Protein AF-A0A7S4NMC3-F1 (afdb_monomer)

Radius of gyration: 28.66 Å; Cα contacts (8 Å, |Δi|>4): 682; chains: 1; bounding box: 44×93×91 Å

InterPro domains:
  IPR029058 Alpha/Beta hydrolase fold [G3DSA:3.40.50.1820] (1-274)
  IPR029058 Alpha/Beta hydrolase fold [SSF53474] (1-263)

Sequence (406 aa):
MVYMHGSGGLTWHNARYARAAAGFSYVVVCPDEMAGSRFRSRATRALLTSRDATGYWENSLFYSGAKSAEGESLEFNTKVDEVLDDKEHFKTLYQKVYFVRRAELHFTLSRLPRFASHVGVVIMGTSEGAMTVSRFDDQRYGSMIVGRIIASYAAEFCYMHSRPEDALLGGQKDVPTLNLIGSHDEFFGPPAHGTFSGSAASIIAGAAVKQGWGKVNITGNAYRSMAEQGVLSGLTVTFPGAKHDITLSHNHAVRDIFLDFLQQPHRCASVLARWETHPFLGAHAILVRKCAPAGTDDAATDEGVPGQRVTWIDMRANPKYPPTLPHRVAIRSRATEKEIPEESLADENEMLKALGEQAHALTAHSVVHVGAKAALAAMHKHSSKLDLHKAHGEEVRTHTARFRLG

Nearest PDB structures (foldseek):
  5n4f-assembly1_A  TM=5.501E-01  e=3.280E+00  Galerina marginata
  5n4d-assembly2_B  TM=2.588E-01  e=5.688E+00  Galerina marginata

Structure (mmCIF, N/CA/C/O backbone):
data_AF-A0A7S4NMC3-F1
#
_entry.id   AF-A0A7S4NMC3-F1
#
loop_
_atom_site.group_PDB
_atom_site.id
_atom_site.type_symbol
_atom_site.label_atom_id
_atom_site.label_alt_id
_atom_site.label_comp_id
_atom_site.label_asym_id
_atom_site.label_entity_id
_atom_site.label_seq_id
_atom_site.pdbx_PDB_ins_code
_atom_site.Cartn_x
_atom_site.Cartn_y
_atom_site.Cartn_z
_atom_site.occupancy
_atom_site.B_iso_or_equiv
_atom_site.auth_seq_id
_atom_site.auth_comp_id
_atom_site.auth_asym_id
_atom_site.auth_atom_id
_atom_site.pdbx_PDB_model_num
ATOM 1 N N . MET A 1 1 ? -6.664 -14.199 3.703 1.00 97.06 1 MET A N 1
ATOM 2 C CA . MET A 1 1 ? -5.959 -13.076 3.049 1.00 97.06 1 MET A CA 1
ATOM 3 C C . MET A 1 1 ? -5.373 -13.565 1.737 1.00 97.06 1 MET A C 1
ATOM 5 O O . MET A 1 1 ? -4.731 -14.609 1.742 1.00 97.06 1 MET A O 1
ATOM 9 N N . VAL A 1 2 ? -5.589 -12.843 0.639 1.00 97.62 2 VAL A N 1
ATOM 10 C CA . VAL A 1 2 ? -4.888 -13.084 -0.634 1.00 97.62 2 VAL A CA 1
ATOM 11 C C . VAL A 1 2 ? -3.789 -12.034 -0.775 1.00 97.62 2 VAL A C 1
ATOM 13 O O . VAL A 1 2 ? -4.080 -10.842 -0.699 1.00 97.62 2 VAL A O 1
ATOM 16 N N . TYR A 1 3 ? -2.540 -12.468 -0.921 1.00 96.88 3 TYR A N 1
ATOM 17 C CA . TYR A 1 3 ? -1.355 -11.613 -0.935 1.00 96.88 3 TYR A CA 1
ATOM 18 C C . TYR A 1 3 ? -0.676 -11.622 -2.309 1.00 96.88 3 TYR A C 1
ATOM 20 O O . TYR A 1 3 ? -0.147 -12.643 -2.740 1.00 96.88 3 TYR A O 1
ATOM 28 N N . MET A 1 4 ? -0.642 -10.469 -2.969 1.00 95.69 4 MET A N 1
ATOM 29 C CA . MET A 1 4 ? -0.005 -10.256 -4.266 1.00 95.69 4 MET A CA 1
ATOM 30 C C . MET A 1 4 ? 1.418 -9.717 -4.058 1.00 95.69 4 MET A C 1
ATOM 32 O O . MET A 1 4 ? 1.606 -8.605 -3.559 1.00 95.69 4 MET A O 1
ATOM 36 N N . HIS A 1 5 ? 2.433 -10.492 -4.431 1.00 92.06 5 HIS A N 1
ATOM 37 C CA . HIS A 1 5 ? 3.836 -10.084 -4.293 1.00 92.06 5 HIS A CA 1
ATOM 38 C C . HIS A 1 5 ? 4.240 -8.997 -5.310 1.00 92.06 5 HIS A C 1
ATOM 40 O O . HIS A 1 5 ? 3.495 -8.682 -6.236 1.00 92.06 5 HIS A O 1
ATOM 46 N N . GLY A 1 6 ? 5.427 -8.410 -5.119 1.00 89.25 6 GLY A N 1
ATOM 47 C CA . GLY A 1 6 ? 6.022 -7.442 -6.051 1.00 89.25 6 GLY A CA 1
ATOM 48 C C . GLY A 1 6 ? 6.719 -8.102 -7.247 1.00 89.25 6 GLY A C 1
ATOM 49 O O . GLY A 1 6 ? 6.726 -9.327 -7.364 1.00 89.25 6 GLY A O 1
ATOM 50 N N . SER A 1 7 ? 7.373 -7.304 -8.093 1.00 82.56 7 SER A N 1
ATOM 51 C CA . SER A 1 7 ? 7.974 -7.770 -9.356 1.00 82.56 7 SER A CA 1
ATOM 52 C C . SER A 1 7 ? 9.003 -8.889 -9.184 1.00 82.56 7 SER A C 1
ATOM 54 O O . SER A 1 7 ? 9.119 -9.763 -10.038 1.00 82.56 7 SER A O 1
ATOM 56 N N . GLY A 1 8 ? 9.706 -8.933 -8.048 1.00 76.00 8 GLY A N 1
ATOM 57 C CA . GLY A 1 8 ? 10.676 -9.982 -7.717 1.00 76.00 8 GLY A CA 1
ATOM 58 C C . GLY A 1 8 ? 10.079 -11.367 -7.437 1.00 76.00 8 GLY A C 1
ATOM 59 O O . GLY A 1 8 ? 10.833 -12.329 -7.377 1.00 76.00 8 GLY A O 1
ATOM 60 N N . GLY A 1 9 ? 8.756 -11.509 -7.303 1.00 80.56 9 GLY A N 1
ATOM 61 C CA . GLY A 1 9 ? 8.145 -12.777 -6.878 1.00 80.56 9 GLY A CA 1
ATOM 62 C C . GLY A 1 9 ? 8.053 -12.897 -5.360 1.00 80.56 9 GLY A C 1
ATOM 63 O O . GLY A 1 9 ? 8.237 -11.917 -4.632 1.00 80.56 9 GLY A O 1
ATOM 64 N N . LEU A 1 10 ? 7.786 -14.110 -4.875 1.00 82.12 10 LEU A N 1
ATOM 65 C CA . LEU A 1 10 ? 7.827 -14.407 -3.443 1.00 82.12 10 LEU A CA 1
ATOM 66 C C . LEU A 1 10 ? 9.263 -14.445 -2.890 1.00 82.12 10 LEU A C 1
ATOM 68 O O . LEU A 1 10 ? 10.090 -15.289 -3.247 1.00 82.12 10 LEU A O 1
ATOM 72 N N . THR A 1 11 ? 9.532 -13.539 -1.953 1.00 78.38 11 THR A N 1
ATOM 73 C CA . THR A 1 11 ? 10.756 -13.449 -1.153 1.00 78.38 11 THR A CA 1
ATOM 74 C C . THR A 1 11 ? 10.439 -13.607 0.339 1.00 78.38 11 THR A C 1
ATOM 76 O O . THR A 1 11 ? 9.284 -13.549 0.781 1.00 78.38 11 THR A O 1
ATOM 79 N N . TRP A 1 12 ? 11.473 -13.768 1.167 1.00 74.12 12 TRP A N 1
ATOM 80 C CA . TRP A 1 12 ? 11.310 -13.777 2.627 1.00 74.12 12 TRP A CA 1
ATOM 81 C C . TRP A 1 12 ? 10.742 -12.474 3.209 1.00 74.12 12 TRP A C 1
ATOM 83 O O . TRP A 1 12 ? 10.147 -12.518 4.286 1.00 74.12 12 TRP A O 1
ATOM 93 N N . HIS A 1 13 ? 10.839 -11.340 2.506 1.00 77.19 13 HIS A N 1
ATOM 94 C CA . HIS A 1 13 ? 10.143 -10.111 2.897 1.00 77.19 13 HIS A CA 1
ATOM 95 C C . HIS A 1 13 ? 8.621 -10.315 2.870 1.00 77.19 13 HIS A C 1
ATOM 97 O O . HIS A 1 13 ? 7.938 -10.049 3.862 1.00 77.19 13 HIS A O 1
ATOM 103 N N . ASN A 1 14 ? 8.090 -10.881 1.781 1.00 84.25 14 ASN A N 1
ATOM 104 C CA . ASN A 1 14 ? 6.662 -11.179 1.643 1.00 84.25 14 ASN A CA 1
ATOM 105 C C . ASN A 1 14 ? 6.176 -12.128 2.751 1.00 84.25 14 ASN A C 1
ATOM 107 O O . ASN A 1 14 ? 5.081 -11.973 3.299 1.00 84.25 14 ASN A O 1
ATOM 111 N N . ALA A 1 15 ? 7.035 -13.073 3.146 1.00 82.44 15 ALA A N 1
ATOM 112 C CA . ALA A 1 15 ? 6.752 -14.008 4.223 1.00 82.44 15 ALA A CA 1
ATOM 113 C C . ALA A 1 15 ? 6.556 -13.330 5.588 1.00 82.44 15 ALA A C 1
ATOM 115 O O . ALA A 1 15 ? 5.862 -13.895 6.428 1.00 82.44 15 ALA A O 1
ATOM 116 N N . ARG A 1 16 ? 7.113 -12.137 5.841 1.00 86.62 16 ARG A N 1
ATOM 117 C CA . ARG A 1 16 ? 6.903 -11.421 7.115 1.00 86.62 16 ARG A CA 1
ATOM 118 C C . ARG A 1 16 ? 5.451 -10.967 7.261 1.00 86.62 16 ARG A C 1
ATOM 120 O O . ARG A 1 16 ? 4.851 -11.208 8.307 1.00 86.62 16 ARG A O 1
ATOM 127 N N . TYR A 1 17 ? 4.854 -10.424 6.198 1.00 91.12 17 TYR A N 1
ATOM 128 C CA . TYR A 1 17 ? 3.423 -10.096 6.172 1.00 91.12 17 TYR A CA 1
ATOM 129 C C . TYR A 1 17 ? 2.549 -11.346 6.287 1.00 91.12 17 TYR A C 1
ATOM 131 O O . TYR A 1 17 ? 1.621 -11.380 7.095 1.00 91.12 17 TYR A O 1
ATOM 139 N N . ALA A 1 18 ? 2.877 -12.399 5.532 1.00 90.56 18 ALA A N 1
ATOM 140 C CA . ALA A 1 18 ? 2.133 -13.655 5.582 1.00 90.56 18 ALA A CA 1
ATOM 141 C C . ALA A 1 18 ? 2.191 -14.307 6.976 1.00 90.56 18 ALA A C 1
ATOM 143 O O . ALA A 1 18 ? 1.164 -14.720 7.506 1.00 90.56 18 ALA A O 1
ATOM 144 N N . ARG A 1 19 ? 3.370 -14.342 7.612 1.00 87.00 19 ARG A N 1
ATOM 145 C CA . ARG A 1 19 ? 3.558 -14.857 8.979 1.00 87.00 19 ARG A CA 1
ATOM 146 C C . ARG A 1 19 ? 2.829 -14.008 10.014 1.00 87.00 19 ARG A C 1
ATOM 148 O O . ARG A 1 19 ? 2.262 -14.575 10.943 1.00 87.00 19 ARG A O 1
ATOM 155 N N . ALA A 1 20 ? 2.824 -12.682 9.865 1.00 88.38 20 ALA A N 1
ATOM 156 C CA . ALA A 1 20 ? 2.063 -11.802 10.746 1.00 88.38 20 ALA A CA 1
ATOM 157 C C . ALA A 1 20 ? 0.559 -12.105 10.653 1.00 88.38 20 ALA A C 1
ATOM 159 O O . ALA A 1 20 ? -0.056 -12.393 11.674 1.00 88.38 20 ALA A O 1
ATOM 160 N N . ALA A 1 21 ? -0.002 -12.146 9.440 1.00 92.12 21 ALA A N 1
ATOM 161 C CA . ALA A 1 21 ? -1.413 -12.474 9.224 1.00 92.12 21 ALA A CA 1
ATOM 162 C C . ALA A 1 21 ? -1.764 -13.880 9.740 1.00 92.12 21 ALA A C 1
ATOM 164 O O . ALA A 1 21 ? -2.750 -14.045 10.454 1.00 92.12 21 ALA A O 1
ATOM 165 N N . ALA A 1 22 ? -0.937 -14.888 9.447 1.00 90.56 22 ALA A N 1
ATOM 166 C CA . ALA A 1 22 ? -1.129 -16.245 9.958 1.00 90.56 22 ALA A CA 1
ATOM 167 C C . ALA A 1 22 ? -1.073 -16.302 11.493 1.00 90.56 22 ALA A C 1
ATOM 169 O O . ALA A 1 22 ? -1.869 -16.995 12.122 1.00 90.56 22 ALA A O 1
ATOM 170 N N . GLY A 1 23 ? -0.191 -15.513 12.113 1.00 87.38 23 GLY A N 1
ATOM 171 C CA . GLY A 1 23 ? -0.136 -15.337 13.565 1.00 87.38 23 GLY A CA 1
ATOM 172 C C . GLY A 1 23 ? -1.387 -14.683 14.167 1.00 87.38 23 GLY A C 1
ATOM 173 O O . GLY A 1 23 ? -1.584 -14.775 15.378 1.00 87.38 23 GLY A O 1
ATOM 174 N N . PHE A 1 24 ? -2.226 -14.062 13.337 1.00 88.12 24 PHE A N 1
ATOM 175 C CA . PHE A 1 24 ? -3.535 -13.502 13.681 1.00 88.12 24 PHE A CA 1
ATOM 176 C C . PHE A 1 24 ? -4.693 -14.369 13.167 1.00 88.12 24 PHE A C 1
ATOM 178 O O . PHE A 1 24 ? -5.794 -13.869 12.960 1.00 88.12 24 PHE A O 1
ATOM 185 N N . SER A 1 25 ? -4.441 -15.665 12.961 1.00 90.56 25 SER A N 1
ATOM 186 C CA . SER A 1 25 ? -5.430 -16.669 12.547 1.00 90.56 25 SER A CA 1
ATOM 187 C C . SER A 1 25 ? -5.979 -16.504 11.125 1.00 90.56 25 SER A C 1
ATOM 189 O O . SER A 1 25 ? -7.031 -17.051 10.802 1.00 90.56 25 SER A O 1
ATOM 191 N N . TYR A 1 26 ? -5.264 -15.810 10.234 1.00 93.25 26 TYR A N 1
ATOM 192 C CA . TYR A 1 26 ? -5.617 -15.789 8.813 1.00 93.25 26 TYR A CA 1
ATOM 193 C C . TYR A 1 26 ? -5.012 -16.976 8.065 1.00 93.25 26 TYR A C 1
ATOM 195 O O . TYR A 1 26 ? -3.817 -17.247 8.155 1.00 93.25 26 TYR A O 1
ATOM 203 N N . VAL A 1 27 ? -5.802 -17.592 7.187 1.00 94.50 27 VAL A N 1
ATOM 204 C CA . VAL A 1 27 ? -5.252 -18.374 6.073 1.00 94.50 27 VAL A CA 1
ATOM 205 C C . VAL A 1 27 ? -4.723 -17.399 5.024 1.00 94.50 27 VAL A C 1
ATOM 207 O O . VAL A 1 27 ? -5.446 -16.494 4.590 1.00 94.50 27 VAL A O 1
ATOM 210 N N . VAL A 1 28 ? -3.463 -17.561 4.620 1.00 95.06 28 VAL A N 1
ATOM 211 C CA . VAL A 1 28 ? -2.814 -16.696 3.627 1.00 95.06 28 VAL A CA 1
ATOM 212 C C . VAL A 1 28 ? -2.585 -17.471 2.336 1.00 95.06 28 VAL A C 1
ATOM 214 O O . VAL A 1 28 ? -1.950 -18.521 2.344 1.00 95.06 28 VAL A O 1
ATOM 217 N N . VAL A 1 29 ? -3.095 -16.934 1.230 1.00 94.88 29 VAL A N 1
ATOM 218 C CA . VAL A 1 29 ? -2.878 -17.449 -0.125 1.00 94.88 29 VAL A CA 1
ATOM 219 C C . VAL A 1 29 ? -2.007 -16.446 -0.869 1.00 94.88 29 VAL A C 1
ATOM 221 O O . VAL A 1 29 ? -2.396 -15.289 -1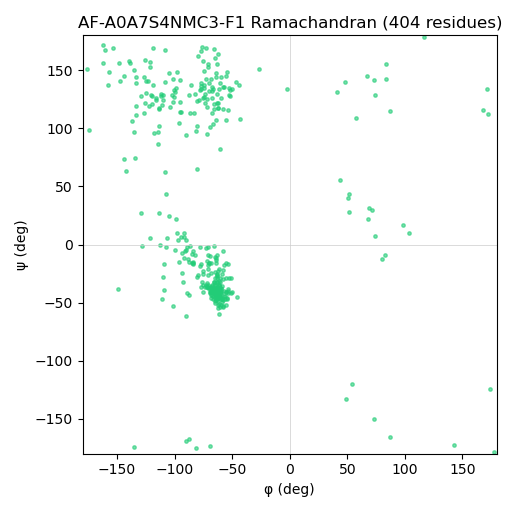.014 1.00 94.88 29 VAL A O 1
ATOM 224 N N . CYS A 1 30 ? -0.840 -16.881 -1.335 1.00 93.31 30 CYS A N 1
ATOM 225 C CA . CYS A 1 30 ? 0.101 -16.053 -2.086 1.00 93.31 30 CYS A CA 1
ATOM 226 C C . CYS A 1 30 ? 0.213 -16.589 -3.520 1.00 93.31 30 CYS A C 1
ATOM 228 O O . CYS A 1 30 ? 1.061 -17.450 -3.761 1.00 93.31 30 CYS A O 1
ATOM 230 N N . PRO A 1 31 ? -0.666 -16.181 -4.452 1.00 90.94 31 PRO A N 1
ATOM 231 C CA . PRO A 1 31 ? -0.565 -16.637 -5.830 1.00 90.94 31 PRO A CA 1
ATOM 232 C C . PRO A 1 31 ? 0.672 -16.025 -6.516 1.00 90.94 31 PRO A C 1
ATOM 234 O O . PRO A 1 31 ? 1.002 -14.855 -6.295 1.00 90.94 31 PRO A O 1
ATOM 237 N N . ASP A 1 32 ? 1.364 -16.850 -7.307 1.00 84.69 32 ASP A N 1
ATOM 238 C CA . ASP A 1 32 ? 2.552 -16.477 -8.089 1.00 84.69 32 ASP A CA 1
ATOM 239 C C . ASP A 1 32 ? 2.557 -17.235 -9.436 1.00 84.69 32 ASP A C 1
ATOM 241 O O . ASP A 1 32 ? 3.256 -18.222 -9.647 1.00 84.69 32 ASP A O 1
ATOM 245 N N . GLU A 1 33 ? 1.680 -16.819 -10.343 1.00 75.19 33 GLU A N 1
ATOM 246 C CA . GLU A 1 33 ? 1.543 -17.269 -11.729 1.00 75.19 33 GLU A CA 1
ATOM 247 C C . GLU A 1 33 ? 2.657 -16.694 -12.617 1.00 75.19 33 GLU A C 1
ATOM 249 O O . GLU A 1 33 ? 3.012 -17.287 -13.644 1.00 75.19 33 GLU A O 1
ATOM 254 N N . MET A 1 34 ? 3.266 -15.576 -12.199 1.00 68.31 34 MET A N 1
ATOM 255 C CA . MET A 1 34 ? 4.487 -15.084 -12.834 1.00 68.31 34 MET A CA 1
ATOM 256 C C . MET A 1 34 ? 5.601 -16.114 -12.664 1.00 68.31 34 MET A C 1
ATOM 258 O O . MET A 1 34 ? 6.206 -16.487 -13.666 1.00 68.31 34 MET A O 1
ATOM 262 N N . ALA A 1 35 ? 5.786 -16.672 -11.463 1.00 59.06 35 ALA A N 1
ATOM 263 C CA . ALA A 1 35 ? 6.625 -17.839 -11.232 1.00 59.06 35 ALA A CA 1
ATOM 264 C C . ALA A 1 35 ? 6.027 -19.089 -11.904 1.00 59.06 35 ALA A C 1
ATOM 266 O O . ALA A 1 35 ? 5.087 -19.742 -11.438 1.00 59.06 35 ALA A O 1
ATOM 267 N N . GLY A 1 36 ? 6.626 -19.478 -13.029 1.00 52.59 36 GLY A N 1
ATOM 268 C CA . GLY A 1 36 ? 6.358 -20.738 -13.713 1.00 52.59 36 GLY A CA 1
ATOM 269 C C . GLY A 1 36 ? 5.420 -20.758 -14.876 1.00 52.59 36 GLY A C 1
ATOM 270 O O . GLY A 1 36 ? 4.913 -21.819 -15.241 1.00 52.59 36 GLY A O 1
ATOM 271 N N . SER A 1 37 ? 5.164 -19.592 -15.418 1.00 59.84 37 SER A N 1
ATOM 272 C CA . SER A 1 37 ? 4.735 -19.448 -16.792 1.00 59.84 37 SER A CA 1
ATOM 273 C C . SER A 1 37 ? 5.977 -19.280 -17.680 1.00 59.84 37 SER A C 1
ATOM 275 O O . SER A 1 37 ? 7.116 -19.415 -17.231 1.00 59.84 37 SER A O 1
ATOM 277 N N . ARG A 1 38 ? 5.771 -18.912 -18.945 1.00 60.34 38 ARG A N 1
ATOM 278 C CA . ARG A 1 38 ? 6.844 -18.432 -19.833 1.00 60.34 38 ARG A CA 1
ATOM 279 C C . ARG A 1 38 ? 7.593 -17.194 -19.301 1.00 60.34 38 ARG A C 1
ATOM 281 O O . ARG A 1 38 ? 8.549 -16.766 -19.927 1.00 60.34 38 ARG A O 1
ATOM 288 N N . PHE A 1 39 ? 7.155 -16.608 -18.181 1.00 66.06 39 PHE A N 1
ATOM 289 C CA . PHE A 1 39 ? 7.679 -15.351 -17.654 1.00 66.06 39 PHE A CA 1
ATOM 290 C C . PHE A 1 39 ? 8.818 -15.525 -16.630 1.00 66.06 39 PHE A C 1
ATOM 292 O O . PHE A 1 39 ? 9.713 -14.689 -16.609 1.00 66.06 39 PHE A O 1
ATOM 299 N N . ARG A 1 40 ? 8.834 -16.603 -15.826 1.00 67.00 40 ARG A N 1
ATOM 300 C CA . ARG A 1 40 ? 9.843 -16.874 -14.772 1.00 67.00 40 ARG A CA 1
ATOM 301 C C . ARG A 1 40 ? 9.924 -18.370 -14.454 1.00 67.00 40 ARG A C 1
ATOM 303 O O . ARG A 1 40 ? 8.914 -19.064 -14.500 1.00 67.00 40 ARG A O 1
ATOM 310 N N . SER A 1 41 ? 11.092 -18.886 -14.067 1.00 67.81 41 SER A N 1
ATOM 311 C CA . SER A 1 41 ? 11.247 -20.291 -13.633 1.00 67.81 41 SER A CA 1
ATOM 312 C C . SER A 1 41 ? 10.554 -20.610 -12.289 1.00 67.81 41 SER A C 1
ATOM 314 O O . SER A 1 41 ? 10.611 -19.813 -11.357 1.00 67.81 41 SER A O 1
ATOM 316 N N . ARG A 1 42 ? 9.961 -21.817 -12.156 1.00 64.19 42 ARG A N 1
ATOM 317 C CA . ARG A 1 42 ? 9.397 -22.356 -10.887 1.00 64.19 42 ARG A CA 1
ATOM 318 C C . ARG A 1 42 ? 10.398 -23.035 -9.981 1.00 64.19 42 ARG A C 1
ATOM 320 O O . ARG A 1 42 ? 9.975 -23.491 -8.923 1.00 64.19 42 ARG A O 1
ATOM 327 N N . ALA A 1 43 ? 11.650 -23.217 -10.400 1.00 70.31 43 ALA A N 1
ATOM 328 C CA . ALA A 1 43 ? 12.576 -24.037 -9.632 1.00 70.31 43 ALA A CA 1
ATOM 329 C C . ALA A 1 43 ? 12.627 -23.483 -8.205 1.00 70.31 43 ALA A C 1
ATOM 331 O O . ALA A 1 43 ? 13.094 -22.369 -7.993 1.00 70.31 43 ALA A O 1
ATOM 332 N N . THR A 1 44 ? 12.037 -24.189 -7.242 1.00 70.94 44 THR A N 1
ATOM 333 C CA . THR A 1 44 ? 12.026 -23.747 -5.853 1.00 70.94 44 THR A CA 1
ATOM 334 C C . THR A 1 44 ? 13.419 -23.979 -5.299 1.00 70.94 44 THR A C 1
ATOM 336 O O . THR A 1 44 ? 14.127 -24.906 -5.709 1.00 70.94 44 THR A O 1
ATOM 339 N N . ARG A 1 45 ? 13.846 -23.142 -4.359 1.00 72.88 45 ARG A N 1
ATOM 340 C CA . ARG A 1 45 ? 14.957 -23.533 -3.493 1.00 72.88 45 ARG A CA 1
ATOM 341 C C . ARG A 1 45 ? 14.525 -24.751 -2.680 1.00 72.88 45 ARG A C 1
ATOM 343 O O . ARG A 1 45 ? 13.329 -24.980 -2.484 1.00 72.88 45 ARG A O 1
ATOM 350 N N . ALA A 1 46 ? 15.496 -25.543 -2.234 1.00 72.75 46 ALA A N 1
ATOM 351 C CA . ALA A 1 46 ? 15.211 -26.609 -1.285 1.00 72.75 46 ALA A CA 1
ATOM 352 C C . ALA A 1 46 ? 14.449 -26.019 -0.089 1.00 72.75 46 ALA A C 1
ATOM 354 O O . ALA A 1 46 ? 14.791 -24.934 0.392 1.00 72.75 46 ALA A O 1
ATOM 355 N N . LEU A 1 47 ? 13.386 -26.705 0.340 1.00 69.06 47 LEU A N 1
ATOM 356 C CA . LEU A 1 47 ? 12.625 -26.277 1.505 1.00 69.06 47 LEU A CA 1
ATOM 357 C C . LEU A 1 47 ? 13.557 -26.254 2.712 1.00 69.06 47 LEU A C 1
ATOM 359 O O . LEU A 1 47 ? 14.206 -27.252 3.019 1.00 69.06 47 LEU A O 1
ATOM 363 N N . LEU A 1 48 ? 13.596 -25.108 3.383 1.00 69.06 48 LEU A N 1
ATOM 364 C CA . LEU A 1 48 ? 14.304 -24.964 4.642 1.00 69.06 48 LEU A CA 1
ATOM 365 C C . LEU A 1 48 ? 13.458 -25.636 5.726 1.00 69.06 48 LEU A C 1
ATOM 367 O O . LEU A 1 48 ? 12.264 -25.370 5.878 1.00 69.06 48 LEU A O 1
ATOM 371 N N . THR A 1 49 ? 14.076 -26.552 6.449 1.00 70.50 49 THR A N 1
ATOM 372 C CA . THR A 1 49 ? 13.536 -27.193 7.639 1.00 70.50 49 THR A CA 1
ATOM 373 C C . THR A 1 49 ? 13.642 -26.251 8.835 1.00 70.50 49 THR A C 1
ATOM 375 O O . THR A 1 49 ? 14.383 -25.271 8.827 1.00 70.50 49 THR A O 1
ATOM 378 N N . SER A 1 50 ? 12.953 -26.577 9.929 1.00 68.69 50 SER A N 1
ATOM 379 C CA . SER A 1 50 ? 13.066 -25.819 11.182 1.00 68.69 50 SER A CA 1
ATOM 380 C C . SER A 1 50 ? 14.470 -25.845 11.809 1.00 68.69 50 SER A C 1
ATOM 382 O O . SER A 1 50 ? 14.692 -25.158 12.802 1.00 68.69 50 SER A O 1
ATOM 384 N N . ARG A 1 51 ? 15.389 -26.671 11.288 1.00 76.00 51 ARG A N 1
ATOM 385 C CA . ARG A 1 51 ? 16.779 -26.790 11.750 1.00 76.00 51 ARG A CA 1
ATOM 386 C C . ARG A 1 51 ? 17.749 -25.940 10.934 1.00 76.00 51 ARG A C 1
ATOM 388 O O . ARG A 1 51 ? 18.874 -25.737 11.380 1.00 76.00 51 ARG A O 1
ATOM 395 N N . ASP A 1 52 ? 17.332 -25.467 9.764 1.00 74.44 52 ASP A N 1
ATOM 396 C CA . ASP A 1 52 ? 18.185 -24.655 8.909 1.00 74.44 52 ASP A CA 1
ATOM 397 C C . ASP A 1 52 ? 18.312 -23.243 9.485 1.00 74.44 52 ASP A C 1
ATOM 399 O O . ASP A 1 52 ? 17.332 -22.624 9.910 1.00 74.44 52 ASP A O 1
ATOM 403 N N . ALA A 1 53 ? 19.539 -22.721 9.508 1.00 67.00 53 ALA A N 1
ATOM 404 C CA . ALA A 1 53 ? 19.794 -21.346 9.905 1.00 67.00 53 ALA A CA 1
ATOM 405 C C . ALA A 1 53 ? 19.290 -20.414 8.798 1.00 67.00 53 ALA A C 1
ATOM 407 O O . ALA A 1 53 ? 19.978 -20.170 7.812 1.00 67.00 53 ALA A O 1
ATOM 408 N N . THR A 1 54 ? 18.064 -19.918 8.947 1.00 66.12 54 THR A N 1
ATOM 409 C CA . THR A 1 54 ? 17.479 -18.947 8.018 1.00 66.12 54 THR A CA 1
ATOM 410 C C . THR A 1 54 ? 17.515 -17.568 8.661 1.00 66.12 54 THR A C 1
ATOM 412 O O . THR A 1 54 ? 16.874 -17.362 9.699 1.00 66.12 54 THR A O 1
ATOM 415 N N . GLY A 1 55 ? 18.225 -16.604 8.079 1.00 67.12 55 GLY A N 1
ATOM 416 C CA . GLY A 1 55 ? 18.155 -15.231 8.557 1.00 67.12 55 GLY A CA 1
ATOM 417 C C . GLY A 1 55 ? 16.756 -14.660 8.317 1.00 67.12 55 GLY A C 1
ATOM 418 O O . GLY A 1 55 ? 16.343 -14.479 7.177 1.00 67.12 55 GLY A O 1
ATOM 419 N N . TYR A 1 56 ? 16.021 -14.316 9.382 1.00 69.56 56 TYR A N 1
ATOM 420 C CA . TYR A 1 56 ? 14.702 -13.655 9.283 1.00 69.56 56 TYR A CA 1
ATOM 421 C C . TYR A 1 56 ? 14.739 -12.388 8.399 1.00 69.56 56 TYR A C 1
ATOM 423 O O . TYR A 1 56 ? 13.749 -12.016 7.758 1.00 69.56 56 TYR A O 1
ATOM 431 N N . TRP A 1 57 ? 15.904 -11.738 8.361 1.00 75.06 57 TRP A N 1
ATOM 432 C CA . TRP A 1 57 ? 16.166 -10.506 7.623 1.00 75.06 57 TRP A CA 1
ATOM 433 C C . TRP A 1 57 ? 16.674 -10.712 6.195 1.00 75.06 57 TRP A C 1
ATOM 435 O O . TRP A 1 57 ? 16.793 -9.737 5.458 1.00 75.06 57 TRP A O 1
ATOM 445 N N . GLU A 1 58 ? 16.943 -11.948 5.779 1.00 69.94 58 GLU A N 1
ATOM 446 C CA . GLU A 1 58 ? 17.381 -12.222 4.413 1.00 69.94 58 GLU A CA 1
ATOM 447 C C . GLU A 1 58 ? 16.286 -11.856 3.407 1.00 69.94 58 GLU A C 1
ATOM 449 O O . GLU A 1 58 ? 15.099 -12.046 3.664 1.00 69.94 58 GLU A O 1
ATOM 454 N N . ASN A 1 59 ? 16.688 -11.354 2.238 1.00 64.94 59 ASN A N 1
ATOM 455 C CA . ASN A 1 59 ? 15.794 -11.083 1.109 1.00 64.94 59 ASN A CA 1
ATOM 456 C C . ASN A 1 59 ? 16.014 -12.104 -0.018 1.00 64.94 59 ASN A C 1
ATOM 458 O O . ASN A 1 59 ? 16.139 -11.766 -1.192 1.00 64.94 59 ASN A O 1
ATOM 462 N N . SER A 1 60 ? 16.138 -13.374 0.362 1.00 67.56 60 SER A N 1
ATOM 463 C CA . SER A 1 60 ? 16.280 -14.468 -0.594 1.00 67.56 60 SER A CA 1
ATOM 464 C C . SER A 1 60 ? 14.938 -14.774 -1.269 1.00 67.56 60 SER A C 1
ATOM 466 O O . SER A 1 60 ? 13.898 -14.838 -0.609 1.00 67.56 60 SER A O 1
ATOM 468 N N . LEU A 1 61 ? 14.975 -14.995 -2.585 1.00 70.19 61 LEU A N 1
ATOM 469 C CA . LEU A 1 61 ? 13.848 -15.537 -3.344 1.00 70.19 61 LEU A CA 1
ATOM 470 C C . LEU A 1 61 ? 13.526 -16.957 -2.883 1.00 70.19 61 LEU A C 1
ATOM 472 O O . LEU A 1 61 ? 14.428 -17.726 -2.541 1.00 70.19 61 LEU A O 1
ATOM 476 N N . PHE A 1 62 ? 12.247 -17.327 -2.935 1.00 73.56 62 PHE A N 1
ATOM 477 C CA . PHE A 1 62 ? 11.818 -18.716 -2.726 1.00 73.56 62 PHE A CA 1
ATOM 478 C C . PHE A 1 62 ? 12.230 -19.625 -3.889 1.00 73.56 62 PHE A C 1
ATOM 480 O O . PHE A 1 62 ? 12.265 -20.849 -3.755 1.00 73.56 62 PHE A O 1
ATOM 487 N N . TYR A 1 63 ? 12.594 -19.022 -5.019 1.00 74.12 63 TYR A N 1
ATOM 488 C CA . TYR A 1 63 ? 12.984 -19.697 -6.244 1.00 74.12 63 TYR A CA 1
ATOM 489 C C . TYR A 1 63 ? 14.516 -19.711 -6.410 1.00 74.12 63 TYR A C 1
ATOM 491 O O . TYR A 1 63 ? 15.236 -18.794 -6.007 1.00 74.12 63 TYR A O 1
ATOM 499 N N . SER A 1 64 ? 15.036 -20.815 -6.939 1.00 65.81 64 SER A N 1
ATOM 500 C CA . SER A 1 64 ? 16.438 -21.058 -7.287 1.00 65.81 64 SER A CA 1
ATOM 501 C C . SER A 1 64 ? 16.776 -20.602 -8.712 1.00 65.81 64 SER A C 1
ATOM 503 O O . SER A 1 64 ? 17.951 -20.503 -9.055 1.00 65.81 64 SER A O 1
ATOM 505 N N . GLY A 1 65 ? 15.767 -20.293 -9.534 1.00 57.72 65 GLY A N 1
ATOM 506 C CA . GLY A 1 65 ? 15.953 -19.790 -10.894 1.00 57.72 65 GLY A CA 1
ATOM 507 C C . GLY A 1 65 ? 16.302 -18.300 -10.930 1.00 57.72 65 GLY A C 1
ATOM 508 O O . GLY A 1 65 ? 15.550 -17.479 -10.421 1.00 57.72 65 GLY A O 1
ATOM 509 N N . ALA A 1 66 ? 17.422 -17.958 -11.572 1.00 51.75 66 ALA A N 1
ATOM 510 C CA . ALA A 1 66 ? 17.859 -16.579 -11.824 1.00 51.75 66 ALA A CA 1
ATOM 511 C C . ALA A 1 66 ? 17.505 -16.072 -13.237 1.00 51.75 66 ALA A C 1
ATOM 513 O O . ALA A 1 66 ? 18.029 -15.052 -13.674 1.00 51.75 66 ALA A O 1
ATOM 514 N N . LYS A 1 67 ? 16.696 -16.819 -13.997 1.00 51.94 67 LYS A N 1
ATOM 515 C CA . LYS A 1 67 ? 16.431 -16.528 -15.407 1.00 51.94 67 LYS A CA 1
ATOM 516 C C . LYS A 1 67 ? 14.945 -16.611 -15.722 1.00 51.94 67 LYS A C 1
ATOM 518 O O . LYS A 1 67 ? 14.263 -17.546 -15.286 1.00 51.94 67 LYS A O 1
ATOM 523 N N . SER A 1 68 ? 14.505 -15.653 -16.532 1.00 51.94 68 SER A N 1
ATOM 524 C CA . SER A 1 68 ? 13.301 -15.755 -17.342 1.00 51.94 68 SER A CA 1
ATOM 525 C C . SER A 1 68 ? 13.281 -17.111 -18.054 1.00 51.94 68 SER A C 1
ATOM 527 O O . SER A 1 68 ? 14.316 -17.619 -18.499 1.00 51.94 68 SER A O 1
ATOM 529 N N . ALA A 1 69 ? 12.103 -17.728 -18.128 1.00 50.81 69 ALA A N 1
ATOM 530 C CA . ALA A 1 69 ? 11.902 -18.814 -19.078 1.00 50.81 69 ALA A CA 1
ATOM 531 C C . ALA A 1 69 ? 12.028 -18.250 -20.511 1.00 50.81 69 ALA A C 1
ATOM 533 O O . ALA A 1 69 ? 11.953 -17.037 -20.707 1.00 50.81 69 ALA A O 1
ATOM 534 N N . GLU A 1 70 ? 12.273 -19.098 -21.512 1.00 49.97 70 GLU A N 1
ATOM 535 C CA . GLU A 1 70 ? 12.369 -18.655 -22.910 1.00 49.97 70 GLU A CA 1
ATOM 536 C C . GLU A 1 70 ? 11.103 -17.861 -23.317 1.00 49.97 70 GLU A C 1
ATOM 538 O O . GLU A 1 70 ? 9.997 -18.405 -23.304 1.00 49.97 70 GLU A O 1
ATOM 543 N N . GLY A 1 71 ? 11.250 -16.565 -23.641 1.00 57.72 71 GLY A N 1
ATOM 544 C CA . GLY A 1 71 ? 10.140 -15.672 -24.012 1.00 57.72 71 GLY A CA 1
ATOM 545 C C . GLY A 1 71 ? 10.266 -14.223 -23.508 1.00 57.72 71 GLY A C 1
ATOM 546 O O . GLY A 1 71 ? 11.298 -13.819 -22.974 1.00 57.72 71 GLY A O 1
ATOM 547 N N . GLU A 1 72 ? 9.202 -13.427 -23.703 1.00 61.44 72 GLU A N 1
ATOM 548 C CA . GLU A 1 72 ? 9.052 -12.079 -23.120 1.00 61.44 72 GLU A CA 1
ATOM 549 C C . GLU A 1 72 ? 9.007 -12.208 -21.592 1.00 61.44 72 GLU A C 1
ATOM 551 O O . GLU A 1 72 ? 8.139 -12.904 -21.082 1.00 61.44 72 GLU A O 1
ATOM 556 N N . SER A 1 73 ? 9.921 -11.563 -20.863 1.00 69.75 73 SER A N 1
ATOM 557 C CA . SER A 1 73 ? 9.907 -11.525 -19.395 1.00 69.75 73 SER A CA 1
ATOM 558 C C . SER A 1 73 ? 8.945 -10.443 -18.914 1.00 69.75 73 SER A C 1
ATOM 560 O O . SER A 1 73 ? 9.047 -9.295 -19.335 1.00 69.75 73 SER A O 1
ATOM 562 N N . LEU A 1 74 ? 8.043 -10.793 -17.996 1.00 74.06 74 LEU A N 1
ATOM 563 C CA . LEU A 1 74 ? 7.284 -9.802 -17.224 1.00 74.06 74 LEU A CA 1
ATOM 564 C C . LEU A 1 74 ? 8.008 -9.405 -15.932 1.00 74.06 74 LEU A C 1
ATOM 566 O O . LEU A 1 74 ? 7.526 -8.556 -15.192 1.00 74.06 74 LEU A O 1
ATOM 570 N N . GLU A 1 75 ? 9.165 -10.010 -15.655 1.00 66.88 75 GLU A N 1
ATOM 571 C CA . GLU A 1 75 ? 10.074 -9.505 -14.638 1.00 66.88 75 GLU A CA 1
ATOM 572 C C . GLU A 1 75 ? 10.760 -8.247 -15.156 1.00 66.88 75 GLU A C 1
ATOM 574 O O . GLU A 1 75 ? 11.358 -8.262 -16.235 1.00 66.88 75 GLU A O 1
ATOM 579 N N . PHE A 1 76 ? 10.727 -7.188 -14.359 1.00 69.25 76 PHE A N 1
ATOM 580 C CA . PHE A 1 76 ? 11.451 -5.959 -14.635 1.00 69.25 76 PHE A CA 1
ATOM 581 C C . PHE A 1 76 ? 12.146 -5.464 -13.369 1.00 69.25 76 PHE A C 1
ATOM 583 O O . PHE A 1 76 ? 11.683 -5.663 -12.241 1.00 69.25 76 PHE A O 1
ATOM 590 N N . ASN A 1 77 ? 13.269 -4.788 -13.579 1.00 70.88 77 ASN A N 1
ATOM 591 C CA . ASN A 1 77 ? 13.916 -3.966 -12.575 1.00 70.88 77 ASN A CA 1
ATOM 592 C C . ASN A 1 77 ? 13.819 -2.525 -13.064 1.00 70.88 77 ASN A C 1
ATOM 594 O O . ASN A 1 77 ? 14.325 -2.212 -14.138 1.00 70.88 77 ASN A O 1
ATOM 598 N N . THR A 1 78 ? 13.137 -1.665 -12.311 1.00 80.31 78 THR A N 1
ATOM 599 C CA . THR A 1 78 ? 12.964 -0.271 -12.710 1.00 80.31 78 THR A CA 1
ATOM 600 C C . THR A 1 78 ? 14.303 0.454 -12.631 1.00 80.31 78 THR A C 1
ATOM 602 O O . THR A 1 78 ? 14.721 0.883 -11.556 1.00 80.31 78 THR A O 1
ATOM 605 N N . LYS A 1 79 ? 14.954 0.647 -13.779 1.00 88.62 79 LYS A N 1
ATOM 606 C CA . LYS A 1 79 ? 16.021 1.636 -13.929 1.00 88.62 79 LYS A CA 1
ATOM 607 C C . LYS A 1 79 ? 15.450 2.869 -14.605 1.00 88.62 79 LYS A C 1
ATOM 609 O O . LYS A 1 79 ? 14.826 2.765 -15.654 1.00 88.62 79 LYS A O 1
ATOM 614 N N . VAL A 1 80 ? 15.659 4.029 -13.989 1.00 90.75 80 VAL A N 1
ATOM 615 C CA . VAL A 1 80 ? 15.118 5.306 -14.476 1.00 90.75 80 VAL A CA 1
ATOM 616 C C . VAL A 1 80 ? 15.511 5.556 -15.930 1.00 90.75 80 VAL A C 1
ATOM 618 O O . VAL A 1 80 ? 14.636 5.866 -16.730 1.00 90.75 80 VAL A O 1
ATOM 621 N N . ASP A 1 81 ? 16.786 5.363 -16.268 1.00 91.00 81 ASP A N 1
ATOM 622 C CA . ASP A 1 81 ? 17.298 5.638 -17.614 1.00 91.00 81 ASP A CA 1
ATOM 623 C C . ASP A 1 81 ? 16.61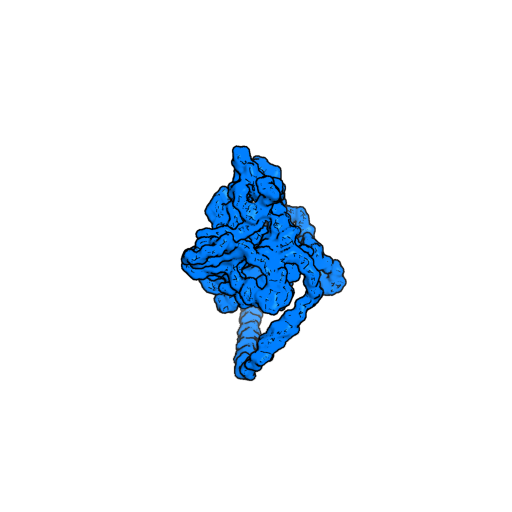9 4.748 -18.666 1.00 91.00 81 ASP A C 1
ATOM 625 O O . ASP A 1 81 ? 16.089 5.262 -19.643 1.00 91.00 81 ASP A O 1
ATOM 629 N N . GLU A 1 82 ? 16.486 3.440 -18.405 1.00 90.31 82 GLU A N 1
ATOM 630 C CA . GLU A 1 82 ? 15.785 2.508 -19.307 1.00 90.31 82 GLU A CA 1
ATOM 631 C C . GLU A 1 82 ? 14.314 2.915 -19.522 1.00 90.31 82 GLU A C 1
ATOM 633 O O . GLU A 1 82 ? 13.801 2.854 -20.640 1.00 90.31 82 GLU A O 1
ATOM 638 N N . VAL A 1 83 ? 13.634 3.372 -18.462 1.00 90.12 83 VAL A N 1
ATOM 639 C CA . VAL A 1 83 ? 12.237 3.830 -18.549 1.00 90.12 83 VAL A CA 1
ATOM 640 C C . VAL A 1 83 ? 12.103 5.116 -19.366 1.00 90.12 83 VAL A C 1
ATOM 642 O O . VAL A 1 83 ? 11.106 5.300 -20.068 1.00 90.12 83 VAL A O 1
ATOM 645 N N . LEU A 1 84 ? 13.079 6.019 -19.269 1.00 91.12 84 LEU A N 1
ATOM 646 C CA . LEU A 1 84 ? 13.090 7.266 -20.032 1.00 91.12 84 LEU A CA 1
ATOM 647 C C . LEU A 1 84 ? 13.455 7.039 -21.504 1.00 91.12 84 LEU A C 1
ATOM 649 O O . LEU A 1 84 ? 12.872 7.711 -22.362 1.00 91.12 84 LEU A O 1
ATOM 653 N N . ASP A 1 85 ? 14.338 6.077 -21.777 1.00 92.38 85 ASP A N 1
ATOM 654 C CA . ASP A 1 85 ? 14.789 5.710 -23.119 1.00 92.38 85 ASP A CA 1
ATOM 655 C C . ASP A 1 85 ? 13.675 5.038 -23.947 1.00 92.38 85 ASP A C 1
ATOM 657 O O . ASP A 1 85 ? 13.505 5.384 -25.118 1.00 92.38 85 ASP A O 1
ATOM 661 N N . ASP A 1 86 ? 12.864 4.142 -23.357 1.00 91.44 86 ASP A N 1
ATOM 662 C CA . ASP A 1 86 ? 11.768 3.442 -24.062 1.00 91.44 86 ASP A CA 1
ATOM 663 C C . ASP A 1 86 ? 10.436 3.408 -23.286 1.00 91.44 86 ASP A C 1
ATOM 665 O O . ASP A 1 86 ? 9.965 2.403 -22.745 1.00 91.44 86 ASP A O 1
ATOM 669 N N . LYS A 1 87 ? 9.769 4.556 -23.253 1.00 91.06 87 LYS A N 1
ATOM 670 C CA . LYS A 1 87 ? 8.551 4.761 -22.454 1.00 91.06 87 LYS A CA 1
ATOM 671 C C . LYS A 1 87 ? 7.374 3.940 -22.940 1.00 91.06 87 LYS A C 1
ATOM 673 O O . LYS A 1 87 ? 6.580 3.482 -22.126 1.00 91.06 87 LYS A O 1
ATOM 678 N N . GLU A 1 88 ? 7.207 3.816 -24.254 1.00 92.00 88 GLU A N 1
ATOM 679 C CA . GLU A 1 88 ? 6.052 3.119 -24.822 1.00 92.00 88 GLU A CA 1
ATOM 680 C C . GLU A 1 88 ? 6.172 1.613 -24.579 1.00 92.00 88 GLU A C 1
ATOM 682 O O . GLU A 1 88 ? 5.169 0.971 -24.243 1.00 92.00 88 GLU A O 1
ATOM 687 N N . HIS A 1 89 ? 7.397 1.070 -24.611 1.00 91.50 89 HIS A N 1
ATOM 688 C CA . HIS A 1 89 ? 7.662 -0.272 -24.109 1.00 91.50 89 HIS A CA 1
ATOM 689 C C . HIS A 1 89 ? 7.259 -0.406 -22.639 1.00 91.50 89 HIS A C 1
ATOM 691 O O . HIS A 1 89 ? 6.446 -1.271 -22.317 1.00 91.50 89 HIS A O 1
ATOM 697 N N . PHE A 1 90 ? 7.748 0.466 -21.750 1.00 91.38 90 PHE A N 1
ATOM 698 C CA . PHE A 1 90 ? 7.464 0.349 -20.316 1.00 91.38 90 PHE A CA 1
ATOM 699 C C . PHE A 1 90 ? 5.987 0.566 -19.961 1.00 91.38 90 PHE A C 1
ATOM 701 O O . PHE A 1 90 ? 5.434 -0.198 -19.172 1.00 91.38 90 PHE A O 1
ATOM 708 N N . LYS A 1 91 ? 5.298 1.533 -20.576 1.00 92.00 91 LYS A N 1
ATOM 709 C CA . LYS A 1 91 ? 3.842 1.709 -20.431 1.00 92.00 91 LYS A CA 1
ATOM 710 C C . LYS A 1 91 ? 3.089 0.434 -20.807 1.00 92.00 91 LYS A C 1
ATOM 712 O O . LYS A 1 91 ? 2.235 -0.029 -20.047 1.00 92.00 91 LYS A O 1
ATOM 717 N N . THR A 1 92 ? 3.450 -0.156 -21.948 1.00 91.81 92 THR A N 1
ATOM 718 C CA . THR A 1 92 ? 2.873 -1.417 -22.424 1.00 91.81 92 THR A CA 1
ATOM 719 C C . THR A 1 92 ? 3.183 -2.562 -21.463 1.00 91.81 92 THR A C 1
ATOM 721 O O . THR A 1 92 ? 2.284 -3.329 -21.116 1.00 91.81 92 THR A O 1
ATOM 724 N N . LEU A 1 93 ? 4.427 -2.664 -20.993 1.00 89.88 93 LEU A N 1
ATOM 725 C CA . LEU A 1 93 ? 4.885 -3.691 -20.063 1.00 89.88 93 LEU A CA 1
ATOM 726 C C . LEU A 1 93 ? 4.111 -3.633 -18.743 1.00 89.88 93 LEU A C 1
ATOM 728 O O . LEU A 1 93 ? 3.494 -4.627 -18.364 1.00 89.88 93 LEU A O 1
ATOM 732 N N . TYR A 1 94 ? 4.055 -2.475 -18.079 1.00 92.06 94 TYR A N 1
ATOM 733 C CA . TYR A 1 94 ? 3.329 -2.331 -16.812 1.00 92.06 94 TYR A CA 1
ATOM 734 C C . TYR A 1 94 ? 1.832 -2.606 -16.962 1.00 92.06 94 TYR A C 1
ATOM 736 O O . TYR A 1 94 ? 1.212 -3.210 -16.083 1.00 92.06 94 TYR A O 1
ATOM 744 N N . GLN A 1 95 ? 1.242 -2.228 -18.098 1.00 93.31 95 GLN A N 1
ATOM 745 C CA . GLN A 1 95 ? -0.158 -2.526 -18.366 1.00 93.31 95 GLN A CA 1
ATOM 746 C C . GLN A 1 95 ? -0.394 -4.030 -18.592 1.00 93.31 95 GLN A C 1
ATOM 748 O O . GLN A 1 95 ? -1.357 -4.581 -18.052 1.00 93.31 95 GLN A O 1
ATOM 753 N N . LYS A 1 96 ? 0.490 -4.718 -19.330 1.00 91.12 96 LYS A N 1
ATOM 754 C CA . LYS A 1 96 ? 0.457 -6.185 -19.479 1.00 91.12 96 LYS A CA 1
ATOM 755 C C . LYS A 1 96 ? 0.584 -6.880 -18.123 1.00 91.12 96 LYS A C 1
ATOM 757 O O . LYS A 1 96 ? -0.214 -7.768 -17.823 1.00 91.12 96 LYS A O 1
ATOM 762 N N . VAL A 1 97 ? 1.540 -6.449 -17.299 1.00 90.19 97 VAL A N 1
ATOM 763 C CA . VAL A 1 97 ? 1.756 -6.955 -15.936 1.00 90.19 97 VAL A CA 1
ATOM 764 C C . VAL A 1 97 ? 0.478 -6.822 -15.110 1.00 90.19 97 VAL A C 1
ATOM 766 O O . VAL A 1 97 ? -0.012 -7.821 -14.586 1.00 90.19 97 VAL A O 1
ATOM 769 N N . TYR A 1 98 ? -0.130 -5.630 -15.069 1.00 94.38 98 TYR A N 1
ATOM 770 C CA . TYR A 1 98 ? -1.397 -5.419 -14.366 1.00 94.38 98 TYR A CA 1
ATOM 771 C C . TYR A 1 98 ? -2.489 -6.393 -14.826 1.00 94.38 98 TYR A C 1
ATOM 773 O O . TYR A 1 98 ? -3.162 -6.988 -13.986 1.00 94.38 98 TYR A O 1
ATOM 781 N N . PHE A 1 99 ? -2.666 -6.597 -16.136 1.00 93.75 99 PHE A N 1
ATOM 782 C CA . PHE A 1 99 ? -3.695 -7.510 -16.639 1.00 93.75 99 PHE A CA 1
ATOM 783 C C . PHE A 1 99 ? -3.457 -8.965 -16.230 1.00 93.75 99 PHE A C 1
ATOM 785 O O . PHE A 1 99 ? -4.410 -9.640 -15.837 1.00 93.75 99 PHE A O 1
ATOM 792 N N . VAL A 1 100 ? -2.208 -9.436 -16.269 1.00 91.62 100 VAL A N 1
ATOM 793 C CA . VAL A 1 100 ? -1.856 -10.792 -15.821 1.00 91.62 100 VAL A CA 1
ATOM 794 C C . VAL A 1 100 ? -2.105 -10.943 -14.320 1.00 91.62 100 VAL A C 1
ATOM 796 O O . VAL A 1 100 ? -2.829 -11.847 -13.910 1.00 91.62 100 VAL A O 1
ATOM 799 N N . ARG A 1 101 ? -1.599 -10.020 -13.493 1.00 93.31 101 ARG A N 1
ATOM 800 C CA . ARG A 1 101 ? -1.802 -10.056 -12.033 1.00 93.31 101 ARG A CA 1
ATOM 801 C C . ARG A 1 101 ? -3.280 -9.914 -11.650 1.00 93.31 101 ARG A C 1
ATOM 803 O O . ARG A 1 101 ? -3.751 -10.567 -10.721 1.00 93.31 101 ARG A O 1
ATOM 810 N N . ARG A 1 102 ? -4.052 -9.101 -12.377 1.00 95.88 102 ARG A N 1
ATOM 811 C CA . ARG A 1 102 ? -5.507 -8.984 -12.198 1.00 95.88 102 ARG A CA 1
ATOM 812 C C . ARG A 1 102 ? -6.213 -10.302 -12.515 1.00 95.88 102 ARG A C 1
ATOM 814 O O . ARG A 1 102 ? -7.121 -10.688 -11.778 1.00 95.88 102 ARG A O 1
ATOM 821 N N . ALA A 1 103 ? -5.838 -10.971 -13.605 1.00 94.94 103 ALA A N 1
ATOM 822 C CA . ALA A 1 103 ? -6.410 -12.262 -13.978 1.00 94.94 103 ALA A CA 1
ATOM 823 C C . ALA A 1 103 ? -6.109 -13.330 -12.918 1.00 94.94 103 ALA A C 1
ATOM 825 O O . ALA A 1 103 ? -7.019 -14.053 -12.516 1.00 94.94 103 ALA A O 1
ATOM 826 N N . GLU A 1 104 ? -4.883 -13.359 -12.396 1.00 94.44 104 GLU A N 1
ATOM 827 C CA . GLU A 1 104 ? -4.481 -14.240 -11.299 1.00 94.44 104 GLU A CA 1
ATOM 828 C C . GLU A 1 104 ? -5.294 -13.979 -10.016 1.00 94.44 104 GLU A C 1
ATOM 830 O O . GLU A 1 104 ? -5.794 -14.917 -9.383 1.00 94.44 104 GLU A O 1
ATOM 835 N N . LEU A 1 105 ? -5.492 -12.709 -9.641 1.00 97.06 105 LEU A N 1
ATOM 836 C CA . LEU A 1 105 ? -6.317 -12.353 -8.485 1.00 97.06 105 LEU A CA 1
ATOM 837 C C . LEU A 1 105 ? -7.776 -12.780 -8.697 1.00 97.06 105 LEU A C 1
ATOM 839 O O . LEU A 1 105 ? -8.374 -13.387 -7.806 1.00 97.06 105 LEU A O 1
ATOM 843 N N . HIS A 1 106 ? -8.338 -12.549 -9.890 1.00 97.44 106 HIS A N 1
ATOM 844 C CA . HIS A 1 106 ? -9.673 -13.040 -10.235 1.00 97.44 106 HIS A CA 1
ATOM 845 C C . HIS A 1 106 ? -9.764 -14.570 -10.145 1.00 97.44 106 HIS A C 1
ATOM 847 O O . HIS A 1 106 ? -10.712 -15.097 -9.555 1.00 97.44 106 HIS A O 1
ATOM 853 N N . PHE A 1 107 ? -8.783 -15.280 -10.711 1.00 95.88 107 PHE A N 1
ATOM 854 C CA . PHE A 1 107 ? -8.696 -16.737 -10.699 1.00 95.88 107 PHE A CA 1
ATOM 855 C C . PHE A 1 107 ? -8.675 -17.270 -9.267 1.00 95.88 107 PHE A C 1
ATOM 857 O O . PHE A 1 107 ? -9.463 -18.161 -8.939 1.00 95.88 107 PHE A O 1
ATOM 864 N N . THR A 1 108 ? -7.837 -16.677 -8.416 1.00 96.38 108 THR A N 1
ATOM 865 C CA . THR A 1 108 ? -7.683 -17.044 -7.007 1.00 96.38 108 THR A CA 1
ATOM 866 C C . THR A 1 108 ? -8.985 -16.826 -6.244 1.00 96.38 108 THR A C 1
ATOM 868 O O . THR A 1 108 ? -9.516 -17.773 -5.668 1.00 96.38 108 THR A O 1
ATOM 871 N N . LEU A 1 109 ? -9.556 -15.616 -6.303 1.00 97.12 109 LEU A N 1
ATOM 872 C CA . LEU A 1 109 ? -10.801 -15.280 -5.602 1.00 97.12 109 LEU A CA 1
ATOM 873 C C . LEU A 1 109 ? -11.978 -16.159 -6.050 1.00 97.12 109 LEU A C 1
ATOM 875 O O . LEU A 1 109 ? -12.774 -16.579 -5.218 1.00 97.12 109 LEU A O 1
ATOM 879 N N . SER A 1 110 ? -12.068 -16.495 -7.342 1.00 95.94 110 SER A N 1
ATOM 880 C CA . SER A 1 110 ? -13.140 -17.353 -7.882 1.00 95.94 110 SER A CA 1
ATOM 881 C C . SER A 1 110 ? -13.085 -18.816 -7.421 1.00 95.94 110 SER A C 1
ATOM 883 O O . SER A 1 110 ? -14.056 -19.547 -7.597 1.00 95.94 110 SER A O 1
ATOM 885 N N . ARG A 1 111 ? -11.947 -19.253 -6.869 1.00 96.19 111 ARG A N 1
ATOM 886 C CA . ARG A 1 111 ? -11.692 -20.637 -6.439 1.00 96.19 111 ARG A CA 1
ATOM 887 C C . ARG A 1 111 ? -11.548 -20.783 -4.935 1.00 96.19 111 ARG A C 1
ATOM 889 O O . ARG A 1 111 ? -11.327 -21.897 -4.460 1.00 96.19 111 ARG A O 1
ATOM 896 N N . LEU A 1 112 ? -11.662 -19.688 -4.187 1.00 95.94 112 LEU A N 1
ATOM 897 C CA . LEU A 1 112 ? -11.711 -19.787 -2.739 1.00 95.94 112 LEU A CA 1
ATOM 898 C C . LEU A 1 112 ? -12.915 -20.653 -2.327 1.00 95.94 112 LEU A C 1
ATOM 900 O O . LEU A 1 112 ? -13.967 -20.598 -2.972 1.00 95.94 112 LEU A O 1
ATOM 904 N N . PRO A 1 113 ? -12.783 -21.463 -1.263 1.00 94.69 113 PRO A N 1
ATOM 905 C CA . PRO A 1 113 ? -13.908 -22.216 -0.728 1.00 94.69 113 PRO A CA 1
ATOM 906 C C . PRO A 1 113 ? -15.090 -21.298 -0.407 1.00 94.69 113 PRO A C 1
ATOM 908 O O . PRO A 1 113 ? -14.894 -20.165 0.028 1.00 94.69 113 PRO A O 1
ATOM 911 N N . ARG A 1 114 ? -16.325 -21.797 -0.538 1.00 91.81 114 ARG A N 1
ATOM 912 C CA . ARG A 1 114 ? -17.545 -20.995 -0.312 1.00 91.81 114 ARG A CA 1
ATOM 913 C C . ARG A 1 114 ? -17.606 -20.320 1.062 1.00 91.81 114 ARG A C 1
ATOM 915 O O . ARG A 1 114 ? -18.203 -19.259 1.185 1.00 91.81 114 ARG A O 1
ATOM 922 N N . PHE A 1 115 ? -16.987 -20.886 2.099 1.00 93.19 115 PHE A N 1
ATOM 923 C CA . PHE A 1 115 ? -16.962 -20.236 3.413 1.00 93.19 115 PHE A CA 1
ATOM 924 C C . PHE A 1 115 ? -16.184 -18.906 3.398 1.00 93.19 115 PHE A C 1
ATOM 926 O O . PHE A 1 115 ? -16.469 -18.036 4.213 1.00 93.19 115 PHE A O 1
ATOM 933 N N . ALA A 1 116 ? -15.254 -18.701 2.454 1.00 93.94 116 ALA A N 1
ATOM 934 C CA . ALA A 1 116 ? -14.477 -17.467 2.332 1.00 93.94 116 ALA A CA 1
ATOM 935 C C . ALA A 1 116 ? -15.362 -16.233 2.092 1.00 93.94 116 ALA A C 1
ATOM 937 O O . ALA A 1 116 ? -15.048 -15.156 2.590 1.00 93.94 116 ALA A O 1
ATOM 938 N N . SER A 1 117 ? -16.494 -16.386 1.393 1.00 90.19 117 SER A N 1
ATOM 939 C CA . SER A 1 117 ? -17.457 -15.293 1.213 1.00 90.19 117 SER A CA 1
ATOM 940 C C . SER A 1 117 ? -18.213 -14.934 2.491 1.00 90.19 117 SER A C 1
ATOM 942 O O . SER A 1 117 ? -18.739 -13.833 2.579 1.00 90.19 117 SER A O 1
ATOM 944 N N . HIS A 1 118 ? -18.268 -15.845 3.467 1.00 90.75 118 HIS A N 1
ATOM 945 C CA . HIS A 1 118 ? -18.945 -15.638 4.747 1.00 90.75 118 HIS A CA 1
ATOM 946 C C . HIS A 1 118 ? -18.005 -15.022 5.786 1.00 90.75 118 HIS A C 1
ATOM 948 O O . HIS A 1 118 ? -18.401 -14.118 6.511 1.00 90.75 118 HIS A O 1
ATOM 954 N N . VAL A 1 119 ? -16.751 -15.488 5.842 1.00 93.75 119 VAL A N 1
ATOM 955 C CA . VAL A 1 119 ? -15.745 -14.967 6.790 1.00 93.75 119 VAL A CA 1
ATOM 956 C C . VAL A 1 119 ? -15.040 -13.704 6.289 1.00 93.75 119 VAL A C 1
ATOM 958 O O . VAL A 1 119 ? -14.389 -13.008 7.063 1.00 93.75 119 VAL A O 1
ATOM 961 N N . GLY A 1 120 ? -15.163 -13.407 4.995 1.00 96.81 120 GLY A N 1
ATOM 962 C CA . GLY A 1 120 ? -14.526 -12.266 4.358 1.00 96.81 120 GLY A CA 1
ATOM 963 C C . GLY A 1 120 ? -13.078 -12.521 3.939 1.00 96.81 120 GLY A C 1
ATOM 964 O O . GLY A 1 120 ? -12.346 -13.363 4.466 1.00 96.81 120 GLY A O 1
ATOM 965 N N . VAL A 1 121 ? -12.641 -11.753 2.949 1.00 98.25 121 VAL A N 1
ATOM 966 C CA . VAL A 1 121 ? -11.317 -11.824 2.340 1.00 98.25 121 VAL A CA 1
ATOM 967 C C . VAL A 1 121 ? -10.675 -10.446 2.381 1.00 98.25 121 VAL A C 1
ATOM 969 O O . VAL A 1 121 ? -11.183 -9.480 1.820 1.00 98.25 121 VAL A O 1
ATOM 972 N N . VAL A 1 122 ? -9.509 -10.364 3.017 1.00 98.44 122 VAL A N 1
ATOM 973 C CA . VAL A 1 122 ? -8.607 -9.217 2.868 1.00 98.44 122 VAL A CA 1
ATOM 974 C C . VAL A 1 122 ? -7.703 -9.467 1.666 1.00 98.44 122 VAL A C 1
ATOM 976 O O . VAL A 1 122 ? -7.064 -10.525 1.591 1.00 98.44 122 VAL A O 1
ATOM 979 N N . ILE A 1 123 ? -7.635 -8.504 0.750 1.00 98.44 123 ILE A N 1
ATOM 980 C CA . ILE A 1 123 ? -6.658 -8.488 -0.342 1.00 98.44 123 ILE A CA 1
ATOM 981 C C . ILE A 1 123 ? -5.499 -7.568 0.029 1.00 98.44 123 ILE A C 1
ATOM 983 O O . ILE A 1 123 ? -5.691 -6.462 0.530 1.00 98.44 123 ILE A O 1
ATOM 987 N N . MET A 1 124 ? -4.280 -8.033 -0.199 1.00 98.06 124 MET A N 1
ATOM 988 C CA . MET A 1 124 ? -3.063 -7.295 0.099 1.00 98.06 124 MET A CA 1
ATOM 989 C C . MET A 1 124 ? -2.119 -7.365 -1.086 1.00 98.06 124 MET A C 1
ATOM 991 O O . MET A 1 124 ? -2.017 -8.406 -1.726 1.00 98.06 124 MET A O 1
ATOM 995 N N . GLY A 1 125 ? -1.383 -6.291 -1.344 1.00 96.94 125 GLY A N 1
ATOM 996 C CA . GLY A 1 125 ? -0.257 -6.333 -2.261 1.00 96.94 125 GLY A CA 1
ATOM 997 C C . GLY A 1 125 ? 0.933 -5.521 -1.772 1.00 96.94 125 GLY A C 1
ATOM 998 O O . GLY A 1 125 ? 0.770 -4.595 -0.978 1.00 96.94 125 GLY A O 1
ATOM 999 N N . THR A 1 126 ? 2.122 -5.856 -2.275 1.00 95.50 126 THR A N 1
ATOM 1000 C CA . THR A 1 126 ? 3.344 -5.043 -2.130 1.00 95.50 126 THR A CA 1
ATOM 1001 C C . THR A 1 126 ? 3.874 -4.608 -3.489 1.00 95.50 126 THR A C 1
ATOM 1003 O O . THR A 1 126 ? 3.958 -5.453 -4.381 1.00 95.50 126 THR A O 1
ATOM 1006 N N . SER A 1 127 ? 4.301 -3.350 -3.638 1.00 94.38 127 SER A N 1
ATOM 1007 C CA . SER A 1 127 ? 4.923 -2.842 -4.874 1.00 94.38 127 SER A CA 1
ATOM 1008 C C . SER A 1 127 ? 4.028 -3.093 -6.105 1.00 94.38 127 SER A C 1
ATOM 1010 O O . SER A 1 127 ? 2.875 -2.672 -6.113 1.00 94.38 127 SER A O 1
ATOM 1012 N N . GLU A 1 128 ? 4.480 -3.839 -7.114 1.00 93.81 128 GLU A N 1
ATOM 1013 C CA . GLU A 1 128 ? 3.657 -4.261 -8.266 1.00 93.81 128 GLU A CA 1
ATOM 1014 C C . GLU A 1 128 ? 2.346 -4.984 -7.871 1.00 93.81 128 GLU A C 1
ATOM 1016 O O . GLU A 1 128 ? 1.273 -4.735 -8.432 1.00 93.81 128 GLU A O 1
ATOM 1021 N N . GLY A 1 129 ? 2.383 -5.846 -6.853 1.00 95.56 129 GLY A N 1
ATOM 1022 C CA . GLY A 1 129 ? 1.178 -6.483 -6.327 1.00 95.56 129 GLY A CA 1
ATOM 1023 C C . GLY A 1 129 ? 0.227 -5.474 -5.684 1.00 95.56 129 GLY A C 1
ATOM 1024 O O . GLY A 1 129 ? -0.990 -5.624 -5.776 1.00 95.56 129 GLY A O 1
ATOM 1025 N N . ALA A 1 130 ? 0.763 -4.408 -5.081 1.00 97.31 130 ALA A N 1
ATOM 1026 C CA . ALA A 1 130 ? -0.027 -3.311 -4.526 1.00 97.31 130 ALA A CA 1
ATOM 1027 C C . ALA A 1 130 ? -0.646 -2.436 -5.628 1.00 97.31 130 ALA A C 1
ATOM 1029 O O . ALA A 1 130 ? -1.802 -2.034 -5.500 1.00 97.31 130 ALA A O 1
ATOM 1030 N N . MET A 1 131 ? 0.061 -2.212 -6.742 1.00 96.94 131 MET A N 1
ATOM 1031 C CA . MET A 1 131 ? -0.522 -1.625 -7.957 1.00 96.94 131 MET A CA 1
ATOM 1032 C C . MET A 1 131 ? -1.707 -2.471 -8.445 1.00 96.94 131 MET A C 1
ATOM 1034 O O . MET A 1 131 ? -2.769 -1.936 -8.749 1.00 96.94 131 MET A O 1
ATOM 1038 N N . THR A 1 132 ? -1.569 -3.797 -8.460 1.00 97.25 132 THR A N 1
ATOM 1039 C CA . THR A 1 132 ? -2.669 -4.688 -8.862 1.00 97.25 132 THR A CA 1
ATOM 1040 C C . THR A 1 132 ? -3.869 -4.559 -7.930 1.00 97.25 132 THR A C 1
ATOM 1042 O O . THR A 1 132 ? -4.981 -4.331 -8.395 1.00 97.25 132 THR A O 1
ATOM 1045 N N . VAL A 1 133 ? -3.645 -4.679 -6.619 1.00 98.00 133 VAL A N 1
ATOM 1046 C CA . VAL A 1 133 ? -4.700 -4.654 -5.595 1.00 98.00 133 VAL A CA 1
ATOM 1047 C C . VAL A 1 133 ? -5.391 -3.294 -5.503 1.00 98.00 133 VAL A C 1
ATOM 1049 O O . VAL A 1 133 ? -6.604 -3.244 -5.323 1.00 98.00 133 VAL A O 1
ATOM 1052 N N . SER A 1 134 ? -4.649 -2.195 -5.645 1.00 97.94 134 SER A N 1
ATOM 1053 C CA . SER A 1 134 ? -5.203 -0.836 -5.612 1.00 97.94 134 SER A CA 1
ATOM 1054 C C . SER A 1 134 ? -6.145 -0.560 -6.785 1.00 97.94 134 SER A C 1
ATOM 1056 O O . SER A 1 134 ? -7.210 0.007 -6.576 1.00 97.94 134 SER A O 1
ATOM 1058 N N . ARG A 1 135 ? -5.798 -1.019 -7.992 1.00 96.94 135 ARG A N 1
ATOM 1059 C CA . ARG A 1 135 ? -6.581 -0.862 -9.232 1.00 96.94 135 ARG A CA 1
ATOM 1060 C C . ARG A 1 135 ? -7.627 -1.959 -9.441 1.00 96.94 135 ARG A C 1
ATOM 1062 O O . ARG A 1 135 ? -8.282 -1.995 -10.484 1.00 96.94 135 ARG A O 1
ATOM 1069 N N . PHE A 1 136 ? -7.719 -2.931 -8.540 1.00 97.75 136 PHE A N 1
ATOM 1070 C CA . PHE A 1 136 ? -8.566 -4.097 -8.744 1.00 97.75 136 PHE A CA 1
ATOM 1071 C C . PHE A 1 136 ? -10.041 -3.723 -8.614 1.00 97.75 136 PHE A C 1
ATOM 1073 O O . PHE A 1 136 ? -10.469 -3.187 -7.595 1.00 97.75 136 PHE A O 1
ATOM 1080 N N . ASP A 1 137 ? -10.824 -4.031 -9.644 1.00 96.75 137 ASP A N 1
ATOM 1081 C CA . ASP A 1 137 ? -12.274 -3.905 -9.579 1.00 96.75 137 ASP A CA 1
ATOM 1082 C C . ASP A 1 137 ? -12.882 -5.123 -8.875 1.00 96.75 137 ASP A C 1
ATOM 1084 O O . ASP A 1 137 ? -13.059 -6.197 -9.462 1.00 96.75 137 ASP A O 1
ATOM 1088 N N . ASP A 1 138 ? -13.166 -4.948 -7.586 1.00 95.94 138 ASP A N 1
ATOM 1089 C CA . ASP A 1 138 ? -13.758 -5.968 -6.733 1.00 95.94 138 ASP A CA 1
ATOM 1090 C C . ASP A 1 138 ? -15.286 -5.900 -6.611 1.00 95.94 138 ASP A C 1
ATOM 1092 O O . ASP A 1 138 ? -15.848 -6.711 -5.877 1.00 95.94 138 ASP A O 1
ATOM 1096 N N . GLN A 1 139 ? -15.984 -5.033 -7.360 1.00 95.94 139 GLN A N 1
ATOM 1097 C CA . GLN A 1 139 ? -17.451 -4.903 -7.277 1.00 95.94 139 GLN A CA 1
ATOM 1098 C C . GLN A 1 139 ? -18.172 -6.241 -7.469 1.00 95.94 139 GLN A C 1
ATOM 1100 O O . GLN A 1 139 ? -19.123 -6.566 -6.761 1.00 95.94 139 GLN A O 1
ATOM 1105 N N . ARG A 1 140 ? -17.661 -7.081 -8.375 1.00 95.19 140 ARG A N 1
ATOM 1106 C CA . ARG A 1 140 ? -18.211 -8.417 -8.655 1.00 95.19 140 ARG A CA 1
ATOM 1107 C C . ARG A 1 140 ? -18.137 -9.405 -7.483 1.00 95.19 140 ARG A C 1
ATOM 1109 O O . ARG A 1 140 ? -18.713 -10.485 -7.577 1.00 95.19 140 ARG A O 1
ATOM 1116 N N . TYR A 1 141 ? -17.367 -9.092 -6.445 1.00 95.69 141 TYR A N 1
ATOM 1117 C CA . TYR A 1 141 ? -17.201 -9.927 -5.257 1.00 95.69 141 TYR A CA 1
ATOM 1118 C C . TYR A 1 141 ? -18.062 -9.451 -4.082 1.00 95.69 141 TYR A C 1
ATOM 1120 O O . TYR A 1 141 ? -18.103 -10.137 -3.061 1.00 95.69 141 TYR A O 1
ATOM 1128 N N . GLY A 1 142 ? -18.769 -8.323 -4.233 1.00 91.62 142 GLY A N 1
ATOM 1129 C CA . GLY A 1 142 ? -19.658 -7.761 -3.219 1.00 91.62 142 GLY A CA 1
ATOM 1130 C C . GLY A 1 142 ? -18.992 -7.690 -1.847 1.00 91.62 142 GLY A C 1
ATOM 1131 O O . GLY A 1 142 ? -17.821 -7.328 -1.725 1.00 91.62 142 GLY A O 1
ATOM 1132 N N . SER A 1 143 ? -19.711 -8.137 -0.820 1.00 94.31 143 SER A N 1
ATOM 1133 C CA . SER A 1 143 ? -19.247 -8.135 0.570 1.00 94.31 143 SER A CA 1
ATOM 1134 C C . SER A 1 143 ? -18.141 -9.149 0.885 1.00 94.31 143 SER A C 1
ATOM 1136 O O . SER A 1 143 ? -17.684 -9.201 2.024 1.00 94.31 143 SER A O 1
ATOM 1138 N N . MET A 1 144 ? -17.700 -9.977 -0.075 1.00 96.94 144 MET A N 1
ATOM 1139 C CA . MET A 1 144 ? -16.608 -10.922 0.178 1.00 96.94 144 MET A CA 1
ATOM 1140 C C . MET A 1 144 ? -15.300 -10.190 0.475 1.00 96.94 144 MET A C 1
ATOM 1142 O O . MET A 1 144 ? -14.509 -10.687 1.271 1.00 96.94 144 MET A O 1
ATOM 1146 N N . ILE A 1 145 ? -15.036 -9.043 -0.156 1.00 98.06 145 ILE A N 1
ATOM 1147 C CA . ILE A 1 145 ? -13.814 -8.283 0.117 1.00 98.06 145 ILE A CA 1
ATOM 1148 C C . ILE A 1 145 ? -14.066 -7.353 1.301 1.00 98.06 145 ILE A C 1
ATOM 1150 O O . ILE A 1 145 ? -14.837 -6.408 1.203 1.00 98.06 145 ILE A O 1
ATOM 1154 N N . VAL A 1 146 ? -13.396 -7.617 2.423 1.00 97.94 146 VAL A N 1
ATOM 1155 C CA . VAL A 1 146 ? -13.616 -6.895 3.696 1.00 97.94 146 VAL A CA 1
ATOM 1156 C C . VAL A 1 146 ? -12.481 -5.935 4.052 1.00 97.94 146 VAL A C 1
ATOM 1158 O O . VAL A 1 146 ? -12.534 -5.237 5.061 1.00 97.94 146 VAL A O 1
ATOM 1161 N N . GLY A 1 147 ? -11.430 -5.893 3.234 1.00 98.31 147 GLY A N 1
ATOM 1162 C CA . GLY A 1 147 ? -10.326 -4.963 3.420 1.00 98.31 147 GLY A CA 1
ATOM 1163 C C . GLY A 1 147 ? -9.296 -5.034 2.302 1.00 98.31 147 GLY A C 1
ATOM 1164 O O . GLY A 1 147 ? -9.080 -6.086 1.693 1.00 98.31 147 GLY A O 1
ATOM 1165 N N . ARG A 1 148 ? -8.633 -3.903 2.068 1.00 98.56 148 ARG A N 1
ATOM 1166 C CA . ARG A 1 148 ? -7.576 -3.733 1.073 1.00 98.56 148 ARG A CA 1
ATOM 1167 C C . ARG A 1 148 ? -6.313 -3.199 1.734 1.00 98.56 148 ARG A C 1
ATOM 1169 O O . ARG A 1 148 ? -6.367 -2.204 2.447 1.00 98.56 148 ARG A O 1
ATOM 1176 N N . ILE A 1 149 ? -5.170 -3.829 1.480 1.00 98.62 149 ILE A N 1
ATOM 1177 C CA . ILE A 1 149 ? -3.870 -3.392 2.002 1.00 98.62 149 ILE A CA 1
ATOM 1178 C C . ILE A 1 149 ? -2.911 -3.138 0.836 1.00 98.62 149 ILE A C 1
ATOM 1180 O O . ILE A 1 149 ? -2.599 -4.036 0.056 1.00 98.62 149 ILE A O 1
ATOM 1184 N N . ILE A 1 150 ? -2.439 -1.901 0.729 1.00 98.44 150 ILE A N 1
ATOM 1185 C CA . ILE A 1 150 ? -1.556 -1.394 -0.320 1.00 98.44 150 ILE A CA 1
ATOM 1186 C C . ILE A 1 150 ? -0.219 -1.056 0.339 1.00 98.44 150 ILE A C 1
ATOM 1188 O O . ILE A 1 150 ? -0.102 -0.029 1.003 1.00 98.44 150 ILE A O 1
ATOM 1192 N N . ALA A 1 151 ? 0.787 -1.911 0.188 1.00 97.62 151 ALA A N 1
ATOM 1193 C CA . ALA A 1 151 ? 2.095 -1.706 0.802 1.00 97.62 151 ALA A CA 1
ATOM 1194 C C . ALA A 1 151 ? 3.166 -1.332 -0.234 1.00 97.62 151 ALA A C 1
ATOM 1196 O O . ALA A 1 151 ? 3.204 -1.889 -1.332 1.00 97.62 151 ALA A O 1
ATOM 1197 N N . SER A 1 152 ? 4.045 -0.398 0.127 1.00 96.12 152 SER A N 1
ATOM 1198 C CA . SER A 1 152 ? 5.175 0.062 -0.691 1.00 96.12 152 SER A CA 1
ATOM 1199 C C . SER A 1 152 ? 4.754 0.472 -2.106 1.00 96.12 152 SER A C 1
ATOM 1201 O O . SER A 1 152 ? 5.353 0.064 -3.095 1.00 96.12 152 SER A O 1
ATOM 1203 N N . TYR A 1 153 ? 3.646 1.206 -2.202 1.00 97.25 153 TYR A N 1
ATOM 1204 C CA . TYR A 1 153 ? 3.118 1.774 -3.438 1.00 97.25 153 TYR A CA 1
ATOM 1205 C C . TYR A 1 153 ? 2.203 2.955 -3.102 1.00 97.25 153 TYR A C 1
ATOM 1207 O O . TYR A 1 153 ? 1.414 2.887 -2.156 1.00 97.25 153 TYR A O 1
ATOM 1215 N N . ALA A 1 154 ? 2.323 4.040 -3.866 1.00 95.12 154 ALA A N 1
ATOM 1216 C CA . ALA A 1 154 ? 1.676 5.310 -3.550 1.00 95.12 154 ALA A CA 1
ATOM 1217 C C . ALA A 1 154 ? 0.218 5.414 -4.028 1.00 95.12 154 ALA A C 1
ATOM 1219 O O . ALA A 1 154 ? -0.493 6.285 -3.555 1.00 95.12 154 ALA A O 1
ATOM 1220 N N . ALA A 1 155 ? -0.252 4.562 -4.948 1.00 95.88 155 ALA A N 1
ATOM 1221 C CA . ALA A 1 155 ? -1.559 4.738 -5.606 1.00 95.88 155 ALA A CA 1
ATOM 1222 C C . ALA A 1 155 ? -1.754 6.153 -6.190 1.00 95.88 155 ALA A C 1
ATOM 1224 O O . ALA A 1 155 ? -2.823 6.751 -6.095 1.00 95.88 155 ALA A O 1
ATOM 1225 N N . GLU A 1 156 ? -0.689 6.695 -6.781 1.00 95.38 156 GLU A N 1
ATOM 1226 C CA . GLU A 1 156 ? -0.667 7.964 -7.507 1.00 95.38 156 GLU A CA 1
ATOM 1227 C C . GLU A 1 156 ? -0.206 7.717 -8.947 1.00 95.38 156 GLU A C 1
ATOM 1229 O O . GLU A 1 156 ? 0.487 6.735 -9.234 1.00 95.38 156 GLU A O 1
ATOM 1234 N N . PHE A 1 157 ? -0.565 8.619 -9.866 1.00 95.81 157 PHE A N 1
ATOM 1235 C CA . PHE A 1 157 ? -0.137 8.507 -11.258 1.00 95.81 157 PHE A CA 1
ATOM 1236 C C . PHE A 1 157 ? 1.385 8.635 -11.380 1.00 95.81 157 PHE A C 1
ATOM 1238 O O . PHE A 1 157 ? 1.954 9.715 -11.240 1.00 95.81 157 PHE A O 1
ATOM 1245 N N . CYS A 1 158 ? 2.035 7.508 -11.649 1.00 94.50 158 CYS A N 1
ATOM 1246 C CA . CYS A 1 158 ? 3.476 7.370 -11.842 1.00 94.50 158 CYS A CA 1
ATOM 1247 C C . CYS A 1 158 ? 3.805 6.484 -13.057 1.00 94.50 158 CYS A C 1
ATOM 1249 O O . CYS A 1 158 ? 2.903 6.017 -13.756 1.00 94.50 158 CYS A O 1
ATOM 1251 N N . TYR A 1 159 ? 5.095 6.196 -13.251 1.00 93.44 159 TYR A N 1
ATOM 1252 C CA . TYR A 1 159 ? 5.634 5.377 -14.344 1.00 93.44 159 TYR A CA 1
ATOM 1253 C C . TYR A 1 159 ? 5.032 3.963 -14.475 1.00 93.44 159 TYR A C 1
ATOM 1255 O O . TYR A 1 159 ? 5.175 3.342 -15.518 1.00 93.44 159 TYR A O 1
ATOM 1263 N N . MET A 1 160 ? 4.331 3.444 -13.460 1.00 94.25 160 MET A N 1
ATOM 1264 C CA . MET A 1 160 ? 3.631 2.152 -13.545 1.00 94.25 160 MET A CA 1
ATOM 1265 C C . MET A 1 160 ? 2.295 2.203 -14.305 1.00 94.25 160 MET A C 1
ATOM 1267 O O . MET A 1 160 ? 1.627 1.182 -14.465 1.00 94.25 160 MET A O 1
ATOM 1271 N N . HIS A 1 161 ? 1.873 3.378 -14.769 1.00 94.25 161 HIS A N 1
ATOM 1272 C CA . HIS A 1 161 ? 0.589 3.564 -15.438 1.00 94.25 161 HIS A CA 1
ATOM 1273 C C . HIS A 1 161 ? 0.785 4.146 -16.820 1.00 94.25 161 HIS A C 1
ATOM 1275 O O . HIS A 1 161 ? 1.577 5.066 -17.006 1.00 94.25 161 HIS A O 1
ATOM 1281 N N . SER A 1 162 ? -0.004 3.673 -17.778 1.00 91.25 162 SER A N 1
ATOM 1282 C CA . SER A 1 162 ? -0.048 4.300 -19.098 1.00 91.25 162 SER A CA 1
ATOM 1283 C C . SER A 1 162 ? -0.788 5.638 -19.062 1.00 91.25 162 SER A C 1
ATOM 1285 O O . SER A 1 162 ? -0.410 6.564 -19.778 1.00 91.25 162 SER A O 1
ATOM 1287 N N . ARG A 1 163 ? -1.833 5.746 -18.227 1.00 92.94 163 ARG A N 1
ATOM 1288 C CA . ARG A 1 163 ? -2.742 6.899 -18.183 1.00 92.94 163 ARG A CA 1
ATOM 1289 C C . ARG A 1 163 ? -3.098 7.292 -16.739 1.00 92.94 163 ARG A C 1
ATOM 1291 O O . ARG A 1 163 ? -3.023 6.436 -15.857 1.00 92.94 163 ARG A O 1
ATOM 1298 N N . PRO A 1 164 ? -3.489 8.549 -16.464 1.00 93.12 164 PRO A N 1
ATOM 1299 C CA . PRO A 1 164 ? -3.844 8.996 -15.114 1.00 93.12 164 PRO A CA 1
ATOM 1300 C C . PRO A 1 164 ? -4.973 8.196 -14.457 1.00 93.12 164 PRO A C 1
ATOM 1302 O O . PRO A 1 164 ? -4.884 7.870 -13.276 1.00 93.12 164 PRO A O 1
ATOM 1305 N N . GLU A 1 165 ? -6.004 7.827 -15.217 1.00 93.88 165 GLU A N 1
ATOM 1306 C CA . GLU A 1 165 ? -7.142 7.040 -14.735 1.00 93.88 165 GLU A CA 1
ATOM 1307 C C . GLU A 1 165 ? -6.741 5.642 -14.256 1.00 93.88 165 GLU A C 1
ATOM 1309 O O . GLU A 1 165 ? -7.389 5.070 -13.382 1.00 93.88 165 GLU A O 1
ATOM 1314 N N . ASP A 1 166 ? -5.638 5.105 -14.781 1.00 94.81 166 ASP A N 1
ATOM 1315 C CA . ASP A 1 166 ? -5.119 3.807 -14.376 1.00 94.81 166 ASP A CA 1
ATOM 1316 C C . ASP A 1 166 ? -4.508 3.854 -12.966 1.00 94.81 166 ASP A C 1
ATOM 1318 O O . ASP A 1 166 ? -4.287 2.799 -12.390 1.00 94.81 166 ASP A O 1
ATOM 1322 N N . ALA A 1 167 ? -4.250 5.031 -12.389 1.00 93.81 167 ALA A N 1
ATOM 1323 C CA . ALA A 1 167 ? -3.758 5.168 -11.016 1.00 93.81 167 ALA A CA 1
ATOM 1324 C C . ALA A 1 167 ? -4.875 5.281 -9.965 1.00 93.81 167 ALA A C 1
ATOM 1326 O O . ALA A 1 167 ? -4.597 5.350 -8.766 1.00 93.81 167 ALA A O 1
ATOM 1327 N N . LEU A 1 168 ? -6.137 5.334 -10.402 1.00 94.25 168 LEU A N 1
ATOM 1328 C CA . LEU A 1 168 ? -7.283 5.429 -9.507 1.00 94.25 168 LEU A CA 1
ATOM 1329 C C . LEU A 1 168 ? -7.500 4.115 -8.745 1.00 94.25 168 LEU A C 1
ATOM 1331 O O . LEU A 1 168 ? -7.167 3.023 -9.210 1.00 94.25 168 LEU A O 1
ATOM 1335 N N . LEU A 1 169 ? -8.097 4.230 -7.558 1.00 95.94 169 LEU A N 1
ATOM 1336 C CA . LEU A 1 169 ? -8.457 3.077 -6.746 1.00 95.94 169 LEU A CA 1
ATOM 1337 C C . LEU A 1 169 ? -9.666 2.395 -7.386 1.00 95.94 169 LEU A C 1
ATOM 1339 O O . LEU A 1 169 ? -10.721 3.012 -7.555 1.00 95.94 169 LEU A O 1
ATOM 1343 N N . GLY A 1 170 ? -9.518 1.122 -7.725 1.00 95.38 170 GLY A N 1
ATOM 1344 C CA . GLY A 1 170 ? -10.577 0.312 -8.306 1.00 95.38 170 GLY A CA 1
ATOM 1345 C C . GLY A 1 170 ? -11.624 -0.132 -7.283 1.00 95.38 170 GLY A C 1
ATOM 1346 O O . GLY A 1 170 ? -11.454 -0.006 -6.065 1.00 95.38 170 GLY A O 1
ATOM 1347 N N . GLY A 1 171 ? -12.712 -0.689 -7.810 1.00 95.12 171 GLY A N 1
ATOM 1348 C CA . GLY A 1 171 ? -13.676 -1.449 -7.028 1.00 95.12 171 GLY A CA 1
ATOM 1349 C C . GLY A 1 171 ? -14.570 -0.610 -6.119 1.00 95.12 171 GLY A C 1
ATOM 1350 O O . GLY A 1 171 ? -14.926 0.532 -6.414 1.00 95.12 171 GLY A O 1
ATOM 1351 N N . GLN A 1 172 ? -14.968 -1.228 -5.016 1.00 96.38 172 GLN A N 1
ATOM 1352 C CA . GLN A 1 172 ? -15.882 -0.682 -4.025 1.00 96.38 172 GLN A CA 1
ATOM 1353 C C . GLN A 1 172 ? -15.172 0.343 -3.120 1.00 96.38 172 GLN A C 1
ATOM 1355 O O . GLN A 1 172 ? -14.037 0.133 -2.683 1.00 96.38 172 GLN A O 1
ATOM 1360 N N . LYS A 1 173 ? -15.829 1.482 -2.854 1.00 95.19 173 LYS A N 1
ATOM 1361 C CA . LYS A 1 173 ? -15.271 2.594 -2.052 1.00 95.19 173 LYS A CA 1
ATOM 1362 C C . LYS A 1 173 ? -15.519 2.450 -0.548 1.00 95.19 173 LYS A C 1
ATOM 1364 O O . LYS A 1 173 ? -14.882 3.140 0.243 1.00 95.19 173 LYS A O 1
ATOM 1369 N N . ASP A 1 174 ? -16.428 1.569 -0.151 1.00 95.94 174 ASP A N 1
ATOM 1370 C CA . ASP A 1 174 ? -16.741 1.230 1.239 1.00 95.94 174 ASP A CA 1
ATOM 1371 C C . ASP A 1 174 ? -15.811 0.152 1.825 1.00 95.94 174 ASP A C 1
ATOM 1373 O O . ASP A 1 174 ? -15.709 0.039 3.049 1.00 95.94 174 ASP A O 1
ATOM 1377 N N . VAL A 1 175 ? -15.075 -0.579 0.977 1.00 98.00 175 VAL A N 1
ATOM 1378 C CA . VAL A 1 175 ? -14.014 -1.505 1.399 1.00 98.00 175 VAL A CA 1
ATOM 1379 C C . VAL A 1 175 ? -12.906 -0.723 2.114 1.00 98.00 175 VAL A C 1
ATOM 1381 O O . VAL A 1 175 ? -12.231 0.109 1.490 1.00 98.00 175 VAL A O 1
ATOM 1384 N N . PRO A 1 176 ? -12.652 -0.992 3.410 1.00 98.38 176 PRO A N 1
ATOM 1385 C CA . PRO A 1 176 ? -11.631 -0.270 4.147 1.00 98.38 176 PRO A CA 1
ATOM 1386 C C . PRO A 1 176 ? -10.252 -0.476 3.536 1.00 98.38 176 PRO A C 1
ATOM 1388 O O . PRO A 1 176 ? -9.861 -1.603 3.224 1.00 98.38 176 PRO A O 1
ATOM 1391 N N . THR A 1 177 ? -9.505 0.612 3.377 1.00 98.69 177 THR A N 1
ATOM 1392 C CA . THR A 1 177 ? -8.210 0.588 2.692 1.00 98.69 177 THR A CA 1
ATOM 1393 C C . THR A 1 177 ? -7.093 1.071 3.615 1.00 98.69 177 THR A C 1
ATOM 1395 O O . THR A 1 177 ? -7.187 2.133 4.226 1.00 98.69 177 THR A O 1
ATOM 1398 N N . LEU A 1 178 ? -6.026 0.282 3.715 1.00 98.81 178 LEU A N 1
ATOM 1399 C CA . LEU A 1 178 ? -4.785 0.606 4.413 1.00 98.81 178 LEU A CA 1
ATOM 1400 C C . LEU A 1 178 ? -3.664 0.813 3.396 1.00 98.81 178 LEU A C 1
ATOM 1402 O O . LEU A 1 178 ? -3.404 -0.072 2.583 1.00 98.81 178 LEU A O 1
ATOM 1406 N N . ASN A 1 179 ? -2.952 1.931 3.482 1.00 98.69 179 ASN A N 1
ATOM 1407 C CA . ASN A 1 179 ? -1.713 2.173 2.758 1.00 98.69 179 ASN A CA 1
ATOM 1408 C C . ASN A 1 179 ? -0.523 2.221 3.722 1.00 98.69 179 ASN A C 1
ATOM 1410 O O . ASN A 1 179 ? -0.559 2.952 4.707 1.00 98.69 179 ASN A O 1
ATOM 1414 N N . LEU A 1 180 ? 0.521 1.441 3.439 1.00 98.06 180 LEU A N 1
ATOM 1415 C CA . LEU A 1 180 ? 1.772 1.404 4.199 1.00 98.06 180 LEU A CA 1
ATOM 1416 C C . LEU A 1 180 ? 2.911 1.804 3.266 1.00 98.06 180 LEU A C 1
ATOM 1418 O O . LEU A 1 180 ? 3.129 1.116 2.271 1.00 98.06 180 LEU A O 1
ATOM 1422 N N . ILE A 1 181 ? 3.656 2.865 3.564 1.00 97.12 181 ILE A N 1
ATOM 1423 C CA . ILE A 1 181 ? 4.752 3.297 2.683 1.00 97.12 181 ILE A CA 1
ATOM 1424 C C . ILE A 1 181 ? 5.916 3.920 3.455 1.00 97.12 181 ILE A C 1
ATOM 1426 O O . ILE A 1 181 ? 5.731 4.623 4.449 1.00 97.12 181 ILE A O 1
ATOM 1430 N N . GLY A 1 182 ? 7.141 3.625 3.024 1.00 95.75 182 GLY A N 1
ATOM 1431 C CA . GLY A 1 182 ? 8.334 4.245 3.583 1.00 95.75 182 GLY A CA 1
ATOM 1432 C C . GLY A 1 182 ? 8.520 5.659 3.047 1.00 95.75 182 GLY A C 1
ATOM 1433 O O . GLY A 1 182 ? 8.322 5.906 1.860 1.00 95.75 182 GLY A O 1
ATOM 1434 N N . SER A 1 183 ? 8.921 6.602 3.901 1.00 94.06 183 SER A N 1
ATOM 1435 C CA . SER A 1 183 ? 9.112 7.988 3.452 1.00 94.06 183 SER A CA 1
ATOM 1436 C C . SER A 1 183 ? 10.330 8.164 2.529 1.00 94.06 183 SER A C 1
ATOM 1438 O O . SER A 1 183 ? 10.447 9.193 1.875 1.00 94.06 183 SER A O 1
ATOM 1440 N N . HIS A 1 184 ? 11.241 7.184 2.502 1.00 93.88 184 HIS A N 1
ATOM 1441 C CA . HIS A 1 184 ? 12.416 7.115 1.624 1.00 93.88 184 HIS A CA 1
ATOM 1442 C C . HIS A 1 184 ? 12.293 5.951 0.627 1.00 93.88 184 HIS A C 1
ATOM 1444 O O . HIS A 1 184 ? 13.302 5.381 0.215 1.00 93.88 184 HIS A O 1
ATOM 1450 N N . ASP A 1 185 ? 11.066 5.551 0.278 1.00 95.44 185 ASP A N 1
ATOM 1451 C CA . ASP A 1 185 ? 10.832 4.527 -0.738 1.00 95.44 185 ASP A CA 1
ATOM 1452 C C . ASP A 1 185 ? 11.466 4.948 -2.074 1.00 95.44 185 ASP A C 1
ATOM 1454 O O . ASP A 1 185 ? 11.093 5.954 -2.680 1.00 95.44 185 ASP A O 1
ATOM 1458 N N . GLU A 1 186 ? 12.440 4.165 -2.531 1.00 94.44 186 GLU A N 1
ATOM 1459 C CA . GLU A 1 186 ? 13.260 4.477 -3.700 1.00 94.44 186 GLU A CA 1
ATOM 1460 C C . GLU A 1 186 ? 12.499 4.360 -5.032 1.00 94.44 186 GLU A C 1
ATOM 1462 O O . GLU A 1 186 ? 12.995 4.793 -6.071 1.00 94.44 186 GLU A O 1
ATOM 1467 N N . PHE A 1 187 ? 11.278 3.822 -5.027 1.00 94.38 187 PHE A N 1
ATOM 1468 C CA . PHE A 1 187 ? 10.452 3.653 -6.223 1.00 94.38 187 PHE A CA 1
ATOM 1469 C C . PHE A 1 187 ? 9.252 4.591 -6.243 1.00 94.38 187 PHE A C 1
ATOM 1471 O O . PHE A 1 187 ? 8.934 5.136 -7.301 1.00 94.38 187 PHE A O 1
ATOM 1478 N N . PHE A 1 188 ? 8.619 4.809 -5.088 1.00 95.31 188 PHE A N 1
ATOM 1479 C CA . PHE A 1 188 ? 7.347 5.528 -4.986 1.00 95.31 188 PHE A CA 1
ATOM 1480 C C . PHE A 1 188 ? 7.337 6.672 -3.976 1.00 95.31 188 PHE A C 1
ATOM 1482 O O . PHE A 1 188 ? 6.311 7.331 -3.861 1.00 95.31 188 PHE A O 1
ATOM 1489 N N . GLY A 1 189 ? 8.430 6.919 -3.252 1.00 91.88 189 GLY A N 1
ATOM 1490 C CA . GLY A 1 189 ? 8.516 8.018 -2.291 1.00 91.88 189 GLY A CA 1
ATOM 1491 C C . GLY A 1 189 ? 8.367 9.402 -2.940 1.00 91.88 189 GLY A C 1
ATOM 1492 O O . GLY A 1 189 ? 8.489 9.531 -4.164 1.00 91.88 189 GLY A O 1
ATOM 1493 N N . PRO A 1 190 ? 8.110 10.451 -2.146 1.00 90.56 190 PRO A N 1
ATOM 1494 C CA . PRO A 1 190 ? 8.036 11.818 -2.653 1.00 90.56 190 PRO A CA 1
ATOM 1495 C C . PRO A 1 190 ? 9.402 12.315 -3.174 1.00 90.56 190 PRO A C 1
ATOM 1497 O O . PRO A 1 190 ? 10.438 11.695 -2.903 1.00 90.56 190 PRO A O 1
ATOM 1500 N N . PRO A 1 191 ? 9.437 13.457 -3.884 1.00 84.25 191 PRO A N 1
ATOM 1501 C CA . PRO A 1 191 ? 10.684 14.139 -4.221 1.00 84.25 191 PRO A CA 1
ATOM 1502 C C . PRO A 1 191 ? 11.468 14.493 -2.945 1.00 84.25 191 PRO A C 1
ATOM 1504 O O . PRO A 1 191 ? 10.882 14.995 -1.980 1.00 84.25 191 PRO A O 1
ATOM 1507 N N . ALA A 1 192 ? 12.784 14.258 -2.905 1.00 79.00 192 ALA A N 1
ATOM 1508 C CA . ALA A 1 192 ? 13.580 14.613 -1.730 1.00 79.00 192 ALA A CA 1
ATOM 1509 C C . ALA A 1 192 ? 13.860 16.120 -1.725 1.00 79.00 192 ALA A C 1
ATOM 1511 O O . ALA A 1 192 ? 14.257 16.677 -2.740 1.00 79.00 192 ALA A O 1
ATOM 1512 N N . HIS A 1 193 ? 13.668 16.793 -0.587 1.00 73.31 193 HIS A N 1
ATOM 1513 C CA . HIS A 1 193 ? 13.972 18.226 -0.413 1.00 73.31 193 HIS A CA 1
ATOM 1514 C C . HIS A 1 193 ? 13.363 19.165 -1.476 1.00 73.31 193 HIS A C 1
ATOM 1516 O O . HIS A 1 193 ? 13.909 20.230 -1.753 1.00 73.31 193 HIS A O 1
ATOM 1522 N N . GLY A 1 194 ? 12.230 18.788 -2.078 1.00 61.12 194 GLY A N 1
ATOM 1523 C CA . GLY A 1 194 ? 11.595 19.578 -3.140 1.00 61.12 194 GLY A CA 1
ATOM 1524 C C . GLY A 1 194 ? 12.316 19.519 -4.492 1.00 61.12 194 GLY A C 1
ATOM 1525 O O . GLY A 1 194 ? 11.926 20.229 -5.415 1.00 61.12 194 GLY A O 1
ATOM 1526 N N . THR A 1 195 ? 13.334 18.667 -4.638 1.00 57.91 195 THR A N 1
ATOM 1527 C CA . THR A 1 195 ? 13.987 18.360 -5.911 1.00 57.91 195 THR A CA 1
ATOM 1528 C C . THR A 1 195 ? 13.546 16.985 -6.406 1.00 57.91 195 THR A C 1
ATOM 1530 O O . THR A 1 195 ? 13.319 16.066 -5.625 1.00 57.91 195 THR A O 1
ATOM 1533 N N . PHE A 1 196 ? 13.458 16.801 -7.727 1.00 60.88 196 PHE A N 1
ATOM 1534 C CA . PHE A 1 196 ? 13.090 15.508 -8.332 1.00 60.88 196 PHE A CA 1
ATOM 1535 C C . PHE A 1 196 ? 14.117 14.391 -8.093 1.00 60.88 196 PHE A C 1
ATOM 1537 O O . PHE A 1 196 ? 13.895 13.268 -8.523 1.00 60.88 196 PHE A O 1
ATOM 1544 N N . SER A 1 197 ? 15.225 14.668 -7.401 1.00 61.38 197 SER A N 1
ATOM 1545 C CA . SER A 1 197 ? 16.111 13.648 -6.844 1.00 61.38 197 SER A CA 1
ATOM 1546 C C . SER A 1 197 ? 15.376 12.918 -5.721 1.00 61.38 197 SER A C 1
ATOM 1548 O O . SER A 1 197 ? 15.064 13.512 -4.695 1.00 61.38 197 SER A O 1
ATOM 1550 N N . GLY A 1 198 ? 15.064 11.644 -5.898 1.00 79.44 198 GLY A N 1
ATOM 1551 C CA . GLY A 1 198 ? 14.312 10.889 -4.906 1.00 79.44 198 GLY A CA 1
ATOM 1552 C C . GLY A 1 198 ? 13.985 9.512 -5.444 1.00 79.44 198 GLY A C 1
ATOM 1553 O O . GLY A 1 198 ? 14.880 8.781 -5.862 1.00 79.44 198 GLY A O 1
ATOM 1554 N N . SER A 1 199 ? 12.701 9.178 -5.453 1.00 91.56 199 SER A N 1
ATOM 1555 C CA . SER A 1 199 ? 12.221 7.914 -5.995 1.00 91.56 199 SER A CA 1
ATOM 1556 C C . SER A 1 199 ? 12.225 7.878 -7.525 1.00 91.56 199 SER A C 1
ATOM 1558 O O . SER A 1 199 ? 12.131 8.920 -8.179 1.00 91.56 199 SER A O 1
ATOM 1560 N N . ALA A 1 200 ? 12.241 6.677 -8.111 1.00 93.44 200 ALA A N 1
ATOM 1561 C CA . ALA A 1 200 ? 12.079 6.494 -9.555 1.00 93.44 200 ALA A CA 1
ATOM 1562 C C . ALA A 1 200 ? 10.836 7.228 -10.093 1.00 93.44 200 ALA A C 1
ATOM 1564 O O . ALA A 1 200 ? 10.914 7.904 -11.117 1.00 93.44 200 ALA A O 1
ATOM 1565 N N . ALA A 1 201 ? 9.708 7.169 -9.375 1.00 93.75 201 ALA A N 1
ATOM 1566 C CA . ALA A 1 201 ? 8.495 7.889 -9.747 1.00 93.75 201 ALA A CA 1
ATOM 1567 C C . ALA A 1 201 ? 8.677 9.411 -9.777 1.00 93.75 201 ALA A C 1
ATOM 1569 O O . ALA A 1 201 ? 8.230 10.042 -10.733 1.00 93.75 201 ALA A O 1
ATOM 1570 N N . SER A 1 202 ? 9.361 9.990 -8.787 1.00 91.56 202 SER A N 1
ATOM 1571 C CA . SER A 1 202 ? 9.641 11.432 -8.754 1.00 91.56 202 SER A CA 1
ATOM 1572 C C . SER A 1 202 ? 10.584 11.856 -9.877 1.00 91.56 202 SER A C 1
ATOM 1574 O O . SER A 1 202 ? 10.330 12.856 -10.546 1.00 91.56 202 SER A O 1
ATOM 1576 N N . ILE A 1 203 ? 11.649 11.082 -10.114 1.00 91.75 203 ILE A N 1
ATOM 1577 C CA . ILE A 1 203 ? 12.651 11.395 -11.140 1.00 91.75 203 ILE A CA 1
ATOM 1578 C C . ILE A 1 203 ? 12.016 11.333 -12.536 1.00 91.75 203 ILE A C 1
ATOM 1580 O O . ILE A 1 203 ? 12.143 12.275 -13.319 1.00 91.75 203 ILE A O 1
ATOM 1584 N N . ILE A 1 204 ? 11.281 10.255 -12.835 1.00 92.00 204 ILE A N 1
ATOM 1585 C CA . ILE A 1 204 ? 10.624 10.069 -14.135 1.00 92.00 204 ILE A CA 1
ATOM 1586 C C . ILE A 1 204 ? 9.544 11.136 -14.347 1.00 92.00 204 ILE A C 1
ATOM 1588 O O . ILE A 1 204 ? 9.483 11.730 -15.421 1.00 92.00 204 ILE A O 1
ATOM 1592 N N . ALA A 1 205 ? 8.732 11.450 -13.333 1.00 90.44 205 ALA A N 1
ATOM 1593 C CA . ALA A 1 205 ? 7.731 12.508 -13.454 1.00 90.44 205 ALA A CA 1
ATOM 1594 C C . ALA A 1 205 ? 8.366 13.898 -13.651 1.00 90.44 205 ALA A C 1
ATOM 1596 O O . ALA A 1 205 ? 7.874 14.688 -14.454 1.00 90.44 205 ALA A O 1
ATOM 1597 N N . GLY A 1 206 ? 9.486 14.197 -12.984 1.00 86.69 206 GLY A N 1
ATOM 1598 C CA . GLY A 1 206 ? 10.233 15.447 -13.170 1.00 86.69 206 GLY A CA 1
ATOM 1599 C C . GLY A 1 206 ? 10.852 15.587 -14.563 1.00 86.69 206 GLY A C 1
ATOM 1600 O O . GLY A 1 206 ? 10.917 16.684 -15.119 1.00 86.69 206 GLY A O 1
ATOM 1601 N N . ALA A 1 207 ? 11.240 14.469 -15.180 1.00 84.81 207 ALA A N 1
ATOM 1602 C CA . ALA A 1 207 ? 11.733 14.437 -16.553 1.00 84.81 207 ALA A CA 1
ATOM 1603 C C . ALA A 1 207 ? 10.627 14.648 -17.608 1.00 84.81 207 ALA A C 1
ATOM 1605 O O . ALA A 1 207 ? 10.944 14.700 -18.803 1.00 84.81 207 ALA A O 1
ATOM 1606 N N . ALA A 1 208 ? 9.348 14.779 -17.215 1.00 64.31 208 ALA A N 1
ATOM 1607 C CA . ALA A 1 208 ? 8.206 14.867 -18.134 1.00 64.31 208 ALA A CA 1
ATOM 1608 C C . ALA A 1 208 ? 8.274 16.032 -19.130 1.00 64.31 208 ALA A C 1
ATOM 1610 O O . ALA A 1 208 ? 7.743 15.927 -20.230 1.00 64.31 208 ALA A O 1
ATOM 1611 N N . VAL A 1 209 ? 8.995 17.107 -18.798 1.00 61.41 209 VAL A N 1
ATOM 1612 C CA . VAL A 1 209 ? 9.183 18.263 -19.693 1.00 61.41 209 VAL A CA 1
ATOM 1613 C C . VAL A 1 209 ? 9.937 17.894 -20.977 1.00 61.41 209 VAL A C 1
ATOM 1615 O O . VAL A 1 209 ? 9.756 18.537 -22.006 1.00 61.41 209 VAL A O 1
ATOM 1618 N N . LYS A 1 210 ? 10.786 16.860 -20.938 1.00 63.34 210 LYS A N 1
ATOM 1619 C CA . LYS A 1 210 ? 11.546 16.398 -22.108 1.00 63.34 210 LYS A CA 1
ATOM 1620 C C . LYS A 1 210 ? 11.060 15.040 -22.571 1.00 63.34 210 LYS A C 1
ATOM 1622 O O . LYS A 1 210 ? 10.898 14.823 -23.770 1.00 63.34 210 LYS A O 1
ATOM 1627 N N . GLN A 1 211 ? 10.898 14.114 -21.626 1.00 75.50 211 GLN A N 1
ATOM 1628 C CA . GLN A 1 211 ? 10.711 12.713 -21.946 1.00 75.50 211 GLN A CA 1
ATOM 1629 C C . GLN A 1 211 ? 9.832 11.935 -20.941 1.00 75.50 211 GLN A C 1
ATOM 1631 O O . GLN A 1 211 ? 9.035 11.136 -21.393 1.00 75.50 211 GLN A O 1
ATOM 1636 N N . GLY A 1 212 ? 9.875 12.137 -19.630 1.00 78.62 212 GLY A N 1
ATOM 1637 C CA . GLY A 1 212 ? 9.121 11.294 -18.680 1.00 78.62 212 GLY A CA 1
ATOM 1638 C C . GLY A 1 212 ? 7.580 11.414 -18.684 1.00 78.62 212 GLY A C 1
ATOM 1639 O O . GLY A 1 212 ? 6.982 12.098 -19.514 1.00 78.62 212 GLY A O 1
ATOM 1640 N N . TRP A 1 213 ? 6.916 10.746 -17.735 1.00 91.19 213 TRP A N 1
ATOM 1641 C CA . TRP A 1 213 ? 5.472 10.881 -17.490 1.00 91.19 213 TRP A CA 1
ATOM 1642 C C . TRP A 1 213 ? 5.113 10.564 -16.032 1.00 91.19 213 TRP A C 1
ATOM 1644 O O . TRP A 1 213 ? 5.928 10.044 -15.272 1.00 91.19 213 TRP A O 1
ATOM 1654 N N . GLY A 1 214 ? 3.878 10.875 -15.644 1.00 89.94 214 GLY A N 1
ATOM 1655 C CA . GLY A 1 214 ? 3.415 10.783 -14.261 1.00 89.94 214 GLY A CA 1
ATOM 1656 C C . GLY A 1 214 ? 3.037 12.150 -13.704 1.00 89.94 214 GLY A C 1
ATOM 1657 O O . GLY A 1 214 ? 3.144 13.178 -14.374 1.00 89.94 214 GLY A O 1
ATOM 1658 N N . LYS A 1 215 ? 2.570 12.168 -12.460 1.00 87.62 215 LYS A N 1
ATOM 1659 C CA . LYS A 1 215 ? 2.248 13.391 -11.732 1.00 87.62 215 LYS A CA 1
ATOM 1660 C C . LYS A 1 215 ? 3.532 13.990 -11.166 1.00 87.62 215 LYS A C 1
ATOM 1662 O O . LYS A 1 215 ? 4.224 13.350 -10.392 1.00 87.62 215 LYS A O 1
ATOM 1667 N N . VAL A 1 216 ? 3.825 15.239 -11.513 1.00 84.12 216 VAL A N 1
ATOM 1668 C CA . VAL A 1 216 ? 5.059 15.933 -11.096 1.00 84.12 216 VAL A CA 1
ATOM 1669 C C . VAL A 1 216 ? 5.158 16.066 -9.567 1.00 84.12 216 VAL A C 1
ATOM 1671 O O . VAL A 1 216 ? 6.229 15.929 -8.993 1.00 84.12 216 VAL A O 1
ATOM 1674 N N . ASN A 1 217 ? 4.024 16.250 -8.889 1.00 84.69 217 ASN A N 1
ATOM 1675 C CA . ASN A 1 217 ? 3.962 16.437 -7.439 1.00 84.69 217 ASN A CA 1
ATOM 1676 C C . ASN A 1 217 ? 3.381 15.196 -6.750 1.00 84.69 217 ASN A C 1
ATOM 1678 O O . ASN A 1 217 ? 2.295 15.275 -6.166 1.00 84.69 217 ASN A O 1
ATOM 1682 N N . ILE A 1 218 ? 4.054 14.045 -6.871 1.00 89.44 218 ILE A N 1
ATOM 1683 C CA . ILE A 1 218 ? 3.675 12.869 -6.079 1.00 89.44 218 ILE A CA 1
ATOM 1684 C C . ILE A 1 218 ? 3.955 13.124 -4.598 1.00 89.44 218 ILE A C 1
ATOM 1686 O O . ILE A 1 218 ? 4.999 13.651 -4.218 1.00 89.44 218 ILE A O 1
ATOM 1690 N N . THR A 1 219 ? 3.001 12.746 -3.760 1.00 92.31 219 THR A N 1
ATOM 1691 C CA . THR A 1 219 ? 3.149 12.763 -2.298 1.00 92.31 219 THR A CA 1
ATOM 1692 C C . THR A 1 219 ? 3.835 11.508 -1.763 1.00 92.31 219 THR A C 1
ATOM 1694 O O . THR A 1 219 ? 4.297 11.487 -0.623 1.00 92.31 219 THR A O 1
ATOM 1697 N N . GLY A 1 220 ? 3.901 10.468 -2.592 1.00 94.25 220 GLY A N 1
ATOM 1698 C CA . GLY A 1 220 ? 4.475 9.178 -2.263 1.00 94.25 220 GLY A CA 1
ATOM 1699 C C . GLY A 1 220 ? 3.628 8.378 -1.283 1.00 94.25 220 GLY A C 1
ATOM 1700 O O . GLY A 1 220 ? 4.178 7.622 -0.491 1.00 94.25 220 GLY A O 1
ATOM 1701 N N . ASN A 1 221 ? 2.305 8.569 -1.297 1.00 96.81 221 ASN A N 1
ATOM 1702 C CA . ASN A 1 221 ? 1.348 7.798 -0.505 1.00 96.81 221 ASN A CA 1
ATOM 1703 C C . ASN A 1 221 ? -0.083 7.910 -1.070 1.00 96.81 221 ASN A C 1
ATOM 1705 O O . ASN A 1 221 ? -0.375 8.780 -1.886 1.00 96.81 221 ASN A O 1
ATOM 1709 N N . ALA A 1 222 ? -0.991 7.051 -0.597 1.00 97.25 222 ALA A N 1
ATOM 1710 C CA . ALA A 1 222 ? -2.345 6.935 -1.145 1.00 97.25 222 ALA A CA 1
ATOM 1711 C C . ALA A 1 222 ? -3.392 7.849 -0.486 1.00 97.25 222 ALA A C 1
ATOM 1713 O O . ALA A 1 222 ? -4.572 7.741 -0.824 1.00 97.25 222 ALA A O 1
ATOM 1714 N N . TYR A 1 223 ? -3.014 8.721 0.461 1.00 97.31 223 TYR A N 1
ATOM 1715 C CA . TYR A 1 223 ? -3.982 9.517 1.231 1.00 97.31 223 TYR A CA 1
ATOM 1716 C C . TYR A 1 223 ? -4.860 10.371 0.316 1.00 97.31 223 TYR A C 1
ATOM 1718 O O . TYR A 1 223 ? -6.084 10.268 0.362 1.00 97.31 223 TYR A O 1
ATOM 1726 N N . ARG A 1 224 ? -4.230 11.159 -0.565 1.00 93.62 224 ARG A N 1
ATOM 1727 C CA . ARG A 1 224 ? -4.951 12.053 -1.474 1.00 93.62 224 ARG A CA 1
ATOM 1728 C C . ARG A 1 224 ? -5.872 11.271 -2.409 1.00 93.62 224 ARG A C 1
ATOM 1730 O O . ARG A 1 224 ? -7.033 11.627 -2.550 1.00 93.62 224 ARG A O 1
ATOM 1737 N N . SER A 1 225 ? -5.384 10.167 -2.972 1.00 94.56 225 SER A N 1
ATOM 1738 C CA . SER A 1 225 ? -6.178 9.301 -3.845 1.00 94.56 225 SER A CA 1
ATOM 1739 C C . SER A 1 225 ? -7.393 8.703 -3.130 1.00 94.56 225 SER A C 1
ATOM 1741 O O . SER A 1 225 ? -8.456 8.608 -3.736 1.00 94.56 225 SER A O 1
ATOM 1743 N N . MET A 1 226 ? -7.266 8.315 -1.856 1.00 96.62 226 MET A N 1
ATOM 1744 C CA . MET A 1 226 ? -8.398 7.847 -1.045 1.00 96.62 226 MET A CA 1
ATOM 1745 C C . MET A 1 226 ? -9.392 8.973 -0.740 1.00 96.62 226 MET A C 1
ATOM 1747 O O . MET A 1 226 ? -10.600 8.752 -0.844 1.00 96.62 226 MET A O 1
ATOM 1751 N N . ALA A 1 227 ? -8.888 10.158 -0.388 1.00 94.81 227 ALA A N 1
ATOM 1752 C CA . ALA A 1 227 ? -9.686 11.343 -0.095 1.0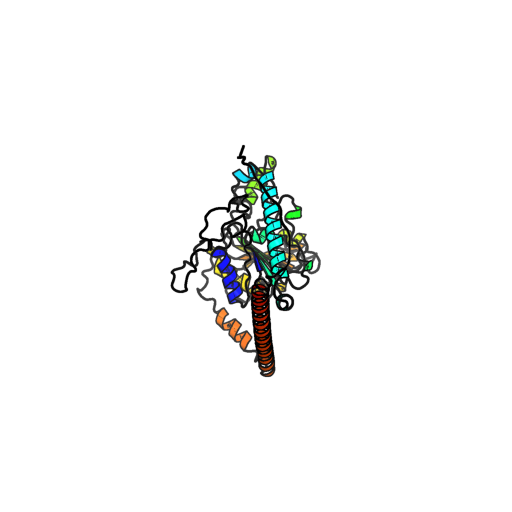0 94.81 227 ALA A CA 1
ATOM 1753 C C . ALA A 1 227 ? -10.513 11.777 -1.318 1.00 94.81 227 ALA A C 1
ATOM 1755 O O . ALA A 1 227 ? -11.740 11.722 -1.283 1.00 94.81 227 ALA A O 1
ATOM 1756 N N . GLU A 1 228 ? -9.846 12.090 -2.432 1.00 92.56 228 GLU A N 1
ATOM 1757 C CA . GLU A 1 228 ? -10.463 12.601 -3.665 1.00 92.56 228 GLU A CA 1
ATOM 1758 C C . GLU A 1 228 ? -11.468 11.617 -4.285 1.00 92.56 228 GLU A C 1
ATOM 1760 O O . GLU A 1 228 ? -12.449 12.030 -4.895 1.00 92.56 228 GLU A O 1
ATOM 1765 N N . GLN A 1 229 ? -11.254 10.306 -4.125 1.00 94.00 229 GLN A N 1
ATOM 1766 C CA . GLN A 1 229 ? -12.140 9.276 -4.682 1.00 94.00 229 GLN A CA 1
ATOM 1767 C C . GLN A 1 229 ? -13.258 8.826 -3.732 1.00 94.00 229 GLN A C 1
ATOM 1769 O O . GLN A 1 229 ? -13.956 7.857 -4.044 1.00 94.00 229 GLN A O 1
ATOM 1774 N N . GLY A 1 230 ? -13.411 9.471 -2.572 1.00 94.06 230 GLY A N 1
ATOM 1775 C CA . GLY A 1 230 ? -14.504 9.176 -1.646 1.00 94.06 230 GLY A CA 1
ATOM 1776 C C . GLY A 1 230 ? -14.405 7.807 -0.962 1.00 94.06 230 GLY A C 1
ATOM 1777 O O . GLY A 1 230 ? -15.434 7.191 -0.696 1.00 94.06 230 GLY A O 1
ATOM 1778 N N . VAL A 1 231 ? -13.197 7.290 -0.697 1.00 95.50 231 VAL A N 1
ATOM 1779 C CA . VAL A 1 231 ? -13.039 6.041 0.076 1.00 95.50 231 VAL A CA 1
ATOM 1780 C C . VAL A 1 231 ? -13.588 6.249 1.484 1.00 95.50 231 VAL A C 1
ATOM 1782 O O . VAL A 1 231 ? -13.102 7.113 2.208 1.00 95.50 231 VAL A O 1
ATOM 1785 N N . LEU A 1 232 ? -14.570 5.442 1.890 1.00 94.44 232 LEU A N 1
ATOM 1786 C CA . LEU A 1 232 ? -15.344 5.659 3.114 1.00 94.44 232 LEU A CA 1
ATOM 1787 C C . LEU A 1 232 ? -14.503 5.517 4.390 1.00 94.44 232 LEU A C 1
ATOM 1789 O O . LEU A 1 232 ? -14.700 6.261 5.350 1.00 94.44 232 LEU A O 1
ATOM 1793 N N . SER A 1 233 ? -13.578 4.554 4.411 1.00 96.38 233 SER A N 1
ATOM 1794 C CA . SER A 1 233 ? -12.663 4.313 5.529 1.00 96.38 233 SER A CA 1
ATOM 1795 C C . SER A 1 233 ? -11.257 4.036 5.004 1.00 96.38 233 SER A C 1
ATOM 1797 O O . SER A 1 233 ? -10.987 2.961 4.468 1.00 96.38 233 SER A O 1
ATOM 1799 N N . GLY A 1 234 ? -10.357 5.001 5.162 1.00 98.06 234 GLY A N 1
ATOM 1800 C CA . GLY A 1 234 ? -8.974 4.921 4.703 1.00 98.06 234 GLY A CA 1
ATOM 1801 C C . GLY A 1 234 ? -7.973 5.210 5.817 1.00 98.06 234 GLY A C 1
ATOM 1802 O O . GLY A 1 234 ? -8.198 6.070 6.668 1.00 98.06 234 GLY A O 1
ATOM 1803 N N . LEU A 1 235 ? -6.842 4.513 5.798 1.00 98.50 235 LEU A N 1
ATOM 1804 C CA . LEU A 1 235 ? -5.693 4.823 6.642 1.00 98.50 235 LEU A CA 1
ATOM 1805 C C . LEU A 1 235 ? -4.422 4.794 5.796 1.00 98.50 235 LEU A C 1
ATOM 1807 O O . LEU A 1 235 ? -4.061 3.752 5.261 1.00 98.50 235 LEU A O 1
ATOM 1811 N N . THR A 1 236 ? -3.725 5.919 5.713 1.00 98.56 236 THR A N 1
ATOM 1812 C CA . THR A 1 236 ? -2.359 6.005 5.199 1.00 98.56 236 THR A CA 1
ATOM 1813 C C . THR A 1 236 ? -1.390 6.062 6.364 1.00 98.56 236 THR A C 1
ATOM 1815 O O . THR A 1 236 ? -1.553 6.863 7.283 1.00 98.56 236 THR A O 1
ATOM 1818 N N . VAL A 1 237 ? -0.356 5.232 6.306 1.00 98.06 237 VAL A N 1
ATOM 1819 C CA . VAL A 1 237 ? 0.707 5.173 7.301 1.00 98.06 237 VAL A CA 1
ATOM 1820 C C . VAL A 1 237 ? 2.039 5.326 6.596 1.00 98.06 237 VAL A C 1
ATOM 1822 O O . VAL A 1 237 ? 2.462 4.452 5.832 1.00 98.06 237 VAL A O 1
ATOM 1825 N N . THR A 1 238 ? 2.705 6.435 6.875 1.00 97.31 238 THR A N 1
ATOM 1826 C CA . THR A 1 238 ? 4.074 6.685 6.442 1.00 97.31 238 THR A CA 1
ATOM 1827 C C . THR A 1 238 ? 5.050 6.306 7.551 1.00 97.31 238 THR A C 1
ATOM 1829 O O . THR A 1 238 ? 4.788 6.487 8.742 1.00 97.31 238 THR A O 1
ATOM 1832 N N . PHE A 1 239 ? 6.185 5.734 7.156 1.00 94.94 239 PHE A N 1
ATOM 1833 C CA . PHE A 1 239 ? 7.261 5.344 8.065 1.00 94.94 239 PHE A CA 1
ATOM 1834 C C . PHE A 1 239 ? 8.497 6.203 7.761 1.00 94.94 239 PHE A C 1
ATOM 1836 O O . PHE A 1 239 ? 9.231 5.898 6.811 1.00 94.94 239 PHE A O 1
ATOM 1843 N N . PRO A 1 240 ? 8.722 7.298 8.512 1.00 93.12 240 PRO A N 1
ATOM 1844 C CA . PRO A 1 240 ? 9.874 8.171 8.343 1.00 93.12 240 PRO A CA 1
ATOM 1845 C C . PRO A 1 240 ? 11.200 7.403 8.339 1.00 93.12 240 PRO A C 1
ATOM 1847 O O . PRO A 1 240 ? 11.488 6.616 9.236 1.00 93.12 240 PRO A O 1
ATOM 1850 N N . GLY A 1 241 ? 12.016 7.626 7.309 1.00 91.25 241 GLY A N 1
ATOM 1851 C CA . GLY A 1 241 ? 13.315 6.960 7.141 1.00 91.25 241 GLY A CA 1
ATOM 1852 C C . GLY A 1 241 ? 13.248 5.540 6.569 1.00 91.25 241 GLY A C 1
ATOM 1853 O O . GLY A 1 241 ? 14.279 5.003 6.167 1.00 91.25 241 GLY A O 1
ATOM 1854 N N . ALA A 1 242 ? 12.067 4.918 6.506 1.00 92.25 242 ALA A N 1
ATOM 1855 C CA . ALA A 1 242 ? 11.929 3.596 5.912 1.00 92.25 242 ALA A CA 1
ATOM 1856 C C . ALA A 1 242 ? 12.060 3.659 4.385 1.00 92.25 242 ALA A C 1
ATOM 1858 O O . ALA A 1 242 ? 11.565 4.586 3.741 1.00 92.25 242 ALA A O 1
ATOM 1859 N N . LYS A 1 243 ? 12.707 2.636 3.832 1.00 93.19 243 LYS A N 1
ATOM 1860 C CA . LYS A 1 243 ? 12.891 2.396 2.396 1.00 93.19 243 LYS A CA 1
ATOM 1861 C C . LYS A 1 243 ? 11.716 1.596 1.821 1.00 93.19 243 LYS A C 1
ATOM 1863 O O . LYS A 1 243 ? 10.707 1.404 2.500 1.00 93.19 243 LYS A O 1
ATOM 1868 N N . HIS A 1 244 ? 11.868 1.082 0.600 1.00 93.19 244 HIS A N 1
ATOM 1869 C CA . HIS A 1 244 ? 10.853 0.258 -0.059 1.00 93.19 244 HIS A CA 1
ATOM 1870 C C . HIS A 1 244 ? 10.415 -0.978 0.755 1.00 93.19 244 HIS A C 1
ATOM 1872 O O . HIS A 1 244 ? 9.224 -1.279 0.844 1.00 93.19 244 HIS A O 1
ATOM 1878 N N . ASP A 1 245 ? 11.350 -1.681 1.408 1.00 90.56 245 ASP A N 1
ATOM 1879 C CA . ASP A 1 245 ? 11.026 -2.709 2.410 1.00 90.56 245 ASP A CA 1
ATOM 1880 C C . ASP A 1 245 ? 10.954 -2.069 3.805 1.00 90.56 245 ASP A C 1
ATOM 1882 O O . ASP A 1 245 ? 11.950 -1.912 4.520 1.00 90.56 245 ASP A O 1
ATOM 1886 N N . ILE A 1 246 ? 9.734 -1.704 4.195 1.00 91.50 246 ILE A N 1
ATOM 1887 C CA . ILE A 1 246 ? 9.437 -1.072 5.484 1.00 91.50 246 ILE A CA 1
ATOM 1888 C C . ILE A 1 246 ? 9.730 -2.033 6.641 1.00 91.50 246 ILE A C 1
ATOM 1890 O O . ILE A 1 246 ? 10.152 -1.615 7.722 1.00 91.50 246 ILE A O 1
ATOM 1894 N N . THR A 1 247 ? 9.529 -3.336 6.436 1.00 89.19 247 THR A N 1
ATOM 1895 C CA . THR A 1 247 ? 9.643 -4.320 7.513 1.00 89.19 247 THR A CA 1
ATOM 1896 C C . THR A 1 247 ? 11.080 -4.486 7.996 1.00 89.19 247 THR A C 1
ATOM 1898 O O . THR A 1 247 ? 11.265 -4.819 9.158 1.00 89.19 247 THR A O 1
ATOM 1901 N N . LEU A 1 248 ? 12.102 -4.192 7.184 1.00 86.50 248 LEU A N 1
ATOM 1902 C CA . LEU A 1 248 ? 13.506 -4.243 7.629 1.00 86.50 248 LEU A CA 1
ATOM 1903 C C . LEU A 1 248 ? 13.815 -3.274 8.773 1.00 86.50 248 LEU A C 1
ATOM 1905 O O . LEU A 1 248 ? 14.636 -3.573 9.632 1.00 86.50 248 LEU A O 1
ATOM 1909 N N . SER A 1 249 ? 13.169 -2.109 8.775 1.00 86.75 249 SER A N 1
ATOM 1910 C CA . SER A 1 249 ? 13.454 -1.030 9.728 1.00 86.75 249 SER A CA 1
ATOM 1911 C C . SER A 1 249 ? 12.330 -0.818 10.742 1.00 86.75 249 SER A C 1
ATOM 1913 O O . SER A 1 249 ? 12.587 -0.400 11.867 1.00 86.75 249 SER A O 1
ATOM 1915 N N . HIS A 1 250 ? 11.087 -1.138 10.373 1.00 89.38 250 HIS A N 1
ATOM 1916 C CA . HIS A 1 250 ? 9.890 -0.814 11.151 1.00 89.38 250 HIS A CA 1
ATOM 1917 C C . HIS A 1 250 ? 8.975 -2.030 11.376 1.00 89.38 250 HIS A C 1
ATOM 1919 O O . HIS A 1 250 ? 7.775 -1.863 11.581 1.00 89.38 250 HIS A O 1
ATOM 1925 N N . ASN A 1 251 ? 9.515 -3.259 11.377 1.00 87.19 251 ASN A N 1
ATOM 1926 C CA . ASN A 1 251 ? 8.743 -4.508 11.509 1.00 87.19 251 ASN A CA 1
ATOM 1927 C C . ASN A 1 251 ? 7.679 -4.475 12.620 1.00 87.19 251 ASN A C 1
ATOM 1929 O O . ASN A 1 251 ? 6.554 -4.920 12.418 1.00 87.19 251 ASN A O 1
ATOM 1933 N N . HIS A 1 252 ? 8.034 -3.966 13.801 1.00 85.69 252 HIS A N 1
ATOM 1934 C CA . HIS A 1 252 ? 7.121 -3.921 14.942 1.00 85.69 25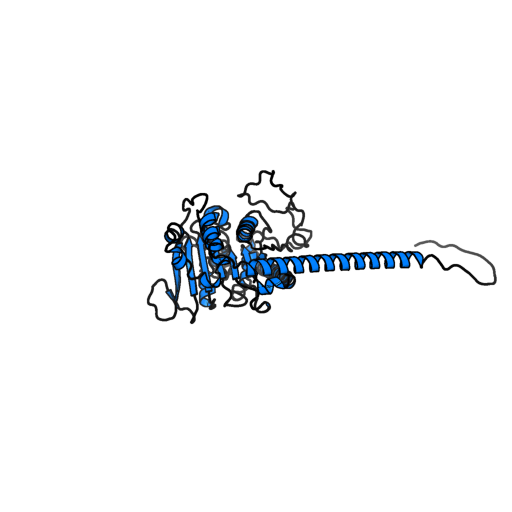2 HIS A CA 1
ATOM 1935 C C . HIS A 1 252 ? 5.969 -2.934 14.729 1.00 85.69 252 HIS A C 1
ATOM 1937 O O . HIS A 1 252 ? 4.818 -3.314 14.907 1.00 85.69 252 HIS A O 1
ATOM 1943 N N . ALA A 1 253 ? 6.262 -1.719 14.257 1.00 89.50 253 ALA A N 1
ATOM 1944 C CA . ALA A 1 253 ? 5.231 -0.734 13.937 1.00 89.50 253 ALA A CA 1
ATOM 1945 C C . ALA A 1 253 ? 4.307 -1.233 12.819 1.00 89.50 253 ALA A C 1
ATOM 1947 O O . ALA A 1 253 ? 3.089 -1.109 12.925 1.00 89.50 253 ALA A O 1
ATOM 1948 N N . VAL A 1 254 ? 4.878 -1.865 11.787 1.00 91.25 254 VAL A N 1
ATOM 1949 C CA . VAL A 1 254 ? 4.104 -2.524 10.731 1.00 91.25 254 VAL A CA 1
ATOM 1950 C C . VAL A 1 254 ? 3.202 -3.594 11.328 1.00 91.25 254 VAL A C 1
ATOM 1952 O O . VAL A 1 254 ? 2.012 -3.584 11.046 1.00 91.25 254 VAL A O 1
ATOM 1955 N N . ARG A 1 255 ? 3.726 -4.487 12.176 1.00 89.19 255 ARG A N 1
ATOM 1956 C CA . ARG A 1 255 ? 2.936 -5.544 12.822 1.00 89.19 255 ARG A CA 1
ATOM 1957 C C . ARG A 1 255 ? 1.749 -4.974 13.597 1.00 89.19 255 ARG A C 1
ATOM 1959 O O . ARG A 1 255 ? 0.669 -5.542 13.503 1.00 89.19 255 ARG A O 1
ATOM 1966 N N . ASP A 1 256 ? 1.942 -3.901 14.356 1.00 90.38 256 ASP A N 1
ATOM 1967 C CA . ASP A 1 256 ? 0.905 -3.373 15.246 1.00 90.38 256 ASP A CA 1
ATOM 1968 C C . ASP A 1 256 ? -0.191 -2.628 14.464 1.00 90.38 256 ASP A C 1
ATOM 1970 O O . ASP A 1 256 ? -1.374 -2.859 14.708 1.00 90.38 256 ASP A O 1
ATOM 1974 N N . ILE A 1 257 ? 0.182 -1.838 13.446 1.00 94.25 257 ILE A N 1
ATOM 1975 C CA . ILE A 1 257 ? -0.772 -1.271 12.472 1.00 94.25 257 ILE A CA 1
ATOM 1976 C C . ILE A 1 257 ? -1.537 -2.388 11.755 1.00 94.25 257 ILE A C 1
ATOM 1978 O O . ILE A 1 257 ? -2.753 -2.326 11.593 1.00 94.25 257 ILE A O 1
ATOM 1982 N N . PHE A 1 258 ? -0.812 -3.412 11.307 1.00 91.88 258 PHE A N 1
ATOM 1983 C CA . PHE A 1 258 ? -1.369 -4.519 10.544 1.00 91.88 258 PHE A CA 1
ATOM 1984 C C . PHE A 1 258 ? -2.346 -5.345 11.386 1.00 91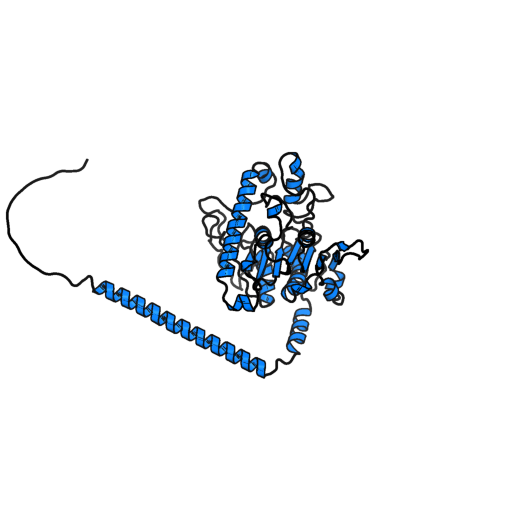.88 258 PHE A C 1
ATOM 1986 O O . PHE A 1 258 ? -3.416 -5.695 10.901 1.00 91.88 258 PHE A O 1
ATOM 1993 N N . LEU A 1 259 ? -2.021 -5.599 12.657 1.00 92.19 259 LEU A N 1
ATOM 1994 C CA . LEU A 1 259 ? -2.908 -6.246 13.623 1.00 92.19 259 LEU A CA 1
ATOM 1995 C C . LEU A 1 259 ? -4.201 -5.452 13.818 1.00 92.19 259 LEU A C 1
ATOM 1997 O O . LEU A 1 259 ? -5.288 -6.013 13.699 1.00 92.19 259 LEU A O 1
ATOM 2001 N N . ASP A 1 260 ? -4.078 -4.158 14.108 1.00 94.94 260 ASP A N 1
ATOM 2002 C CA . ASP A 1 260 ? -5.224 -3.290 14.373 1.00 94.94 260 ASP A CA 1
ATOM 2003 C C . ASP A 1 260 ? -6.152 -3.199 13.147 1.00 94.94 260 ASP A C 1
ATOM 2005 O O . ASP A 1 260 ? -7.368 -3.371 13.274 1.00 94.94 260 ASP A O 1
ATOM 2009 N N . PHE A 1 261 ? -5.578 -3.057 11.946 1.00 97.44 261 PHE A N 1
ATOM 2010 C CA . PHE A 1 261 ? -6.345 -3.061 10.702 1.00 97.44 261 PHE A CA 1
ATOM 2011 C C . PHE A 1 261 ? -7.055 -4.391 10.450 1.00 97.44 261 PHE A C 1
ATOM 2013 O O . PHE A 1 261 ? -8.234 -4.391 10.115 1.00 97.44 261 PHE A O 1
ATOM 2020 N N . LEU A 1 262 ? -6.363 -5.523 10.600 1.00 95.38 262 LEU A N 1
ATOM 2021 C CA . LEU A 1 262 ? -6.960 -6.835 10.347 1.00 95.38 262 LEU A CA 1
ATOM 2022 C C . LEU A 1 262 ? -8.101 -7.142 11.330 1.00 95.38 262 LEU A C 1
ATOM 2024 O O . LEU A 1 262 ? -9.123 -7.686 10.927 1.00 95.38 262 LEU A O 1
ATOM 2028 N N . GLN A 1 263 ? -7.977 -6.737 12.596 1.00 93.81 263 GLN A N 1
ATOM 2029 C CA . GLN A 1 263 ? -9.039 -6.935 13.585 1.00 93.81 263 GLN A CA 1
ATOM 2030 C C . GLN A 1 263 ? -10.252 -6.026 13.361 1.00 93.81 263 GLN A C 1
ATOM 2032 O O . GLN A 1 263 ? -11.377 -6.433 13.645 1.00 93.81 263 GLN A O 1
ATOM 2037 N N . GLN A 1 264 ? -10.041 -4.779 12.925 1.00 95.38 264 GLN A N 1
ATOM 2038 C CA . GLN A 1 264 ? -11.099 -3.765 12.845 1.00 95.38 264 GLN A CA 1
ATOM 2039 C C . GLN A 1 264 ? -10.949 -2.869 11.598 1.00 95.38 264 GLN A C 1
ATOM 2041 O O . GLN A 1 264 ? -10.792 -1.649 11.730 1.00 95.38 264 GLN A O 1
ATOM 2046 N N . PRO A 1 265 ? -11.051 -3.424 10.373 1.00 96.50 265 PRO A N 1
ATOM 2047 C CA . PRO A 1 265 ? -10.721 -2.700 9.144 1.00 96.50 265 PRO A CA 1
ATOM 2048 C C . PRO A 1 265 ? -11.583 -1.443 8.954 1.00 96.50 265 PRO A C 1
ATOM 2050 O O . PRO A 1 265 ? -11.055 -0.368 8.682 1.00 96.50 265 PRO A O 1
ATOM 2053 N N . HIS A 1 266 ? -12.892 -1.512 9.226 1.00 95.81 266 HIS A N 1
ATOM 2054 C CA . HIS A 1 266 ? -13.820 -0.369 9.123 1.00 95.81 266 HIS A CA 1
ATOM 2055 C C . HIS A 1 266 ? -13.547 0.775 10.110 1.00 95.81 266 HIS A C 1
ATOM 2057 O O . HIS A 1 266 ? -14.155 1.842 10.014 1.00 95.81 266 HIS A O 1
ATOM 2063 N N . ARG A 1 267 ? -12.666 0.559 11.092 1.00 95.06 267 ARG A N 1
ATOM 2064 C CA . ARG A 1 267 ? -12.257 1.578 12.059 1.00 95.06 267 ARG A CA 1
ATOM 2065 C C . ARG A 1 267 ? -10.846 2.089 11.787 1.00 95.06 267 ARG A C 1
ATOM 2067 O O . ARG A 1 267 ? -10.366 2.900 12.577 1.00 95.06 267 ARG A O 1
ATOM 2074 N N . CYS A 1 268 ? -10.182 1.689 10.700 1.00 96.62 268 CYS A N 1
ATOM 2075 C CA . CYS A 1 268 ? -8.782 2.037 10.434 1.00 96.62 268 CYS A CA 1
ATOM 2076 C C . CYS A 1 268 ? -8.490 3.544 10.569 1.00 96.62 268 CYS A C 1
ATOM 2078 O O . CYS A 1 268 ? -7.533 3.922 11.236 1.00 96.62 268 CYS A O 1
ATOM 2080 N N . ALA A 1 269 ? -9.382 4.412 10.090 1.00 95.81 269 ALA A N 1
ATOM 2081 C CA . ALA A 1 269 ? -9.223 5.864 10.167 1.00 95.81 269 ALA A CA 1
ATOM 2082 C C . ALA A 1 269 ? -9.174 6.432 11.604 1.00 95.81 269 ALA A C 1
ATOM 2084 O O . ALA A 1 269 ? -8.620 7.502 11.835 1.00 95.81 269 ALA A O 1
ATOM 2085 N N . SER A 1 270 ? -9.717 5.716 12.594 1.00 94.12 270 SER A N 1
ATOM 2086 C CA . SER A 1 270 ? -9.732 6.120 14.014 1.00 94.12 270 SER A CA 1
ATOM 2087 C C . SER A 1 270 ? -8.631 5.455 14.851 1.00 94.12 270 SER A C 1
ATOM 2089 O O . SER A 1 270 ? -8.766 5.338 16.070 1.00 94.12 270 SER A O 1
ATOM 2091 N N . VAL A 1 271 ? -7.555 4.981 14.211 1.00 94.31 271 VAL A N 1
ATOM 2092 C CA . VAL A 1 271 ? -6.456 4.260 14.881 1.00 94.31 271 VAL A CA 1
ATOM 2093 C C . VAL A 1 271 ? -5.835 5.057 16.029 1.00 94.31 271 VAL A C 1
ATOM 2095 O O . VAL A 1 271 ? -5.643 4.509 17.109 1.00 94.31 271 VAL A O 1
ATOM 2098 N N . LEU A 1 272 ? -5.640 6.369 15.863 1.00 93.50 272 LEU A N 1
ATOM 2099 C CA . LEU A 1 272 ? -5.065 7.220 16.910 1.00 93.50 272 LEU A CA 1
ATOM 2100 C C . LEU A 1 272 ? -5.927 7.262 18.173 1.00 93.50 272 LEU A C 1
ATOM 2102 O O . LEU A 1 272 ? -5.403 7.076 19.262 1.00 93.50 272 LEU A O 1
ATOM 2106 N N . ALA A 1 273 ? -7.245 7.417 18.032 1.00 92.19 273 ALA A N 1
ATOM 2107 C CA . ALA A 1 273 ? -8.161 7.427 19.174 1.00 92.19 273 ALA A CA 1
ATOM 2108 C C . ALA A 1 273 ? -8.159 6.085 19.927 1.00 92.19 273 ALA A C 1
ATOM 2110 O O . ALA A 1 273 ? -8.309 6.042 21.143 1.00 92.19 273 ALA A O 1
ATOM 2111 N N . ARG A 1 274 ? -7.953 4.963 19.221 1.00 92.38 274 ARG A N 1
ATOM 2112 C CA . ARG A 1 274 ? -7.797 3.651 19.874 1.00 92.38 274 ARG A CA 1
ATOM 2113 C C . ARG A 1 274 ? -6.469 3.518 20.604 1.00 92.38 274 ARG A C 1
ATOM 2115 O O . ARG A 1 274 ? -6.392 2.804 21.599 1.00 92.38 274 ARG A O 1
ATOM 2122 N N . TRP A 1 275 ? -5.426 4.152 20.085 1.00 92.81 275 TRP A N 1
ATOM 2123 C CA . TRP A 1 275 ? -4.068 4.042 20.605 1.00 92.81 275 TRP A CA 1
ATOM 2124 C C . TRP A 1 275 ? -3.711 5.128 21.615 1.00 92.81 275 TRP A C 1
ATOM 2126 O O . TRP A 1 275 ? -2.666 5.024 22.245 1.00 92.81 275 TRP A O 1
ATOM 2136 N N . GLU A 1 276 ? -4.575 6.122 21.817 1.00 90.75 276 GLU A N 1
ATOM 2137 C CA . GLU A 1 276 ? -4.372 7.245 22.737 1.00 90.75 276 GLU A CA 1
ATOM 2138 C C . GLU A 1 276 ? -4.033 6.783 24.160 1.00 90.75 276 GLU A C 1
ATOM 2140 O O . GLU A 1 276 ? -3.117 7.302 24.792 1.00 90.75 276 GLU A O 1
ATOM 2145 N N . THR A 1 277 ? -4.716 5.742 24.641 1.00 85.50 277 THR A N 1
ATOM 2146 C CA . THR A 1 277 ? -4.468 5.164 25.972 1.00 85.50 277 THR A CA 1
ATOM 2147 C C . THR A 1 277 ? -3.336 4.137 25.987 1.00 85.50 277 THR A C 1
ATOM 2149 O O . THR A 1 277 ? -2.915 3.692 27.055 1.00 85.50 277 THR A O 1
ATOM 2152 N N . HIS A 1 278 ? -2.822 3.743 24.818 1.00 85.62 278 HIS A N 1
ATOM 2153 C CA . HIS A 1 278 ? -1.731 2.788 24.724 1.00 85.62 278 HIS A CA 1
ATOM 2154 C C . HIS A 1 278 ? -0.393 3.528 24.910 1.00 85.62 278 HIS A C 1
ATOM 2156 O O . HIS A 1 278 ? 0.031 4.255 24.008 1.00 85.62 278 HIS A O 1
ATOM 2162 N N . PRO A 1 279 ? 0.356 3.277 26.004 1.00 80.56 279 PRO A N 1
ATOM 2163 C CA . PRO A 1 279 ? 1.498 4.107 26.415 1.00 80.56 279 PRO A CA 1
ATOM 2164 C C . PRO A 1 279 ? 2.616 4.179 25.369 1.00 80.56 279 PRO A C 1
ATOM 2166 O O . PRO A 1 279 ? 3.342 5.162 25.287 1.00 80.56 279 PRO A O 1
ATOM 2169 N N . PHE A 1 280 ? 2.751 3.127 24.563 1.00 82.81 280 PHE A N 1
ATOM 2170 C CA . PHE A 1 280 ? 3.709 3.075 23.466 1.00 82.81 280 PHE A CA 1
ATOM 2171 C C . PHE A 1 280 ? 3.126 3.604 22.140 1.00 82.81 280 PHE A C 1
ATOM 2173 O O . PHE A 1 280 ? 3.613 4.591 21.601 1.00 82.81 280 PHE A O 1
ATOM 2180 N N . LEU A 1 281 ? 2.075 2.974 21.602 1.00 86.12 281 LEU A N 1
ATOM 2181 C CA . LEU A 1 281 ? 1.535 3.299 20.278 1.00 86.12 281 LEU A CA 1
ATOM 2182 C C . LEU A 1 281 ? 1.050 4.753 20.151 1.00 86.12 281 LEU A C 1
ATOM 2184 O O . LEU A 1 281 ? 1.367 5.397 19.151 1.00 86.12 281 LEU A O 1
ATOM 2188 N N . GLY A 1 282 ? 0.373 5.300 21.167 1.00 86.06 282 GLY A N 1
ATOM 2189 C CA . GLY A 1 282 ? -0.088 6.693 21.156 1.00 86.06 282 GLY A CA 1
ATOM 2190 C C . GLY A 1 282 ? 1.054 7.715 21.110 1.00 86.06 282 GLY A C 1
ATOM 2191 O O . GLY A 1 282 ? 0.930 8.753 20.470 1.00 86.06 282 GLY A O 1
ATOM 2192 N N . ALA A 1 283 ? 2.208 7.401 21.707 1.00 87.12 283 ALA A N 1
ATOM 2193 C CA . ALA A 1 283 ? 3.383 8.277 21.694 1.00 87.12 283 ALA A CA 1
ATOM 2194 C C . ALA A 1 283 ? 4.160 8.248 20.361 1.00 87.12 283 ALA A C 1
ATOM 2196 O O . ALA A 1 283 ? 4.990 9.128 20.100 1.00 87.12 283 ALA A O 1
ATOM 2197 N N . HIS A 1 284 ? 3.925 7.227 19.530 1.00 89.50 284 HIS A N 1
ATOM 2198 C CA . HIS A 1 284 ? 4.671 6.991 18.293 1.00 89.50 284 HIS A CA 1
ATOM 2199 C C . HIS A 1 284 ? 3.873 7.247 17.018 1.00 89.50 284 HIS A C 1
ATOM 2201 O O . HIS A 1 284 ? 4.493 7.428 15.973 1.00 89.50 284 HIS A O 1
ATOM 2207 N N . ALA A 1 285 ? 2.548 7.311 17.088 1.00 93.25 285 ALA A N 1
ATOM 2208 C CA . ALA A 1 285 ? 1.706 7.652 15.953 1.00 93.25 285 ALA A CA 1
ATOM 2209 C C . ALA A 1 285 ? 1.370 9.154 15.966 1.00 93.25 285 ALA A C 1
ATOM 2211 O O . ALA A 1 285 ? 0.821 9.667 16.937 1.00 93.25 285 ALA A O 1
ATOM 2212 N N . ILE A 1 286 ? 1.709 9.868 14.893 1.00 94.50 286 ILE A N 1
ATOM 2213 C CA . ILE A 1 286 ? 1.457 11.308 14.746 1.00 94.50 286 ILE A CA 1
ATOM 2214 C C . ILE A 1 286 ? 0.404 11.514 13.661 1.00 94.50 286 ILE A C 1
ATOM 2216 O O . ILE A 1 286 ? 0.563 11.000 12.558 1.00 94.50 286 ILE A O 1
ATOM 2220 N N . LEU A 1 287 ? -0.643 12.291 13.945 1.00 95.19 287 LEU A N 1
ATOM 2221 C CA . LEU A 1 287 ? -1.587 12.731 12.918 1.00 95.19 287 LEU A CA 1
ATOM 2222 C C . LEU A 1 287 ? -0.905 13.705 11.950 1.00 95.19 287 LEU A C 1
ATOM 2224 O O . LEU A 1 287 ? -0.382 14.729 12.382 1.00 95.19 287 LEU A O 1
ATOM 2228 N N . VAL A 1 288 ? -0.975 13.416 10.652 1.00 93.81 288 VAL A N 1
ATOM 2229 C CA . VAL A 1 288 ? -0.499 14.313 9.588 1.00 93.81 288 VAL A CA 1
ATOM 2230 C C . VAL A 1 288 ? -1.683 15.036 8.946 1.00 93.81 288 VAL A C 1
ATOM 2232 O O . VAL A 1 288 ? -1.706 16.266 8.867 1.00 93.81 288 VAL A O 1
ATOM 2235 N N . ARG A 1 289 ? -2.692 14.272 8.510 1.00 92.69 289 ARG A N 1
ATOM 2236 C CA . ARG A 1 289 ? -3.920 14.776 7.875 1.00 92.69 289 ARG A CA 1
ATOM 2237 C C . ARG A 1 289 ? -5.113 13.881 8.197 1.00 92.69 289 ARG A C 1
ATOM 2239 O O . ARG A 1 289 ? -4.944 12.691 8.464 1.00 92.69 289 ARG A O 1
ATOM 2246 N N . LYS A 1 290 ? -6.322 14.430 8.130 1.00 92.19 290 LYS A N 1
ATOM 2247 C CA . LYS A 1 290 ? -7.579 13.670 8.162 1.00 92.19 290 LYS A CA 1
ATOM 2248 C C . LYS A 1 290 ? -8.613 14.326 7.243 1.00 92.19 290 LYS A C 1
ATOM 2250 O O . LYS A 1 290 ? -8.685 15.546 7.185 1.00 92.19 290 LYS A O 1
ATOM 2255 N N . CYS A 1 291 ? -9.459 13.543 6.589 1.00 87.12 291 CYS A N 1
ATOM 2256 C CA . CYS A 1 291 ? -10.689 14.067 6.003 1.00 87.12 291 CYS A CA 1
ATOM 2257 C C . CYS A 1 291 ? -11.717 14.276 7.115 1.00 87.12 291 CYS A C 1
ATOM 2259 O O . CYS A 1 291 ? -11.920 13.386 7.948 1.00 87.12 291 CYS A O 1
ATOM 2261 N N . ALA A 1 292 ? -12.374 15.429 7.111 1.00 68.75 292 ALA A N 1
ATOM 2262 C CA . ALA A 1 292 ? -13.487 15.730 8.000 1.00 68.75 292 ALA A CA 1
ATOM 2263 C C . ALA A 1 292 ? -14.717 16.177 7.191 1.00 68.75 292 ALA A C 1
ATOM 2265 O O . ALA A 1 292 ? -14.581 16.590 6.035 1.00 68.75 292 ALA A O 1
ATOM 2266 N N . PRO A 1 293 ? -15.931 16.075 7.767 1.00 61.44 293 PRO A N 1
ATOM 2267 C CA . PRO A 1 293 ? -17.115 16.691 7.180 1.00 61.44 293 PRO A CA 1
ATOM 2268 C C . PRO A 1 293 ? -16.888 18.192 6.956 1.00 61.44 293 PRO A C 1
ATOM 2270 O O . PRO A 1 293 ? -16.234 18.838 7.774 1.00 61.44 293 PRO A O 1
ATOM 2273 N N . ALA A 1 294 ? -17.448 18.742 5.876 1.00 56.03 294 ALA A N 1
ATOM 2274 C CA . ALA A 1 294 ? -17.349 20.168 5.563 1.00 56.03 294 ALA A CA 1
ATOM 2275 C C . ALA A 1 294 ? -17.740 21.049 6.770 1.00 56.03 294 ALA A C 1
ATOM 2277 O O . ALA A 1 294 ? -18.761 20.799 7.416 1.00 56.03 294 ALA A O 1
ATOM 2278 N N . GLY A 1 295 ? -16.932 22.077 7.060 1.00 55.66 295 GLY A N 1
ATOM 2279 C CA . GLY A 1 295 ? -17.178 23.046 8.139 1.00 55.66 295 GLY A CA 1
ATOM 2280 C C . GLY A 1 295 ? -16.344 22.879 9.418 1.00 55.66 295 GLY A C 1
ATOM 2281 O O . GLY A 1 295 ? -16.641 23.538 10.412 1.00 55.66 295 GLY A O 1
ATOM 2282 N N . THR A 1 296 ? -15.315 22.024 9.432 1.00 58.09 296 THR A N 1
ATOM 2283 C CA . THR A 1 296 ? -14.320 21.998 10.520 1.00 58.09 296 THR A CA 1
ATOM 2284 C C . THR A 1 296 ? -13.098 22.849 10.167 1.00 58.09 296 THR A C 1
ATOM 2286 O O . THR A 1 296 ? -12.342 22.481 9.274 1.00 58.09 296 THR A O 1
ATOM 2289 N N . ASP A 1 297 ? -12.869 23.944 10.897 1.00 55.25 297 ASP A N 1
ATOM 2290 C CA . ASP A 1 297 ? -11.703 24.830 10.729 1.00 55.25 297 ASP A CA 1
ATOM 2291 C C . ASP A 1 297 ? -10.441 24.264 11.417 1.00 55.25 297 ASP A C 1
ATOM 2293 O O . ASP A 1 297 ? -9.927 24.820 12.388 1.00 55.25 297 ASP A O 1
ATOM 2297 N N . ASP A 1 298 ? -9.935 23.123 10.946 1.00 68.94 298 ASP A N 1
ATOM 2298 C CA . ASP A 1 298 ? -8.665 22.543 11.403 1.00 68.94 298 ASP A CA 1
ATOM 2299 C C . ASP A 1 298 ? -7.667 22.511 10.227 1.00 68.94 298 ASP A C 1
ATOM 2301 O O . ASP A 1 298 ? -7.944 21.985 9.152 1.00 68.94 298 ASP A O 1
ATOM 2305 N N . ALA A 1 299 ? -6.467 23.074 10.402 1.00 64.62 299 ALA A N 1
ATOM 2306 C CA . ALA A 1 299 ? -5.438 23.105 9.352 1.00 64.62 299 ALA A CA 1
ATOM 2307 C C . ALA A 1 299 ? -4.932 21.701 8.949 1.00 64.62 299 ALA A C 1
ATOM 2309 O O . ALA A 1 299 ? -4.202 21.551 7.962 1.00 64.62 299 ALA A O 1
ATOM 2310 N N . ALA A 1 300 ? -5.280 20.669 9.727 1.00 66.94 300 ALA A N 1
ATOM 2311 C CA . ALA A 1 300 ? -5.047 19.263 9.420 1.00 66.94 300 ALA A CA 1
ATOM 2312 C C . ALA A 1 300 ? -6.260 18.551 8.788 1.00 66.94 300 ALA A C 1
ATOM 2314 O O . ALA A 1 300 ? -6.179 17.337 8.570 1.00 66.94 300 ALA A O 1
ATOM 2315 N N . THR A 1 301 ? -7.353 19.269 8.501 1.00 76.25 301 THR A N 1
ATOM 2316 C CA . THR A 1 301 ? -8.547 18.721 7.845 1.00 76.25 301 THR A CA 1
ATOM 2317 C C . THR A 1 301 ? -8.636 19.075 6.372 1.00 76.25 301 THR A C 1
ATOM 2319 O O . THR A 1 301 ? -8.571 20.245 6.013 1.00 76.25 301 THR A O 1
ATOM 2322 N N . ASP A 1 302 ? -8.837 18.057 5.539 1.00 76.44 302 ASP A N 1
ATOM 2323 C CA . ASP A 1 302 ? -9.296 18.235 4.162 1.00 76.44 302 ASP A CA 1
ATOM 2324 C C . ASP A 1 302 ? -10.814 18.006 4.098 1.00 76.44 302 ASP A C 1
ATOM 2326 O O . ASP A 1 302 ? -11.357 17.182 4.847 1.00 76.44 302 ASP A O 1
ATOM 2330 N N . GLU A 1 303 ? -11.498 18.706 3.192 1.00 75.25 303 GLU A N 1
ATOM 2331 C CA . GLU A 1 303 ? -12.922 18.481 2.937 1.00 75.25 303 GLU A CA 1
ATOM 2332 C C . GLU A 1 303 ? -13.138 17.081 2.347 1.00 75.25 303 GLU A C 1
ATOM 2334 O O . GLU A 1 303 ? -12.579 16.731 1.307 1.00 75.25 303 GLU A O 1
ATOM 2339 N N . GLY A 1 304 ? -13.940 16.265 3.032 1.00 72.25 304 GLY A N 1
ATOM 2340 C CA . GLY A 1 304 ? -14.359 14.947 2.560 1.00 72.25 304 GLY A CA 1
ATOM 2341 C C . GLY A 1 304 ? -15.831 14.905 2.158 1.00 72.25 304 GLY A C 1
ATOM 2342 O O . GLY A 1 304 ? -16.626 15.783 2.499 1.00 72.25 304 GLY A O 1
ATOM 2343 N N . VAL A 1 305 ? -16.227 13.830 1.475 1.00 79.25 305 VAL A N 1
ATOM 2344 C CA . VAL A 1 305 ? -17.652 13.543 1.245 1.00 79.25 305 VAL A CA 1
ATOM 2345 C C . VAL A 1 305 ? -18.337 13.109 2.555 1.00 79.25 305 VAL A C 1
ATOM 2347 O O . VAL A 1 305 ? -17.673 12.593 3.459 1.00 79.25 305 VAL A O 1
ATOM 2350 N N . PRO A 1 306 ? -19.665 13.272 2.706 1.00 78.69 306 PRO A N 1
ATOM 2351 C CA . PRO A 1 306 ? -20.365 12.862 3.923 1.00 78.69 306 PRO A CA 1
ATOM 2352 C C . PRO A 1 306 ? -20.096 11.398 4.306 1.00 78.69 306 PRO A C 1
ATOM 2354 O O . PRO A 1 306 ? -20.234 10.490 3.490 1.00 78.69 306 PRO A O 1
ATOM 2357 N N . GLY A 1 307 ? -19.709 11.168 5.564 1.00 80.88 307 GLY A N 1
ATOM 2358 C CA . GLY A 1 307 ? -19.392 9.836 6.096 1.00 80.88 307 GLY A CA 1
ATOM 2359 C C . GLY A 1 307 ? -17.974 9.334 5.801 1.00 80.88 307 GLY A C 1
ATOM 2360 O O . GLY A 1 307 ? -17.558 8.336 6.395 1.00 80.88 307 GLY A O 1
ATOM 2361 N N . GLN A 1 308 ? -17.214 10.029 4.950 1.00 88.25 308 GLN A N 1
ATOM 2362 C CA . GLN A 1 308 ? -15.824 9.702 4.655 1.00 88.25 308 GLN A CA 1
ATOM 2363 C C . GLN A 1 308 ? -14.925 9.903 5.871 1.00 88.25 308 GLN A C 1
ATOM 2365 O O . GLN A 1 308 ? -14.968 10.926 6.552 1.00 88.25 308 GLN A O 1
ATOM 2370 N N . ARG A 1 309 ? -14.065 8.917 6.118 1.00 91.69 309 ARG A N 1
ATOM 2371 C CA . ARG A 1 309 ? -13.047 8.946 7.164 1.00 91.69 309 ARG A CA 1
ATOM 2372 C C . ARG A 1 309 ? -11.751 8.423 6.572 1.00 91.69 309 ARG A C 1
ATOM 2374 O O . ARG A 1 309 ? -11.548 7.216 6.491 1.00 91.69 309 ARG A O 1
ATOM 2381 N N . VAL A 1 310 ? -10.879 9.323 6.145 1.00 95.94 310 VAL A N 1
ATOM 2382 C CA . VAL A 1 310 ? -9.539 8.974 5.662 1.00 95.94 310 VAL A CA 1
ATOM 2383 C C . VAL A 1 310 ? -8.538 9.677 6.557 1.00 95.94 310 VAL A C 1
ATOM 2385 O O . VAL A 1 310 ? -8.643 10.879 6.762 1.00 95.94 310 VAL A O 1
ATOM 2388 N N . THR A 1 311 ? -7.579 8.938 7.097 1.00 96.69 311 THR A N 1
ATOM 2389 C CA . THR A 1 311 ? -6.570 9.486 8.008 1.00 96.69 311 THR A CA 1
ATOM 2390 C C . THR A 1 311 ? -5.185 9.179 7.475 1.00 96.69 311 THR A C 1
ATOM 2392 O O . THR A 1 311 ? -4.939 8.083 6.980 1.00 96.69 311 THR A O 1
ATOM 2395 N N . TRP A 1 312 ? -4.267 10.126 7.604 1.00 97.31 312 TRP A N 1
ATOM 2396 C CA . TRP A 1 312 ? -2.846 9.935 7.366 1.00 97.31 312 TRP A CA 1
ATOM 2397 C C . TRP A 1 312 ? -2.077 10.156 8.664 1.00 97.31 312 TRP A C 1
ATOM 2399 O O . TRP A 1 312 ? -2.186 11.212 9.291 1.00 97.31 312 TRP A O 1
ATOM 2409 N N . ILE A 1 313 ? -1.301 9.147 9.057 1.00 96.94 313 ILE A N 1
ATOM 2410 C CA . ILE A 1 313 ? -0.396 9.205 10.200 1.00 96.94 313 ILE A CA 1
ATOM 2411 C C . ILE A 1 313 ? 1.055 8.922 9.803 1.00 96.94 313 ILE A C 1
ATOM 2413 O O . ILE A 1 313 ? 1.320 8.155 8.876 1.00 96.94 313 ILE A O 1
ATOM 2417 N N . ASP A 1 314 ? 1.978 9.471 10.584 1.00 95.81 314 ASP A N 1
ATOM 2418 C CA . ASP A 1 314 ? 3.384 9.083 10.617 1.00 95.81 314 ASP A CA 1
ATOM 2419 C C . ASP A 1 314 ? 3.649 8.175 11.821 1.00 95.81 314 ASP A C 1
ATOM 2421 O O . ASP A 1 314 ? 3.281 8.501 12.952 1.00 95.81 314 ASP A O 1
ATOM 2425 N N . MET A 1 315 ? 4.351 7.064 11.603 1.00 93.12 315 MET A N 1
ATOM 2426 C CA . MET A 1 315 ? 4.863 6.216 12.683 1.00 93.12 315 MET A CA 1
ATOM 2427 C C . MET A 1 315 ? 6.311 6.589 12.982 1.00 93.12 315 MET A C 1
ATOM 2429 O O . MET A 1 315 ? 7.197 6.223 12.217 1.00 93.12 315 MET A O 1
ATOM 2433 N N . ARG A 1 316 ? 6.565 7.302 14.089 1.00 83.50 316 ARG A N 1
ATOM 2434 C CA . ARG A 1 316 ? 7.906 7.777 14.487 1.00 83.50 316 ARG A CA 1
ATOM 2435 C C . ARG A 1 316 ? 8.971 6.691 14.319 1.00 83.50 316 ARG A C 1
ATOM 2437 O O . ARG A 1 316 ? 8.766 5.541 14.707 1.00 83.50 316 ARG A O 1
ATOM 2444 N N . ALA A 1 317 ? 10.121 7.097 13.782 1.00 65.88 317 ALA A N 1
ATOM 2445 C CA . ALA A 1 317 ? 11.232 6.205 13.492 1.00 65.88 317 ALA A CA 1
ATOM 2446 C C . ALA A 1 317 ? 11.759 5.507 14.753 1.00 65.88 317 ALA A C 1
ATOM 2448 O O . ALA A 1 317 ? 11.917 6.132 15.803 1.00 65.88 317 ALA A O 1
ATOM 2449 N N . ASN A 1 318 ? 12.077 4.218 14.603 1.00 62.38 318 ASN A N 1
ATOM 2450 C CA . ASN A 1 318 ? 12.878 3.425 15.537 1.00 62.38 318 ASN A CA 1
ATOM 2451 C C . ASN A 1 318 ? 12.544 3.625 17.029 1.00 62.38 318 ASN A C 1
ATOM 2453 O O . ASN A 1 318 ? 13.430 3.956 17.828 1.00 62.38 318 ASN A O 1
ATOM 2457 N N . PRO A 1 319 ? 11.290 3.431 17.460 1.00 57.19 319 PRO A N 1
ATOM 2458 C CA . PRO A 1 319 ? 11.078 3.333 18.881 1.00 57.19 319 PRO A CA 1
ATOM 2459 C C . PRO A 1 319 ? 11.748 2.027 19.304 1.00 57.19 319 PRO A C 1
ATOM 2461 O O . PRO A 1 319 ? 11.614 1.009 18.621 1.00 57.19 319 PRO A O 1
ATOM 2464 N N . LYS A 1 320 ? 12.550 2.071 20.374 1.00 60.25 320 LYS A N 1
ATOM 2465 C CA . LYS A 1 320 ? 13.146 0.878 20.985 1.00 60.25 320 LYS A CA 1
ATOM 2466 C C . LYS A 1 320 ? 11.996 -0.016 21.444 1.00 60.25 320 LYS A C 1
ATOM 2468 O O . LYS A 1 320 ? 11.556 0.063 22.587 1.00 60.25 320 LYS A O 1
ATOM 2473 N N . TYR A 1 321 ? 11.441 -0.785 20.516 1.00 55.66 321 TYR A N 1
ATOM 2474 C CA . TYR A 1 321 ? 10.326 -1.666 20.775 1.00 55.66 321 TYR A CA 1
ATOM 2475 C C . TYR A 1 321 ? 10.828 -2.691 21.781 1.00 55.66 321 TYR A C 1
ATOM 2477 O O . TYR A 1 321 ? 11.886 -3.292 21.557 1.00 55.66 321 TYR A O 1
ATOM 2485 N N . PRO A 1 322 ? 10.109 -2.915 22.888 1.00 55.31 322 PRO A N 1
ATOM 2486 C CA . PRO A 1 322 ? 10.412 -4.068 23.705 1.00 55.31 322 PRO A CA 1
ATOM 2487 C C . PRO A 1 322 ? 10.299 -5.317 22.805 1.00 55.31 322 PRO A C 1
ATOM 2489 O O . PRO A 1 322 ? 9.348 -5.422 22.020 1.00 55.31 322 PRO A O 1
ATOM 2492 N N . PRO A 1 323 ? 11.255 -6.263 22.878 1.00 51.41 323 PRO A N 1
ATOM 2493 C CA . PRO A 1 323 ? 11.321 -7.431 21.988 1.00 51.41 323 PRO A CA 1
ATOM 2494 C C . PRO A 1 323 ? 10.048 -8.292 22.022 1.00 51.41 323 PRO A C 1
ATOM 2496 O O . PRO A 1 323 ? 9.767 -9.051 21.095 1.00 51.41 323 PRO A O 1
ATOM 2499 N N . THR A 1 324 ? 9.229 -8.125 23.060 1.00 46.81 324 THR A N 1
ATOM 2500 C CA . THR A 1 324 ? 7.852 -8.599 23.117 1.00 46.81 324 THR A CA 1
ATOM 2501 C C . THR A 1 324 ? 6.951 -7.440 23.536 1.00 46.81 324 THR A C 1
ATOM 2503 O O . THR A 1 324 ? 7.207 -6.777 24.538 1.00 46.81 324 THR A O 1
ATOM 2506 N N . LEU A 1 325 ? 5.882 -7.173 22.778 1.00 49.25 325 LEU A N 1
ATOM 2507 C CA . LEU A 1 325 ? 4.783 -6.409 23.356 1.00 49.25 325 LEU A CA 1
ATOM 2508 C C . LEU A 1 325 ? 4.101 -7.317 24.393 1.00 49.25 325 LEU A C 1
ATOM 2510 O O . LEU A 1 325 ? 3.748 -8.449 24.038 1.00 49.25 325 LEU A O 1
ATOM 2514 N N . PRO A 1 326 ? 3.832 -6.835 25.619 1.00 47.97 326 PRO A N 1
ATOM 2515 C CA . PRO A 1 326 ? 3.042 -7.560 26.626 1.00 47.97 326 PRO A CA 1
ATOM 2516 C C . PRO A 1 326 ? 1.655 -8.010 26.115 1.00 47.97 326 PRO A C 1
ATOM 2518 O O . PRO A 1 326 ? 1.013 -8.899 26.675 1.00 47.97 326 PRO A O 1
ATOM 2521 N N . HIS A 1 327 ? 1.200 -7.425 25.003 1.00 46.12 327 HIS A N 1
ATOM 2522 C CA . HIS A 1 327 ? -0.108 -7.618 24.384 1.00 46.12 327 HIS A CA 1
ATOM 2523 C C . HIS A 1 327 ? -0.473 -9.055 23.980 1.00 46.12 327 HIS A C 1
ATOM 2525 O O . HIS A 1 327 ? -1.666 -9.347 23.887 1.00 46.12 327 HIS A O 1
ATOM 2531 N N . ARG A 1 328 ? 0.494 -9.971 23.780 1.00 46.06 328 ARG A N 1
ATOM 2532 C CA . ARG A 1 328 ? 0.171 -11.388 23.498 1.00 46.06 328 ARG A CA 1
ATOM 2533 C C . ARG A 1 328 ? -0.568 -12.066 24.657 1.00 46.06 328 ARG A C 1
ATOM 2535 O O . ARG A 1 328 ? -1.359 -12.969 24.403 1.00 46.06 328 ARG A O 1
ATOM 2542 N N . VAL A 1 329 ? -0.329 -11.623 25.892 1.00 44.09 329 VAL A N 1
ATOM 2543 C CA . VAL A 1 329 ? -0.981 -12.168 27.091 1.00 44.09 329 VAL A CA 1
ATOM 2544 C C .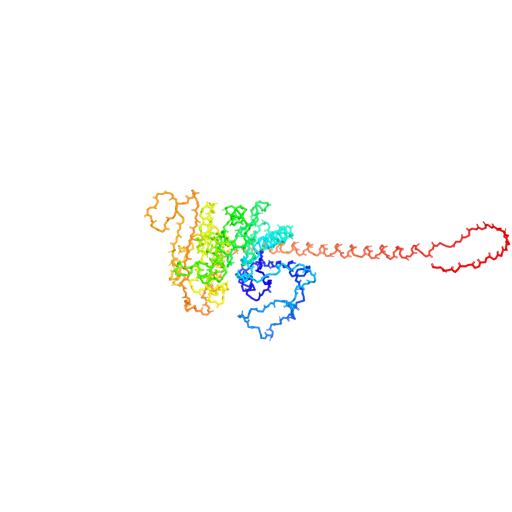 VAL A 1 329 ? -2.304 -11.445 27.360 1.00 44.09 329 VAL A C 1
ATOM 2546 O O . VAL A 1 329 ? -3.313 -12.102 27.580 1.00 44.09 329 VAL A O 1
ATOM 2549 N N . ALA A 1 330 ? -2.337 -10.114 27.235 1.00 42.25 330 ALA A N 1
ATOM 2550 C CA . ALA A 1 330 ? -3.499 -9.310 27.630 1.00 42.25 330 ALA A CA 1
ATOM 2551 C C . ALA A 1 330 ? -4.694 -9.351 26.651 1.00 42.25 330 ALA A C 1
ATOM 2553 O O . ALA A 1 330 ? -5.841 -9.257 27.083 1.00 42.25 330 ALA A O 1
ATOM 2554 N N . ILE A 1 331 ? -4.466 -9.483 25.334 1.00 46.69 331 ILE A N 1
ATOM 2555 C CA . ILE A 1 331 ? -5.579 -9.621 24.369 1.00 46.69 331 ILE A CA 1
ATOM 2556 C C . ILE A 1 331 ? -6.157 -11.036 24.411 1.00 46.69 331 ILE A C 1
ATOM 2558 O O . ILE A 1 331 ? -7.371 -11.189 24.316 1.00 46.69 331 ILE A O 1
ATOM 2562 N N . ARG A 1 332 ? -5.315 -12.064 24.605 1.00 43.25 332 ARG A N 1
ATOM 2563 C CA . ARG A 1 332 ? -5.816 -13.426 24.826 1.00 43.25 332 ARG A CA 1
ATOM 2564 C C . ARG A 1 332 ? -6.613 -13.501 26.120 1.00 43.25 332 ARG A C 1
ATOM 2566 O O . ARG A 1 332 ? -7.738 -13.961 26.048 1.00 43.25 332 ARG A O 1
ATOM 2573 N N . SER A 1 333 ? -6.101 -12.967 27.233 1.00 40.38 333 SER A N 1
ATOM 2574 C CA . SER A 1 333 ? -6.809 -13.028 28.518 1.00 40.38 333 SER A CA 1
ATOM 2575 C C . SER A 1 333 ? -8.172 -12.331 28.474 1.00 40.38 333 SER A C 1
ATOM 2577 O O . SER A 1 333 ? -9.145 -12.902 28.944 1.00 40.38 333 SER A O 1
ATOM 2579 N N . ARG A 1 334 ? -8.293 -11.167 27.815 1.00 42.47 334 ARG A N 1
ATOM 2580 C CA . ARG A 1 334 ? -9.586 -10.463 27.678 1.00 42.47 334 ARG A CA 1
ATOM 2581 C C . ARG A 1 334 ? -10.547 -11.091 26.665 1.00 42.47 334 ARG A C 1
ATOM 2583 O O . ARG A 1 334 ? -11.752 -10.897 26.786 1.00 42.47 334 ARG A O 1
ATOM 2590 N N . ALA A 1 335 ? -10.041 -11.812 25.664 1.00 42.41 335 ALA A N 1
ATOM 2591 C CA . ALA A 1 335 ? -10.877 -12.567 24.730 1.00 42.41 335 ALA A CA 1
ATOM 2592 C C . ALA A 1 335 ? -11.340 -13.912 25.319 1.00 42.41 335 ALA A C 1
ATOM 2594 O O . ALA A 1 335 ? -12.401 -14.390 24.939 1.00 42.41 335 ALA A O 1
ATOM 2595 N N . THR A 1 336 ? -10.583 -14.492 26.259 1.00 43.19 336 THR A N 1
ATOM 2596 C CA . THR A 1 336 ? -10.943 -15.727 26.979 1.00 43.19 336 THR A CA 1
ATOM 2597 C C . THR A 1 336 ? -11.700 -15.493 28.290 1.00 43.19 336 THR A C 1
ATOM 2599 O O . THR A 1 336 ? -12.214 -16.447 28.852 1.00 43.19 336 THR A O 1
ATOM 2602 N N . GLU A 1 337 ? -11.775 -14.256 28.793 1.00 37.97 337 GLU A N 1
ATOM 2603 C CA . GLU A 1 337 ? -12.550 -13.906 30.002 1.00 37.97 337 GLU A CA 1
ATOM 2604 C C . GLU A 1 337 ? -14.044 -13.680 29.737 1.00 37.97 337 GLU A C 1
ATOM 2606 O O . GLU A 1 337 ? -14.828 -13.583 30.678 1.00 37.97 337 GLU A O 1
ATOM 2611 N N . LYS A 1 338 ? -14.473 -13.632 28.471 1.00 43.28 338 LYS A N 1
ATOM 2612 C CA . LYS A 1 338 ? -15.867 -13.948 28.166 1.00 43.28 338 LYS A CA 1
ATOM 2613 C C . LYS A 1 338 ? -15.957 -15.461 28.133 1.00 43.28 338 LYS A C 1
ATOM 2615 O O . LYS A 1 338 ? -15.519 -16.058 27.154 1.00 43.28 338 LYS A O 1
ATOM 2620 N N . GLU A 1 339 ? -16.476 -16.049 29.209 1.00 41.31 339 GLU A N 1
ATOM 2621 C CA . GLU A 1 339 ? -16.947 -17.433 29.213 1.00 41.31 339 GLU A CA 1
ATOM 2622 C C . GLU A 1 339 ? -17.743 -17.647 27.924 1.00 41.31 339 GLU A C 1
ATOM 2624 O O . GLU A 1 339 ? -18.805 -17.054 27.724 1.00 41.31 339 GLU A O 1
ATOM 2629 N N . ILE A 1 340 ? -17.166 -18.410 26.996 1.00 46.12 340 ILE A N 1
ATOM 2630 C CA . ILE A 1 340 ? -17.915 -18.938 25.867 1.00 46.12 340 ILE A CA 1
ATOM 2631 C C . ILE A 1 340 ? -18.965 -19.828 26.535 1.00 46.12 340 ILE A C 1
ATOM 2633 O O . ILE A 1 340 ? -18.560 -20.752 27.245 1.00 46.12 340 ILE A O 1
ATOM 2637 N N . PRO A 1 341 ? -20.273 -19.537 26.400 1.00 49.16 341 PRO A N 1
ATOM 2638 C CA . PRO A 1 341 ? -21.301 -20.375 26.999 1.00 49.16 341 PRO A CA 1
ATOM 2639 C C . PRO A 1 341 ? -21.045 -21.819 26.566 1.00 49.16 341 PRO A C 1
ATOM 2641 O O . PRO A 1 341 ? -20.781 -22.041 25.384 1.00 49.16 341 PRO A O 1
ATOM 2644 N N . GLU A 1 342 ? -21.083 -22.787 27.484 1.00 49.91 342 GLU A N 1
ATOM 2645 C CA . GLU A 1 342 ? -20.793 -24.198 27.164 1.00 49.91 342 GLU A CA 1
ATOM 2646 C C . GLU A 1 342 ? -21.613 -24.707 25.962 1.00 49.91 342 GLU A C 1
ATOM 2648 O O . GLU A 1 342 ? -21.127 -25.522 25.178 1.00 49.91 342 GLU A O 1
ATOM 2653 N N . GLU A 1 343 ? -22.806 -24.144 25.746 1.00 56.91 343 GLU A N 1
ATOM 2654 C CA . GLU A 1 343 ? -23.663 -24.393 24.581 1.00 56.91 343 GLU A CA 1
ATOM 2655 C C . GLU A 1 343 ? -22.990 -24.037 23.237 1.00 56.91 343 GLU A C 1
ATOM 2657 O O . GLU A 1 343 ? -23.088 -24.797 22.279 1.00 56.91 343 GLU A O 1
ATOM 2662 N N . SER A 1 344 ? -22.207 -22.954 23.165 1.00 49.47 344 SER A N 1
ATOM 2663 C CA . SER A 1 344 ? -21.480 -22.556 21.946 1.00 49.47 344 SER A CA 1
ATOM 2664 C C . SER A 1 344 ? -20.315 -23.493 21.612 1.00 49.47 344 SER A C 1
ATOM 2666 O O . SER A 1 344 ? -19.936 -23.592 20.445 1.00 49.47 344 SER A O 1
ATOM 2668 N N . LEU A 1 345 ? -19.733 -24.168 22.609 1.00 47.56 345 LEU A N 1
ATOM 2669 C CA . LEU A 1 345 ? -18.675 -25.162 22.395 1.00 47.56 345 LEU A CA 1
ATOM 2670 C C . LEU A 1 345 ? -19.253 -26.517 21.965 1.00 47.56 345 LEU A C 1
ATOM 2672 O O . LEU A 1 345 ? -18.582 -27.273 21.259 1.00 47.56 345 LEU A O 1
ATOM 2676 N N . ALA A 1 346 ? -20.485 -26.833 22.372 1.00 61.84 346 ALA A N 1
ATOM 2677 C CA . ALA A 1 346 ? -21.200 -28.013 21.897 1.00 61.84 346 ALA A CA 1
ATOM 2678 C C . ALA A 1 346 ? -21.535 -27.885 20.399 1.00 61.84 346 ALA A C 1
ATOM 2680 O O . ALA A 1 346 ? -21.196 -28.786 19.629 1.00 61.84 346 ALA A O 1
ATOM 2681 N N . ASP A 1 347 ? -22.065 -26.731 19.980 1.00 64.25 347 ASP A N 1
ATOM 2682 C CA . ASP A 1 347 ? -22.410 -26.447 18.579 1.00 64.25 347 ASP A CA 1
ATOM 2683 C C . ASP A 1 347 ? -21.180 -26.453 17.654 1.00 64.25 347 ASP A C 1
ATOM 2685 O O . ASP A 1 347 ? -21.219 -26.987 16.542 1.00 64.25 347 ASP A O 1
ATOM 2689 N N . GLU A 1 348 ? -20.047 -25.903 18.107 1.00 55.44 348 GLU A N 1
ATOM 2690 C CA . GLU A 1 348 ? -18.808 -25.892 17.321 1.00 55.44 348 GLU A CA 1
ATOM 2691 C C . GLU A 1 348 ? -18.229 -27.306 17.147 1.00 55.44 348 GLU A C 1
ATOM 2693 O O . GLU A 1 348 ? -17.795 -27.675 16.052 1.00 55.44 348 GLU A O 1
ATOM 2698 N N . ASN A 1 349 ? -18.280 -28.140 18.191 1.00 61.38 349 ASN A N 1
ATOM 2699 C CA . ASN A 1 349 ? -17.845 -29.534 18.108 1.00 61.38 349 ASN A CA 1
ATOM 2700 C C . ASN A 1 349 ? -18.767 -30.380 17.219 1.00 61.38 349 ASN A C 1
ATOM 2702 O O . ASN A 1 349 ? -18.280 -31.242 16.481 1.00 61.38 349 ASN A O 1
ATOM 2706 N N . GLU A 1 350 ? -20.076 -30.128 17.240 1.00 69.31 350 GLU A N 1
ATOM 2707 C CA . GLU A 1 350 ? -21.029 -30.801 16.357 1.00 69.31 350 GLU A CA 1
ATOM 2708 C C . GLU A 1 350 ? -20.825 -30.384 14.890 1.00 69.31 350 GLU A C 1
ATOM 2710 O O . GLU A 1 350 ? -20.775 -31.239 14.001 1.00 69.31 350 GLU A O 1
ATOM 2715 N N . MET A 1 351 ? -20.566 -29.097 14.633 1.00 62.56 351 MET A N 1
ATOM 2716 C CA . MET A 1 351 ? -20.228 -28.587 13.301 1.00 62.56 351 MET A CA 1
ATOM 2717 C C . MET A 1 351 ? -18.907 -29.170 12.773 1.00 62.56 351 MET A C 1
ATOM 2719 O O . MET A 1 351 ? -18.829 -29.588 11.614 1.00 62.56 351 MET A O 1
ATOM 2723 N N . LEU A 1 352 ? -17.863 -29.240 13.606 1.00 57.56 352 LEU A N 1
ATOM 2724 C CA . LEU A 1 352 ? -16.577 -29.840 13.236 1.00 57.56 352 LEU A CA 1
ATOM 2725 C C . LEU A 1 352 ? -16.704 -31.346 12.970 1.00 57.56 352 LEU A C 1
ATOM 2727 O O . LEU A 1 352 ? -16.081 -31.857 12.035 1.00 57.56 352 LEU A O 1
ATOM 2731 N N . LYS A 1 353 ? -17.548 -32.049 13.732 1.00 73.38 353 LYS A N 1
ATOM 2732 C CA . LYS A 1 353 ? -17.862 -33.463 13.499 1.00 73.38 353 LYS A CA 1
ATOM 2733 C C . LYS A 1 353 ? -18.599 -33.663 12.171 1.00 73.38 353 LYS A C 1
ATOM 2735 O O . LYS A 1 353 ? -18.179 -34.503 11.377 1.00 73.38 353 LYS A O 1
ATOM 2740 N N . ALA A 1 354 ? -19.606 -32.840 11.874 1.00 66.06 354 ALA A N 1
ATOM 2741 C CA . ALA A 1 354 ? -20.332 -32.877 10.603 1.00 66.06 354 ALA A CA 1
ATOM 2742 C C . ALA A 1 354 ? -19.421 -32.581 9.394 1.00 66.06 354 ALA A C 1
ATOM 2744 O O . ALA A 1 354 ? -19.526 -33.228 8.349 1.00 66.06 354 ALA A O 1
ATOM 2745 N N . LEU A 1 355 ? -18.474 -31.645 9.540 1.00 56.09 355 LEU A N 1
ATOM 2746 C CA . LEU A 1 355 ? -17.460 -31.356 8.521 1.00 56.09 355 LEU A CA 1
ATOM 2747 C C . LEU A 1 355 ? -16.478 -32.523 8.331 1.00 56.09 355 LEU A C 1
ATOM 2749 O O . LEU A 1 355 ? -16.116 -32.839 7.195 1.00 56.09 355 LEU A O 1
ATOM 2753 N N . GLY A 1 356 ? -16.079 -33.194 9.415 1.00 67.12 356 GLY A N 1
ATOM 2754 C CA . GLY A 1 356 ? -15.266 -34.412 9.364 1.00 67.12 356 GLY A CA 1
ATOM 2755 C C . GLY A 1 356 ? -15.977 -35.566 8.651 1.00 67.12 356 GLY A C 1
ATOM 2756 O O . GLY A 1 356 ? -15.386 -36.224 7.793 1.00 67.12 356 GLY A O 1
ATOM 2757 N N . GLU A 1 357 ? -17.264 -35.770 8.933 1.00 70.25 357 GLU A N 1
ATOM 2758 C CA . GLU A 1 357 ? -18.096 -36.794 8.291 1.00 70.25 357 GLU A CA 1
ATOM 2759 C C . GLU A 1 357 ? -18.321 -36.501 6.797 1.00 70.25 357 GLU A C 1
ATOM 2761 O O . GLU A 1 357 ? -18.188 -37.403 5.965 1.00 70.25 357 GLU A O 1
ATOM 2766 N N . GLN A 1 358 ? -18.546 -35.237 6.414 1.00 58.06 358 GLN A N 1
ATOM 2767 C CA . GLN A 1 358 ? -18.608 -34.832 5.002 1.00 58.06 358 GLN A CA 1
ATOM 2768 C C . GLN A 1 358 ? -17.274 -35.024 4.271 1.00 58.06 358 GLN A C 1
ATOM 2770 O O . GLN A 1 358 ? -17.259 -35.478 3.123 1.00 58.06 358 GLN A O 1
ATOM 2775 N N . ALA A 1 359 ? -16.146 -34.717 4.916 1.00 51.03 359 ALA A N 1
ATOM 2776 C CA . ALA A 1 359 ? -14.821 -34.935 4.341 1.00 51.03 359 ALA A CA 1
ATOM 2777 C C . ALA A 1 359 ? -14.536 -36.432 4.122 1.00 51.03 359 ALA A C 1
ATOM 2779 O O . ALA A 1 359 ? -14.013 -36.806 3.066 1.00 51.03 359 ALA A O 1
ATOM 2780 N N . HIS A 1 360 ? -14.946 -37.289 5.064 1.00 59.38 360 HIS A N 1
ATOM 2781 C CA . HIS A 1 360 ? -14.882 -38.747 4.935 1.00 59.38 360 HIS A CA 1
ATOM 2782 C C . HIS A 1 360 ? -15.797 -39.285 3.823 1.00 59.38 360 HIS A C 1
ATOM 2784 O O . HIS A 1 360 ? -15.381 -40.145 3.046 1.00 59.38 360 HIS A O 1
ATOM 2790 N N . ALA A 1 361 ? -17.011 -38.747 3.676 1.00 54.78 361 ALA A N 1
ATOM 2791 C CA . ALA A 1 361 ? -17.925 -39.126 2.598 1.00 54.78 361 ALA A CA 1
ATOM 2792 C C . ALA A 1 361 ? -17.391 -38.724 1.207 1.00 54.78 361 ALA A C 1
ATOM 2794 O O . ALA A 1 361 ? -17.496 -39.491 0.248 1.00 54.78 361 ALA A O 1
ATOM 2795 N N . LEU A 1 362 ? -16.755 -37.554 1.090 1.00 43.56 362 LEU A N 1
ATOM 2796 C CA . LEU A 1 362 ? -16.123 -37.084 -0.151 1.00 43.56 362 LEU A CA 1
ATOM 2797 C C . LEU A 1 362 ? -14.873 -37.901 -0.521 1.00 43.56 362 LEU A C 1
ATOM 2799 O O . LEU A 1 362 ? -14.644 -38.200 -1.700 1.00 43.56 362 LEU A O 1
ATOM 2803 N N . THR A 1 363 ? -14.079 -38.320 0.467 1.00 50.22 363 THR A N 1
ATOM 2804 C CA . THR A 1 363 ? -12.962 -39.251 0.231 1.00 50.22 363 THR A CA 1
ATOM 2805 C C . THR A 1 363 ? -13.461 -40.645 -0.151 1.00 50.22 363 THR A C 1
ATOM 2807 O O . THR A 1 363 ? -12.943 -41.223 -1.103 1.00 50.22 363 THR A O 1
ATOM 2810 N N . ALA A 1 364 ? -14.528 -41.154 0.467 1.00 47.03 364 ALA A N 1
ATOM 2811 C CA . ALA A 1 364 ? -15.139 -42.422 0.066 1.00 47.03 364 ALA A CA 1
ATOM 2812 C C . ALA A 1 364 ? -15.698 -42.375 -1.373 1.00 47.03 364 ALA A C 1
ATOM 2814 O O . ALA A 1 364 ? -15.421 -43.270 -2.174 1.00 47.03 364 ALA A O 1
ATOM 2815 N N . HIS A 1 365 ? -16.405 -41.304 -1.752 1.00 46.66 365 HIS A N 1
ATOM 2816 C CA . HIS A 1 365 ? -16.932 -41.143 -3.113 1.00 46.66 365 HIS A CA 1
ATOM 2817 C C . HIS A 1 365 ? -15.834 -40.991 -4.174 1.00 46.66 365 HIS A C 1
ATOM 2819 O O . HIS A 1 365 ? -15.959 -41.552 -5.265 1.00 46.66 365 HIS A O 1
ATOM 2825 N N . SER A 1 366 ? -14.743 -40.281 -3.871 1.00 44.34 366 SER A N 1
ATOM 2826 C CA . SER A 1 366 ? -13.611 -40.148 -4.800 1.00 44.34 366 SER A CA 1
ATOM 2827 C C . SER A 1 366 ? -12.846 -41.462 -4.993 1.00 44.34 366 SER A C 1
ATOM 2829 O O . SER A 1 366 ? -12.495 -41.786 -6.128 1.00 44.34 366 SER A O 1
ATOM 2831 N N . VAL A 1 367 ? -12.676 -42.274 -3.942 1.00 47.50 367 VAL A N 1
ATOM 2832 C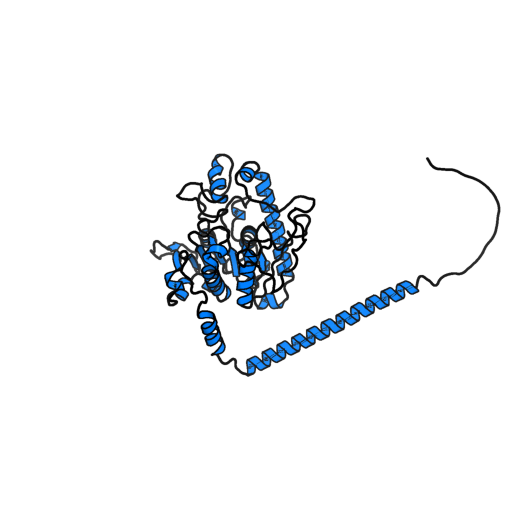 CA . VAL A 1 367 ? -12.062 -43.612 -4.036 1.00 47.50 367 VAL A CA 1
ATOM 2833 C C . VAL A 1 367 ? -12.916 -44.559 -4.888 1.00 47.50 367 VAL A C 1
ATOM 2835 O O . VAL A 1 367 ? -12.378 -45.259 -5.750 1.00 47.50 367 VAL A O 1
ATOM 2838 N N . VAL A 1 368 ? -14.246 -44.524 -4.742 1.00 49.34 368 VAL A N 1
ATOM 2839 C CA . VAL A 1 368 ? -15.171 -45.308 -5.584 1.00 49.34 368 VAL A CA 1
ATOM 2840 C C . VAL A 1 368 ? -15.103 -44.865 -7.052 1.00 49.34 368 VAL A C 1
ATOM 2842 O O . VAL A 1 368 ? -15.108 -45.704 -7.954 1.00 49.34 368 VAL A O 1
ATOM 2845 N N . HIS A 1 369 ? -14.970 -43.562 -7.320 1.00 41.34 369 HIS A N 1
ATOM 2846 C CA . HIS A 1 369 ? -14.907 -43.045 -8.689 1.00 41.34 369 HIS A CA 1
ATOM 2847 C C . HIS A 1 369 ? -13.567 -43.342 -9.383 1.00 41.34 369 HIS A C 1
ATOM 2849 O O . HIS A 1 369 ? -13.551 -43.670 -10.571 1.00 41.34 369 HIS A O 1
ATOM 2855 N N . VAL A 1 370 ? -12.445 -43.307 -8.652 1.00 48.47 370 VAL A N 1
ATOM 2856 C CA . VAL A 1 370 ? -11.130 -43.722 -9.176 1.00 48.47 370 VAL A CA 1
ATOM 2857 C C . VAL A 1 370 ? -11.098 -45.234 -9.435 1.00 48.47 370 VAL A C 1
ATOM 2859 O O . VAL A 1 370 ? -10.615 -45.657 -10.487 1.00 48.47 370 VAL A O 1
ATOM 2862 N N . GLY A 1 371 ? -11.691 -46.043 -8.547 1.00 46.53 371 GLY A N 1
ATOM 2863 C CA . GLY A 1 371 ? -11.832 -47.491 -8.733 1.00 46.53 371 GLY A CA 1
ATOM 2864 C C . GLY A 1 371 ? -12.685 -47.865 -9.951 1.00 46.53 371 GLY A C 1
ATOM 2865 O O . GLY A 1 371 ? -12.276 -48.699 -10.758 1.00 46.53 371 GLY A O 1
ATOM 2866 N N . ALA A 1 372 ? -13.822 -47.189 -10.153 1.00 47.47 372 ALA A N 1
ATOM 2867 C CA . ALA A 1 372 ? -14.687 -47.404 -11.315 1.00 47.47 372 ALA A CA 1
ATOM 2868 C C . ALA A 1 372 ? -14.001 -47.025 -12.640 1.00 47.47 372 ALA A C 1
ATOM 2870 O O . ALA A 1 372 ? -14.130 -47.740 -13.633 1.00 47.47 372 ALA A O 1
ATOM 2871 N N . LYS A 1 373 ? -13.214 -45.940 -12.659 1.00 53.75 373 LYS A N 1
ATOM 2872 C CA . LYS A 1 373 ? -12.479 -45.498 -13.856 1.00 53.75 373 LYS A CA 1
ATOM 2873 C C . LYS A 1 373 ? -11.320 -46.440 -14.206 1.00 53.75 373 LYS A C 1
ATOM 2875 O O . LYS A 1 373 ? -11.084 -46.702 -15.384 1.00 53.75 373 LYS A O 1
ATOM 2880 N N . ALA A 1 374 ? -10.639 -46.988 -13.196 1.00 54.12 374 ALA A N 1
ATOM 2881 C CA . ALA A 1 374 ? -9.608 -48.010 -13.378 1.00 54.12 374 ALA A CA 1
ATOM 2882 C C . ALA A 1 374 ? -10.196 -49.343 -13.883 1.00 54.12 374 ALA A C 1
ATOM 2884 O O . ALA A 1 374 ? -9.627 -49.958 -14.786 1.00 54.12 374 ALA A O 1
ATOM 2885 N N . ALA A 1 375 ? -11.366 -49.750 -13.376 1.00 51.34 375 ALA A N 1
ATOM 2886 C CA . ALA A 1 375 ? -12.081 -50.937 -13.847 1.00 51.34 375 ALA A CA 1
ATOM 2887 C C . ALA A 1 375 ? -12.563 -50.788 -15.303 1.00 51.34 375 ALA A C 1
ATOM 2889 O O . ALA A 1 375 ? -12.360 -51.693 -16.112 1.00 51.34 375 ALA A O 1
ATOM 2890 N N . LEU A 1 376 ? -13.106 -49.621 -15.680 1.00 50.91 376 LEU A N 1
ATOM 2891 C CA . LEU A 1 376 ? -13.531 -49.344 -17.060 1.00 50.91 376 LEU A CA 1
ATOM 2892 C C . LEU A 1 376 ? -12.348 -49.360 -18.048 1.00 50.91 376 LEU A C 1
ATOM 2894 O O . LEU A 1 376 ? -12.458 -49.885 -19.156 1.00 50.91 376 LEU A O 1
ATOM 2898 N N . ALA A 1 377 ? -11.194 -48.825 -17.633 1.00 55.19 377 ALA A N 1
ATOM 2899 C CA . ALA A 1 377 ? -9.967 -48.846 -18.429 1.00 55.19 377 ALA A CA 1
ATOM 2900 C C . ALA A 1 377 ? -9.402 -50.270 -18.601 1.00 55.19 377 ALA A C 1
ATOM 2902 O O . ALA A 1 377 ? -8.883 -50.604 -19.668 1.00 55.19 377 ALA A O 1
ATOM 2903 N N . ALA A 1 378 ? -9.537 -51.129 -17.585 1.00 55.12 378 ALA A N 1
ATOM 2904 C CA . ALA A 1 378 ? -9.155 -52.539 -17.669 1.00 55.12 378 ALA A CA 1
ATOM 2905 C C . ALA A 1 378 ? -10.097 -53.346 -18.585 1.00 55.12 378 ALA A C 1
ATOM 2907 O O . ALA A 1 378 ? -9.626 -54.172 -19.368 1.00 55.12 378 ALA A O 1
ATOM 2908 N N . MET A 1 379 ? -11.404 -53.057 -18.564 1.00 51.09 379 MET A N 1
ATOM 2909 C CA . MET A 1 379 ? -12.388 -53.703 -19.445 1.00 51.09 379 MET A CA 1
ATOM 2910 C C . MET A 1 379 ? -12.174 -53.345 -20.924 1.00 51.09 379 MET A C 1
ATOM 2912 O O . MET A 1 379 ? -12.193 -54.232 -21.779 1.00 51.09 379 MET A O 1
ATOM 2916 N N . HIS A 1 380 ? -11.854 -52.085 -21.241 1.00 53.34 380 HIS A N 1
ATOM 2917 C CA . HIS A 1 380 ? -11.527 -51.679 -22.616 1.00 53.34 380 HIS A CA 1
ATOM 2918 C C . HIS A 1 380 ? -10.249 -52.336 -23.159 1.00 53.34 380 HIS A C 1
ATOM 2920 O O . HIS A 1 380 ? -10.141 -52.576 -24.361 1.00 53.34 380 HIS A O 1
ATOM 2926 N N . LYS A 1 381 ? -9.292 -52.676 -22.287 1.00 51.00 381 LYS A N 1
ATOM 2927 C CA . LYS A 1 381 ? -8.039 -53.338 -22.678 1.00 51.00 381 LYS A CA 1
ATOM 2928 C C . LYS A 1 381 ? -8.206 -54.840 -22.949 1.00 51.00 381 LYS A C 1
ATOM 2930 O O . LYS A 1 381 ? -7.359 -55.426 -23.618 1.00 51.00 381 LYS A O 1
ATOM 2935 N N . HIS A 1 382 ? -9.288 -55.451 -22.460 1.00 47.06 382 HIS A N 1
ATOM 2936 C CA . HIS A 1 382 ? -9.629 -56.851 -22.731 1.00 47.06 382 HIS A CA 1
ATOM 2937 C C . HIS A 1 382 ? -10.571 -57.035 -23.928 1.00 47.06 382 HIS A C 1
ATOM 2939 O O . HIS A 1 382 ? -10.513 -58.077 -24.576 1.00 47.06 382 HIS A O 1
ATOM 2945 N N . SER A 1 383 ? -11.362 -56.018 -24.282 1.00 41.00 383 SER A N 1
ATOM 2946 C CA . SER A 1 383 ? -12.257 -56.055 -25.448 1.00 41.00 383 SER A CA 1
ATOM 2947 C C . SER A 1 383 ? -11.532 -56.002 -26.800 1.00 41.00 383 SER A C 1
ATOM 2949 O O . SER A 1 383 ? -12.126 -56.374 -27.802 1.00 41.00 383 SER A O 1
ATOM 2951 N N . SER A 1 384 ? -10.266 -55.575 -26.865 1.00 43.47 384 SER A N 1
ATOM 2952 C CA . SER A 1 384 ? -9.507 -55.473 -28.126 1.00 43.47 384 SER A CA 1
ATOM 2953 C C . SER A 1 384 ? -8.697 -56.726 -28.491 1.00 43.47 384 SER A C 1
ATOM 2955 O O . SER A 1 384 ? -7.880 -56.684 -29.409 1.00 43.47 384 SER A O 1
ATOM 2957 N N . LYS A 1 385 ? -8.898 -57.848 -27.781 1.00 42.00 385 LYS A N 1
ATOM 2958 C CA . LYS A 1 385 ? -8.193 -59.124 -28.026 1.00 42.00 385 LYS A CA 1
ATOM 2959 C C . LYS A 1 385 ? -9.092 -60.322 -28.354 1.00 42.00 385 LYS A C 1
ATOM 2961 O O . LYS A 1 385 ? -8.568 -61.420 -28.521 1.00 42.00 385 LYS A O 1
ATOM 2966 N N . LEU A 1 386 ? -10.398 -60.128 -28.508 1.00 38.34 386 LEU A N 1
ATOM 2967 C CA . LEU A 1 386 ? -11.285 -61.115 -29.124 1.00 38.34 386 LEU A CA 1
ATOM 2968 C C . LEU A 1 386 ? -11.892 -60.495 -30.379 1.00 38.34 386 LEU A C 1
ATOM 2970 O O . LEU A 1 386 ? -12.832 -59.727 -30.268 1.00 38.34 386 LEU A O 1
ATOM 2974 N N . ASP A 1 387 ? -11.291 -60.777 -31.534 1.00 34.91 387 ASP A N 1
ATOM 2975 C CA . ASP A 1 387 ? -12.021 -61.100 -32.765 1.00 34.91 387 ASP A CA 1
ATOM 2976 C C . ASP A 1 387 ? -11.028 -61.503 -33.863 1.00 34.91 387 ASP A C 1
ATOM 2978 O O . ASP A 1 387 ? -10.391 -60.697 -34.538 1.00 34.91 387 ASP A O 1
ATOM 2982 N N . LEU A 1 388 ? -10.890 -62.817 -34.014 1.00 37.19 388 LEU A N 1
ATOM 2983 C CA . LEU A 1 388 ? -10.355 -63.494 -35.186 1.00 37.19 388 LEU A CA 1
ATOM 2984 C C . LEU A 1 388 ? -11.337 -64.631 -35.474 1.00 37.19 388 LEU A C 1
ATOM 2986 O O . LEU A 1 388 ? -11.388 -65.568 -34.681 1.00 37.19 388 LEU A O 1
ATOM 2990 N N . HIS A 1 389 ? -12.094 -64.565 -36.579 1.00 35.00 389 HIS A N 1
ATOM 2991 C CA . HIS A 1 389 ? -12.088 -65.613 -37.615 1.00 35.00 389 HIS A CA 1
ATOM 2992 C C . HIS A 1 389 ? -13.174 -65.489 -38.710 1.00 35.00 389 HIS A C 1
ATOM 2994 O O . HIS A 1 389 ? -14.358 -65.467 -38.404 1.00 35.00 389 HIS A O 1
ATOM 3000 N N . LYS A 1 390 ? -12.700 -65.669 -39.965 1.00 34.78 390 LYS A N 1
ATOM 3001 C CA . LYS A 1 390 ? -13.306 -66.380 -41.132 1.00 34.78 390 LYS A CA 1
ATOM 3002 C C . LYS A 1 390 ? -14.491 -65.681 -41.849 1.00 34.78 390 LYS A C 1
ATOM 3004 O O . LYS A 1 390 ? -15.325 -65.082 -41.200 1.00 34.78 390 LYS A O 1
ATOM 3009 N N . ALA A 1 391 ? -14.640 -65.713 -43.184 1.00 33.28 391 ALA A N 1
ATOM 3010 C CA . ALA A 1 391 ? -14.290 -66.756 -44.160 1.00 33.28 391 ALA A CA 1
ATOM 3011 C C . ALA A 1 391 ? -14.221 -66.262 -45.640 1.00 33.28 391 ALA A C 1
ATOM 3013 O O . ALA A 1 391 ? -14.901 -65.303 -45.975 1.00 33.28 391 ALA A O 1
ATOM 3014 N N . HIS A 1 392 ? -13.449 -67.012 -46.459 1.00 34.75 392 HIS A N 1
ATOM 3015 C CA . HIS A 1 392 ? -13.526 -67.359 -47.911 1.00 34.75 392 HIS A CA 1
ATOM 3016 C C . HIS A 1 392 ? -13.771 -66.275 -48.998 1.00 34.75 392 HIS A C 1
ATOM 3018 O O . HIS A 1 392 ? -14.617 -65.416 -48.837 1.00 34.75 392 HIS A O 1
ATOM 3024 N N . GLY A 1 393 ? -13.133 -66.288 -50.180 1.00 29.58 393 GLY A N 1
ATOM 3025 C CA . GLY A 1 393 ? -12.232 -67.250 -50.825 1.00 29.58 393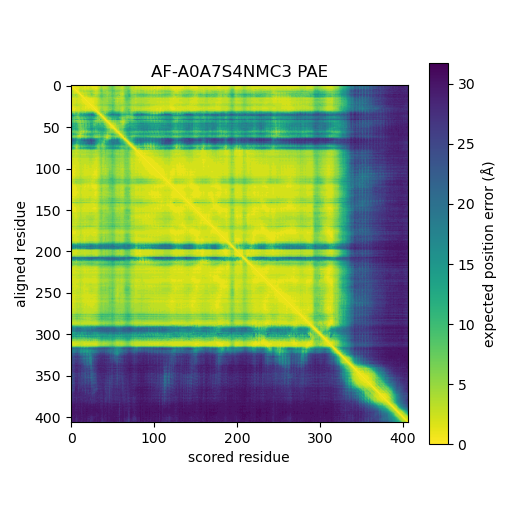 GLY A CA 1
ATOM 3026 C C . GLY A 1 393 ? -11.819 -66.803 -52.247 1.00 29.58 393 GLY A C 1
ATOM 3027 O O . GLY A 1 393 ? -12.241 -65.753 -52.719 1.00 29.58 393 GLY A O 1
ATOM 3028 N N . GLU A 1 394 ? -11.027 -67.674 -52.876 1.00 30.78 394 GLU A N 1
ATOM 3029 C CA . GLU A 1 394 ? -10.646 -67.790 -54.298 1.00 30.78 394 GLU A CA 1
ATOM 3030 C C . GLU A 1 394 ? -9.501 -66.965 -54.924 1.00 30.78 394 GLU A C 1
ATOM 3032 O O . GLU A 1 394 ? -9.187 -65.831 -54.579 1.00 30.78 394 GLU A O 1
ATOM 3037 N N . GLU A 1 395 ? -8.816 -67.695 -55.810 1.00 33.78 395 GLU A N 1
ATOM 3038 C CA . GLU A 1 395 ? -7.482 -67.538 -56.385 1.00 33.78 395 GLU A CA 1
ATOM 3039 C C . GLU A 1 395 ? -7.396 -66.505 -57.526 1.00 33.78 395 GLU A C 1
ATOM 3041 O O . GLU A 1 395 ? -8.384 -66.211 -58.187 1.00 33.78 395 GLU A O 1
ATOM 3046 N N . VAL A 1 396 ? -6.174 -66.041 -57.840 1.00 31.20 396 VAL A N 1
ATOM 3047 C CA . VAL A 1 396 ? -5.460 -66.287 -59.122 1.00 31.20 396 VAL A CA 1
ATOM 3048 C C . VAL A 1 396 ? -4.228 -65.360 -59.245 1.00 31.20 396 VAL A C 1
ATOM 3050 O O . VAL A 1 396 ? -4.323 -64.143 -59.318 1.00 31.20 396 VAL A O 1
ATOM 3053 N N . ARG A 1 397 ? -3.058 -66.014 -59.277 1.00 30.45 397 ARG A N 1
ATOM 3054 C CA . ARG A 1 397 ? -1.817 -65.789 -60.058 1.00 30.45 397 ARG A CA 1
ATOM 3055 C C . ARG A 1 397 ? -1.216 -64.382 -60.325 1.00 30.45 397 ARG A C 1
ATOM 3057 O O . ARG A 1 397 ? -1.773 -63.530 -61.000 1.00 30.45 397 ARG A O 1
ATOM 3064 N N . THR A 1 398 ? 0.100 -64.370 -60.051 1.00 29.20 398 THR A N 1
ATOM 3065 C CA . THR A 1 398 ? 1.253 -63.887 -60.859 1.00 29.20 398 THR A CA 1
ATOM 3066 C C . THR A 1 398 ? 1.735 -62.423 -60.824 1.00 29.20 398 THR A C 1
ATOM 3068 O O . THR A 1 398 ? 1.136 -61.531 -61.398 1.00 29.20 398 THR A O 1
ATOM 3071 N N . HIS A 1 399 ? 2.972 -62.309 -60.304 1.00 29.28 399 HIS A N 1
ATOM 3072 C CA . HIS A 1 399 ? 4.171 -61.632 -60.844 1.00 29.28 399 HIS A CA 1
ATOM 3073 C C . HIS A 1 399 ? 4.335 -60.093 -60.865 1.00 29.28 399 HIS A C 1
ATOM 3075 O O . HIS A 1 399 ? 3.618 -59.380 -61.551 1.00 29.28 399 HIS A O 1
ATOM 3081 N N . THR A 1 400 ? 5.505 -59.683 -60.320 1.00 29.03 400 THR A N 1
ATOM 3082 C CA . THR A 1 400 ? 6.369 -58.518 -60.678 1.00 29.03 400 THR A CA 1
ATOM 3083 C C . THR A 1 400 ? 5.806 -57.107 -60.415 1.00 29.03 400 THR A C 1
ATOM 3085 O O . THR A 1 400 ? 4.626 -56.879 -60.565 1.00 29.03 400 THR A O 1
ATOM 3088 N N . ALA A 1 401 ? 6.548 -56.061 -60.033 1.00 30.00 401 ALA A N 1
ATOM 3089 C CA . ALA A 1 401 ? 7.973 -55.800 -59.854 1.00 30.00 401 ALA A CA 1
ATOM 3090 C C . ALA A 1 401 ? 8.175 -54.534 -58.973 1.00 30.00 401 ALA A C 1
ATOM 3092 O O . ALA A 1 401 ? 7.243 -53.798 -58.673 1.00 30.00 401 ALA A O 1
ATOM 3093 N N . ARG A 1 402 ? 9.446 -54.327 -58.607 1.00 32.03 402 ARG A N 1
ATOM 3094 C CA . ARG A 1 402 ? 10.154 -53.146 -58.061 1.00 32.03 402 ARG A CA 1
ATOM 3095 C C . ARG A 1 402 ? 9.592 -51.752 -58.417 1.00 32.03 402 ARG A C 1
ATOM 3097 O O . ARG A 1 402 ? 9.174 -51.559 -59.546 1.00 32.03 402 ARG A O 1
ATOM 3104 N N . PHE A 1 403 ? 9.790 -50.769 -57.524 1.00 29.94 403 PHE A N 1
ATOM 3105 C CA . PHE A 1 403 ? 10.692 -49.582 -57.638 1.00 29.94 403 PHE A CA 1
ATOM 3106 C C . PHE A 1 403 ? 10.412 -48.638 -56.441 1.00 29.94 403 PHE A C 1
ATOM 3108 O O . PHE A 1 403 ? 9.265 -48.305 -56.185 1.00 29.94 403 PHE A O 1
ATOM 3115 N N . ARG A 1 404 ? 11.324 -48.446 -55.477 1.00 31.77 404 ARG A N 1
ATOM 3116 C CA . ARG A 1 404 ? 12.449 -47.483 -55.374 1.00 31.77 404 ARG A CA 1
ATOM 3117 C C . ARG A 1 404 ? 12.076 -45.990 -55.480 1.00 31.77 404 ARG A C 1
ATOM 3119 O O . ARG A 1 404 ? 11.778 -45.500 -56.557 1.00 31.77 404 ARG A O 1
ATOM 3126 N N . LEU A 1 405 ? 12.199 -45.346 -54.314 1.00 34.47 405 LEU A N 1
ATOM 3127 C CA . LEU A 1 405 ? 12.650 -43.983 -53.998 1.00 34.47 405 LEU A CA 1
ATOM 3128 C C . LEU A 1 405 ? 13.1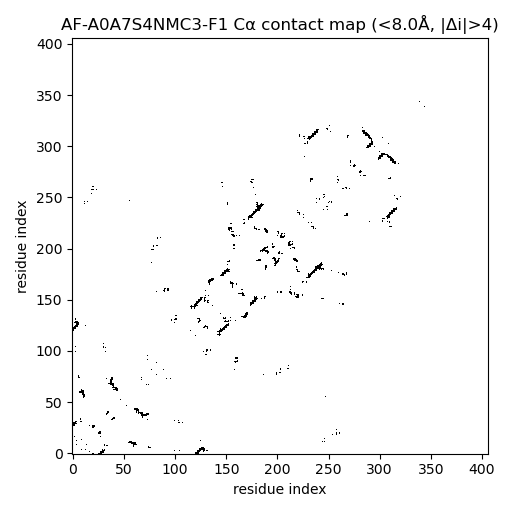35 -43.096 -55.156 1.00 34.47 405 LEU A C 1
ATOM 3130 O O . LEU A 1 405 ? 14.035 -43.485 -55.905 1.00 34.47 405 LEU A O 1
ATOM 3134 N N . GLY A 1 406 ? 12.639 -41.859 -55.126 1.00 45.00 406 GLY A N 1
ATOM 3135 C CA . GLY A 1 406 ? 13.363 -40.622 -55.412 1.00 45.00 406 GLY A CA 1
ATOM 3136 C C . GLY A 1 406 ? 13.052 -39.644 -54.291 1.00 45.00 406 GLY A C 1
ATOM 3137 O O . GLY A 1 406 ? 11.837 -39.449 -54.060 1.00 45.00 406 GLY A O 1
#

Foldseek 3Di:
DEEEEALLFDWLLSVLLVVLVVVVVDDYHYDDPCDPDLAHDVAADPDDDPPDPDDSLDGDHRHPTPDRHPDDHLRDDDDLVVCQVDVVVLQVSLVVLLVVLLVRVVVVLVPPPPCLQVVADEYEYAHSSLLNQQAHACQVSPRNHQAYERELAALFWFSSHPDRVSSAGHHDLARQYEYEHECQAQAQHFCPPPHLPGHSRQVQCCCVVPGHHGDNGRNSHCQVSSQVVQRLHAEYEYEYPAYSSNCSFCVPVCSVLSSVCVVCRSCSLVVLVVCCPPPPQNVFKAWQAWEDDPPDPDPRYDDGDPNHTHTYIYGHGDDVDDPDDPVVVVVVVVVVVPPPPVVNVVVVVVVVVVVVVVVVVVVVVVVVVVVVVVVVVVVVVVVVPDDDDDDDDDDDDDDDDDDDDD

Organism: NCBI:txid72548

pLDDT: mean 78.05, std 20.28, range [29.03, 98.81]

Secondary structure (DSSP, 8-state):
-EEE--TT-SBHHHHHHHHHHHHTT---B---SSBTSTTB---BPPPPPTTS---TT---BSB---SPPSS--------HHHHHH-HHHHHHHHHHHHHHHHHHHHHHHHHS-TTHHHH-EEEEEETHHHHHHHT---GGGGGGEEEEEEES---SSSTT-SSGGGGSPPS-SSS-EEEEEETT-TTTPPEETTEEEESHHHHHHHGGGTT--S-TT--SSSHHHHHHTT-SEEEEEEETT--S-THHHHHHHHHHHHHHHHH-GGGGGGHHHHHTTSTTHHHHEEEEEEEE-TT---TTEEE--TT-EEEEEEE-S-----SS-THHHHHHHHHHSS---HHHHHHHHHHHHHHHHHHHHHHHHHHHHHHHHHHHHHHHHHHTT---------------------

Mean predicted aligned error: 13.11 Å

Solvent-accessible surface area (backbone atoms only — not comparable to full-atom values): 22128 Å² total; per-residue (Å²): 59,42,40,32,48,31,61,87,47,62,28,42,61,59,47,52,60,46,51,53,43,41,76,69,76,37,65,70,44,69,73,58,69,58,51,54,43,54,28,19,43,60,48,57,43,80,82,77,55,97,84,53,92,71,64,84,83,43,78,52,56,53,45,64,51,92,47,59,29,88,66,76,55,77,60,70,78,96,47,63,66,61,46,52,75,42,44,69,58,42,26,51,48,37,48,52,47,40,52,53,52,44,50,50,51,50,55,50,66,74,63,52,60,78,63,44,56,75,76,39,32,38,42,32,12,31,34,58,16,9,54,31,56,43,42,36,71,45,57,92,52,55,76,22,49,52,26,39,38,25,26,41,40,17,58,54,41,26,63,72,35,76,47,67,76,63,27,44,76,33,46,56,42,72,42,12,36,39,30,40,29,14,56,49,10,55,54,40,10,28,40,42,97,84,36,44,62,56,4,45,28,18,36,36,10,56,38,37,89,82,61,31,46,49,45,65,82,52,76,26,46,35,48,63,51,36,49,80,67,51,26,31,21,20,24,25,39,37,28,57,82,19,31,58,64,37,58,84,70,38,43,66,62,51,49,53,54,50,50,52,34,72,78,39,29,79,48,38,40,50,48,62,77,72,23,59,83,35,84,61,59,35,76,35,51,40,84,65,39,31,35,34,57,77,89,62,98,43,98,48,47,44,82,31,50,88,83,28,30,29,24,28,33,38,40,58,60,75,66,88,66,62,98,62,69,74,57,73,56,57,54,50,52,63,64,61,66,53,76,72,54,70,65,62,57,51,54,51,52,51,50,53,47,52,51,50,52,51,52,50,51,53,51,51,52,49,52,53,51,53,51,52,53,53,51,52,55,52,51,60,68,58,61,79,74,71,87,86,83,87,81,89,85,88,87,85,86,85,83,91,81,90,83,84,90,132